Protein AF-A0A1Q2CQP7-F1 (afdb_monomer)

pLDDT: mean 89.36, std 16.56, range [32.66, 98.94]

Secondary structure (DSSP, 8-state):
-HHHHHHHHHHHHTTSS-HHHHHHHHHHHHHHHHHHHH-GGGHHHHHHHHHHHHHHH-SPPPPP--HHHHHHHHHHHHHHHHTTPPTTSSS-TTPPP---TT-GGGTTTTSTTS-HHHHHHHHHHTPPPS-STTTS-SSS-TT--HHHHTT--SEESS-EEEEE-GGG-HHHHEEEE-SPPEESPPEEEEESSEEEE-S-----S-EEE-SSEEEE-STTTT-SS-EEESSSEEEE--SS-EEESS-EEESSEEEEE---TTS-SEEESSEEEE-SEEEEE-TTTTTTTTTS-GGGS-SEEEEEE-SEEEE--SEEEEES-TTEEEEEETTEEEEEETPPP-----------PPPPPPPPPP------

Radius of gyration: 26.31 Å; Cα contacts (8 Å, |Δi|>4): 829; chains: 1; bounding box: 97×44×67 Å

Mean predicted aligned error: 7.9 Å

Structure (mmCIF, N/CA/C/O backbone):
data_AF-A0A1Q2CQP7-F1
#
_entry.id   AF-A0A1Q2CQP7-F1
#
loop_
_atom_site.group_PDB
_atom_site.id
_atom_site.type_symbol
_atom_site.label_atom_id
_atom_site.label_alt_id
_atom_site.label_comp_id
_atom_site.label_asym_id
_atom_site.label_entity_id
_atom_site.label_seq_id
_atom_site.pdbx_PDB_ins_code
_atom_site.Cartn_x
_atom_site.Cartn_y
_atom_site.Cartn_z
_atom_site.occupancy
_atom_site.B_iso_or_equiv
_atom_site.auth_seq_id
_atom_site.auth_comp_id
_atom_site.auth_asym_id
_atom_site.auth_atom_id
_atom_site.pdbx_PDB_model_num
ATOM 1 N N . MET A 1 1 ? 16.381 -0.924 -7.555 1.00 89.19 1 MET A N 1
ATOM 2 C CA . MET A 1 1 ? 16.433 0.133 -8.593 1.00 89.19 1 MET A CA 1
ATOM 3 C C . MET A 1 1 ? 17.363 1.296 -8.233 1.00 89.19 1 MET A C 1
ATOM 5 O O . MET A 1 1 ? 18.162 1.659 -9.086 1.00 89.19 1 MET A O 1
ATOM 9 N N . LEU A 1 2 ? 17.369 1.805 -6.991 1.00 93.38 2 LEU A N 1
ATOM 10 C CA . LEU A 1 2 ? 18.248 2.914 -6.565 1.00 93.38 2 LEU A CA 1
ATOM 11 C C . LEU A 1 2 ? 19.746 2.701 -6.865 1.00 93.38 2 LEU A C 1
ATOM 13 O O . LEU A 1 2 ? 20.383 3.540 -7.485 1.00 93.38 2 LEU A O 1
ATOM 17 N N . ARG A 1 3 ? 20.312 1.532 -6.537 1.00 94.12 3 ARG A N 1
ATOM 18 C CA . ARG A 1 3 ? 21.726 1.233 -6.854 1.00 94.12 3 ARG A CA 1
ATOM 19 C C . ARG A 1 3 ? 22.059 1.340 -8.346 1.00 94.12 3 ARG A C 1
ATOM 21 O O . ARG A 1 3 ? 23.166 1.721 -8.710 1.00 94.12 3 ARG A O 1
ATOM 28 N N . ALA A 1 4 ? 21.112 0.993 -9.217 1.00 93.62 4 ALA A N 1
ATOM 29 C CA . ALA A 1 4 ? 21.308 1.105 -10.658 1.00 93.62 4 ALA A CA 1
ATOM 30 C C . ALA A 1 4 ? 21.279 2.572 -11.121 1.00 93.62 4 ALA A C 1
ATOM 32 O O . ALA A 1 4 ? 22.050 2.930 -12.013 1.00 93.62 4 ALA A O 1
ATOM 33 N N . SER A 1 5 ? 20.445 3.421 -10.505 1.00 95.88 5 SER A N 1
ATOM 34 C CA . SER A 1 5 ? 20.400 4.856 -10.808 1.00 95.88 5 SER A CA 1
ATOM 35 C C . SER A 1 5 ? 21.648 5.587 -10.297 1.00 95.88 5 SER A C 1
ATOM 37 O O . SER A 1 5 ? 22.254 6.321 -11.070 1.00 95.88 5 SER A O 1
ATOM 39 N N . GLU A 1 6 ? 22.117 5.296 -9.076 1.00 96.88 6 GLU A N 1
ATOM 40 C CA . GLU A 1 6 ? 23.391 5.809 -8.522 1.00 96.88 6 GLU A CA 1
ATOM 41 C C . GLU A 1 6 ? 24.583 5.470 -9.425 1.00 96.88 6 GLU A C 1
ATOM 43 O O . GLU A 1 6 ? 25.509 6.261 -9.632 1.00 96.88 6 GLU A O 1
ATOM 48 N N . LEU A 1 7 ? 24.564 4.256 -9.981 1.00 96.00 7 LEU A N 1
ATOM 49 C CA . LEU A 1 7 ? 25.582 3.825 -10.913 1.00 96.00 7 LEU A CA 1
ATOM 50 C C . LEU A 1 7 ? 25.508 4.661 -12.198 1.00 96.00 7 LEU A C 1
ATOM 52 O O . LEU A 1 7 ? 26.556 5.045 -12.695 1.00 96.00 7 LEU A O 1
ATOM 56 N N . GLY A 1 8 ? 24.318 4.967 -12.726 1.00 95.44 8 GLY A N 1
ATOM 57 C CA . GLY A 1 8 ? 24.119 5.911 -13.835 1.00 95.44 8 GLY A CA 1
ATOM 58 C C . GLY A 1 8 ? 24.708 7.294 -13.550 1.00 95.44 8 GLY A C 1
ATOM 59 O O . GLY A 1 8 ? 25.548 7.759 -14.321 1.00 95.44 8 GLY A O 1
ATOM 60 N N . GLU A 1 9 ? 24.354 7.876 -12.406 1.00 95.88 9 GLU A N 1
ATOM 61 C CA . GLU A 1 9 ? 24.847 9.181 -11.947 1.00 95.88 9 GLU A CA 1
ATOM 62 C C . GLU A 1 9 ? 26.374 9.217 -11.843 1.00 95.88 9 GLU A C 1
ATOM 64 O O . GLU A 1 9 ? 27.039 10.105 -12.380 1.00 95.88 9 GLU A O 1
ATOM 69 N N . SER A 1 10 ? 26.973 8.158 -11.295 1.00 96.69 10 SER A N 1
ATOM 70 C CA . SER A 1 10 ? 28.431 8.032 -11.201 1.00 96.69 10 SER A CA 1
ATOM 71 C C . SER A 1 10 ? 29.139 8.140 -12.562 1.00 96.69 10 SER A C 1
ATOM 73 O O . SER A 1 10 ? 30.275 8.612 -12.624 1.00 96.69 10 SER A O 1
ATOM 75 N N . ARG A 1 11 ? 28.505 7.723 -13.674 1.00 96.31 11 ARG A N 1
ATOM 76 C CA . ARG A 1 11 ? 29.094 7.868 -15.024 1.00 96.31 11 ARG A CA 1
ATOM 77 C C . ARG A 1 11 ? 29.059 9.311 -15.511 1.00 96.31 11 ARG A C 1
ATOM 79 O O . ARG A 1 11 ? 29.980 9.704 -16.231 1.00 96.31 11 ARG A O 1
ATOM 86 N N . VAL A 1 12 ? 28.029 10.066 -15.133 1.00 96.50 12 VAL A N 1
ATOM 87 C CA . VAL A 1 12 ? 27.900 11.488 -15.463 1.00 96.50 12 VAL A CA 1
ATOM 88 C C . VAL A 1 12 ? 28.904 12.302 -14.655 1.00 96.50 12 VAL A C 1
ATOM 90 O O . VAL A 1 12 ? 29.709 13.022 -15.244 1.00 96.50 12 VAL A O 1
ATOM 93 N N . VAL A 1 13 ? 28.969 12.093 -13.336 1.00 95.25 13 VAL A N 1
ATOM 94 C CA . VAL A 1 13 ? 29.933 12.767 -12.445 1.00 95.25 13 VAL A CA 1
ATOM 95 C C . VAL A 1 13 ? 31.382 12.483 -12.848 1.00 95.25 13 VAL A C 1
ATOM 97 O O . VAL A 1 13 ? 32.225 13.379 -12.837 1.00 95.25 13 VAL A O 1
ATOM 100 N N . ALA A 1 14 ? 31.689 11.249 -13.261 1.00 96.56 14 ALA A N 1
ATOM 101 C CA . ALA A 1 14 ? 33.017 10.883 -13.754 1.00 96.56 14 ALA A CA 1
ATOM 102 C C . ALA A 1 14 ? 33.347 11.449 -15.152 1.00 96.56 14 ALA A C 1
ATOM 104 O O . ALA A 1 14 ? 34.457 11.237 -15.645 1.00 96.56 14 ALA A O 1
ATOM 105 N N . GLY A 1 15 ? 32.403 12.126 -15.816 1.00 95.81 15 GLY A N 1
ATOM 106 C CA . GLY A 1 15 ? 32.566 12.676 -17.163 1.00 95.81 15 GLY A CA 1
ATOM 107 C C . GLY A 1 15 ? 32.676 11.617 -18.266 1.00 95.81 15 GLY A C 1
ATOM 108 O O . GLY A 1 15 ? 33.172 11.922 -19.349 1.00 95.81 15 GLY A O 1
ATOM 109 N N . MET A 1 16 ? 32.255 10.373 -18.003 1.00 96.75 16 MET A N 1
ATOM 110 C CA . MET A 1 16 ? 32.307 9.275 -18.980 1.00 96.75 16 MET A CA 1
ATOM 111 C C . MET A 1 16 ? 31.129 9.303 -19.959 1.00 96.75 16 MET A C 1
ATOM 113 O O . MET A 1 16 ? 31.279 8.878 -21.102 1.00 96.75 16 MET A O 1
ATOM 117 N N . HIS A 1 17 ? 29.974 9.798 -19.516 1.00 97.06 17 HIS A N 1
ATOM 118 C CA . HIS A 1 17 ? 28.757 9.949 -20.313 1.00 97.06 17 HIS A CA 1
ATOM 119 C C . HIS A 1 17 ? 28.079 11.281 -19.986 1.00 97.06 17 HIS A C 1
ATOM 121 O O . HIS A 1 17 ? 28.247 11.804 -18.887 1.00 97.06 17 HIS A O 1
ATOM 127 N N . ASN A 1 18 ? 27.300 11.827 -20.922 1.00 95.62 18 ASN A N 1
ATOM 128 C CA . ASN A 1 18 ? 26.372 12.911 -20.593 1.00 95.62 18 ASN A CA 1
ATOM 129 C C . ASN A 1 18 ? 25.046 12.338 -20.043 1.00 95.62 18 ASN A C 1
ATOM 131 O O . ASN A 1 18 ? 24.769 11.149 -20.206 1.00 95.62 18 ASN A O 1
ATOM 135 N N . ALA A 1 19 ? 24.221 13.179 -19.413 1.00 95.19 19 ALA A N 1
ATOM 136 C CA . ALA A 1 19 ? 22.943 12.767 -18.821 1.00 95.19 19 ALA A CA 1
ATOM 137 C C . ALA A 1 19 ? 21.994 12.092 -19.830 1.00 95.19 19 ALA A C 1
ATOM 139 O O . ALA A 1 19 ? 21.450 11.024 -19.554 1.00 95.19 19 ALA A O 1
ATOM 140 N N . ILE A 1 20 ? 21.851 12.660 -21.032 1.00 94.44 20 ILE A N 1
ATOM 141 C CA . ILE A 1 20 ? 20.960 12.135 -22.079 1.00 94.44 20 ILE A CA 1
ATOM 142 C C . ILE A 1 20 ? 21.419 10.745 -22.548 1.00 94.44 20 ILE A C 1
ATOM 144 O O . ILE A 1 20 ? 20.578 9.871 -22.764 1.00 94.44 20 ILE A O 1
ATOM 148 N N . ASP A 1 21 ? 22.731 10.504 -22.648 1.00 95.44 21 ASP A N 1
ATOM 149 C CA . ASP A 1 21 ? 23.277 9.182 -22.984 1.00 95.44 21 ASP A CA 1
ATOM 150 C C . ASP A 1 21 ? 22.893 8.140 -21.925 1.00 95.44 21 ASP A C 1
ATOM 152 O O . ASP A 1 21 ? 22.500 7.021 -22.264 1.00 95.44 21 ASP A O 1
ATOM 156 N N . VAL A 1 22 ? 22.992 8.497 -20.639 1.00 97.00 22 VAL A N 1
ATOM 157 C CA . VAL A 1 22 ? 22.638 7.593 -19.535 1.00 97.00 22 VAL A CA 1
ATOM 158 C C . VAL A 1 22 ? 21.132 7.336 -19.497 1.00 97.00 22 VAL A C 1
ATOM 160 O O . VAL A 1 22 ? 20.721 6.182 -19.351 1.00 97.00 22 VAL A O 1
ATOM 163 N N . MET A 1 23 ? 20.307 8.370 -19.696 1.00 95.62 23 MET A N 1
ATOM 164 C CA . MET A 1 23 ? 18.851 8.229 -19.802 1.00 95.62 23 MET A CA 1
ATOM 165 C C . MET A 1 23 ? 18.473 7.291 -20.953 1.00 95.62 23 MET A C 1
ATOM 167 O O . MET A 1 23 ? 17.781 6.300 -20.726 1.00 95.62 23 MET A O 1
ATOM 171 N N . GLY A 1 24 ? 18.981 7.537 -22.166 1.00 95.44 24 GLY A N 1
ATOM 172 C CA . GLY A 1 24 ? 18.712 6.693 -23.334 1.00 95.44 24 GLY A CA 1
ATOM 173 C C . GLY A 1 24 ? 19.207 5.253 -23.158 1.00 95.44 24 GLY A C 1
ATOM 174 O O . GLY A 1 24 ? 18.502 4.305 -23.510 1.00 95.44 24 GLY A O 1
ATOM 175 N N . GLY A 1 25 ? 20.382 5.071 -22.547 1.00 95.69 25 GLY A N 1
ATOM 176 C CA . GLY A 1 25 ? 20.918 3.755 -22.200 1.00 95.69 25 GLY A CA 1
ATOM 177 C C . GLY A 1 25 ? 20.023 2.986 -21.225 1.00 95.69 25 GLY A C 1
ATOM 178 O O . GLY A 1 25 ? 19.809 1.789 -21.419 1.00 95.69 25 GLY A O 1
ATOM 179 N N . ARG A 1 26 ? 19.446 3.667 -20.223 1.00 95.62 26 ARG A N 1
ATOM 180 C CA . ARG A 1 26 ? 18.466 3.075 -19.298 1.00 95.62 26 ARG A CA 1
ATOM 181 C C . ARG A 1 26 ? 17.210 2.625 -20.037 1.00 95.62 26 ARG A C 1
ATOM 183 O O . ARG A 1 26 ? 16.810 1.479 -19.865 1.00 95.62 26 ARG A O 1
ATOM 190 N N . VAL A 1 27 ? 16.623 3.493 -20.866 1.00 95.81 27 VAL A N 1
ATOM 191 C CA . VAL A 1 27 ? 15.408 3.175 -21.640 1.00 95.81 27 VAL A CA 1
ATOM 192 C C . VAL A 1 27 ? 15.619 1.909 -22.476 1.00 95.81 27 VAL A C 1
ATOM 194 O O . VAL A 1 27 ? 14.835 0.963 -22.389 1.00 95.81 27 VAL A O 1
ATOM 197 N N . LEU A 1 28 ? 16.728 1.852 -23.223 1.00 95.69 28 LEU A N 1
ATOM 198 C CA . LEU A 1 28 ? 17.086 0.690 -24.035 1.00 95.69 28 LEU A CA 1
ATOM 199 C C . LEU A 1 28 ? 17.297 -0.570 -23.182 1.00 95.69 28 LEU A C 1
ATOM 201 O O . LEU A 1 28 ? 16.786 -1.637 -23.521 1.00 95.69 28 LEU A O 1
ATOM 205 N N . ALA A 1 29 ? 18.046 -0.459 -22.082 1.00 95.62 29 ALA A N 1
ATOM 206 C CA . ALA A 1 29 ? 18.354 -1.592 -21.216 1.00 95.62 29 ALA A CA 1
ATOM 207 C C . ALA A 1 29 ? 17.099 -2.192 -20.568 1.00 95.62 29 ALA A C 1
ATOM 209 O O . ALA A 1 29 ? 17.001 -3.414 -20.487 1.00 95.62 29 ALA A O 1
ATOM 210 N N . THR A 1 30 ? 16.127 -1.366 -20.166 1.00 96.06 30 THR A N 1
ATOM 211 C CA . THR A 1 30 ? 14.852 -1.842 -19.610 1.00 96.06 30 THR A CA 1
ATOM 212 C C . THR A 1 30 ? 14.074 -2.670 -20.633 1.00 96.06 30 THR A C 1
ATOM 214 O O . THR A 1 30 ? 13.632 -3.773 -20.312 1.00 96.06 30 THR A O 1
ATOM 217 N N . GLY A 1 31 ? 13.970 -2.197 -21.881 1.00 96.19 31 GLY A N 1
ATOM 218 C CA . GLY A 1 31 ? 13.317 -2.958 -22.951 1.00 96.19 31 GLY A CA 1
ATOM 219 C C . GLY A 1 31 ? 14.036 -4.276 -23.270 1.00 96.19 31 GLY A C 1
ATOM 220 O O . GLY A 1 31 ? 13.388 -5.309 -23.443 1.00 96.19 31 GLY A O 1
ATOM 221 N N . ILE A 1 32 ? 15.376 -4.275 -23.283 1.00 96.75 32 ILE A N 1
ATOM 222 C CA . ILE A 1 32 ? 16.172 -5.502 -23.465 1.00 96.75 32 ILE A CA 1
ATOM 223 C C . ILE A 1 32 ? 15.922 -6.477 -22.310 1.00 96.75 32 ILE A C 1
ATOM 225 O O . ILE A 1 32 ? 15.650 -7.649 -22.564 1.00 96.75 32 ILE A O 1
ATOM 229 N N . ALA A 1 33 ? 15.966 -6.009 -21.061 1.00 95.94 33 ALA A N 1
ATOM 230 C CA . ALA A 1 33 ? 15.721 -6.845 -19.890 1.00 95.94 33 ALA A CA 1
ATOM 231 C C . ALA A 1 33 ? 14.343 -7.516 -19.958 1.00 95.94 33 ALA A C 1
ATOM 233 O O . ALA A 1 33 ? 14.263 -8.736 -19.840 1.00 95.94 33 ALA A O 1
ATOM 234 N N . ALA A 1 34 ? 13.288 -6.748 -20.249 1.00 97.06 34 ALA A N 1
ATOM 235 C CA . ALA A 1 34 ? 11.941 -7.288 -20.413 1.00 97.06 34 ALA A CA 1
ATOM 236 C C . ALA A 1 34 ? 11.880 -8.356 -21.518 1.00 97.06 34 ALA A C 1
ATOM 238 O O . ALA A 1 34 ? 11.335 -9.435 -21.306 1.00 97.06 34 ALA A O 1
ATOM 239 N N . SER A 1 35 ? 12.505 -8.110 -22.677 1.00 95.88 35 SER A N 1
ATOM 240 C CA . SER A 1 35 ? 12.519 -9.093 -23.770 1.00 95.88 35 SER A CA 1
ATOM 241 C C . SER A 1 35 ? 13.276 -10.383 -23.435 1.00 95.88 35 SER A C 1
ATOM 243 O O . SER A 1 35 ? 12.842 -11.456 -23.841 1.00 95.88 35 SER A O 1
ATOM 245 N N . VAL A 1 36 ? 14.380 -10.297 -22.685 1.00 95.75 36 VAL A N 1
ATOM 246 C CA . VAL A 1 36 ? 15.149 -11.471 -22.242 1.00 95.75 36 VAL A CA 1
ATOM 247 C C . VAL A 1 36 ? 14.358 -12.271 -21.210 1.00 95.75 36 VAL A C 1
ATOM 249 O O . VAL A 1 36 ? 14.327 -13.497 -21.301 1.00 95.75 36 VAL A O 1
ATOM 252 N N . LEU A 1 37 ? 13.713 -11.591 -20.258 1.00 95.19 37 LEU A N 1
ATOM 253 C CA . LEU A 1 37 ? 12.900 -12.223 -19.216 1.00 95.19 37 LEU A CA 1
ATOM 254 C C . LEU A 1 37 ? 11.646 -12.896 -19.789 1.00 95.19 37 LEU A C 1
ATOM 256 O O . LEU A 1 37 ? 11.285 -13.980 -19.347 1.00 95.19 37 LEU A O 1
ATOM 260 N N . ALA A 1 38 ? 11.023 -12.290 -20.800 1.00 94.56 38 ALA A N 1
ATOM 261 C CA . ALA A 1 38 ? 9.817 -12.817 -21.432 1.00 94.56 38 ALA A CA 1
ATOM 262 C C . ALA A 1 38 ? 10.074 -13.960 -22.435 1.00 94.56 38 ALA A C 1
ATOM 264 O O . ALA A 1 38 ? 9.118 -14.593 -22.884 1.00 94.56 38 ALA A O 1
ATOM 265 N N . ASP A 1 39 ? 11.324 -14.215 -22.841 1.00 96.31 39 ASP A N 1
ATOM 266 C CA . ASP A 1 39 ? 11.644 -15.266 -23.813 1.00 96.31 39 ASP A CA 1
ATOM 267 C C . ASP A 1 39 ? 11.556 -16.661 -23.161 1.00 96.31 39 ASP A C 1
ATOM 269 O O . ASP A 1 39 ? 12.369 -16.982 -22.285 1.00 96.31 39 ASP A O 1
ATOM 273 N N . PRO A 1 40 ? 10.644 -17.549 -23.612 1.00 95.62 40 PRO A N 1
ATOM 274 C CA . PRO A 1 40 ? 10.525 -18.901 -23.069 1.00 95.62 40 PRO A CA 1
ATOM 275 C C . PRO A 1 40 ? 11.810 -19.729 -23.184 1.00 95.62 40 PRO A C 1
ATOM 277 O O . PRO A 1 40 ? 12.013 -20.654 -22.397 1.00 95.62 40 PRO A O 1
ATOM 280 N N . ALA A 1 41 ? 12.701 -19.408 -24.132 1.00 97.38 41 ALA A N 1
ATOM 281 C CA . ALA A 1 41 ? 14.001 -20.063 -24.251 1.00 97.38 41 ALA A CA 1
ATOM 282 C C . ALA A 1 41 ? 14.904 -19.829 -23.023 1.00 97.38 41 ALA A C 1
ATOM 284 O O . ALA A 1 41 ? 15.819 -20.618 -22.781 1.00 97.38 41 ALA A O 1
ATOM 285 N N . ASN A 1 42 ? 14.631 -18.784 -22.234 1.00 96.38 42 ASN A N 1
ATOM 286 C CA . ASN A 1 42 ? 15.373 -18.444 -21.023 1.00 96.38 42 ASN A CA 1
ATOM 287 C C . ASN A 1 42 ? 14.715 -18.963 -19.734 1.00 96.38 42 ASN A C 1
ATOM 289 O O . ASN A 1 42 ? 15.310 -18.799 -18.670 1.00 96.38 42 ASN A O 1
ATOM 293 N N . ALA A 1 43 ? 13.548 -19.618 -19.795 1.00 93.81 43 ALA A N 1
ATOM 294 C CA . ALA A 1 43 ? 12.788 -20.025 -18.606 1.00 93.81 43 ALA A CA 1
ATOM 295 C C . ALA A 1 43 ? 13.610 -20.897 -17.635 1.00 93.81 43 ALA A C 1
ATOM 297 O O . ALA A 1 43 ? 13.685 -20.606 -16.443 1.00 93.81 43 ALA A O 1
ATOM 298 N N . ASP A 1 44 ? 14.319 -21.906 -18.153 1.00 96.25 44 ASP A N 1
ATOM 299 C CA . ASP A 1 44 ? 15.181 -22.774 -17.338 1.00 96.25 44 ASP A CA 1
ATOM 300 C C . ASP A 1 44 ? 16.359 -22.014 -16.708 1.00 96.25 44 ASP A C 1
ATOM 302 O O . ASP A 1 44 ? 16.837 -22.367 -15.629 1.00 96.25 44 ASP A O 1
ATOM 306 N N . LEU A 1 45 ? 16.886 -21.004 -17.407 1.00 95.56 45 LEU A N 1
ATOM 307 C CA . LEU A 1 45 ? 17.971 -20.171 -16.893 1.00 95.56 45 LEU A CA 1
ATOM 308 C C . LEU A 1 45 ? 17.466 -19.247 -15.784 1.00 95.56 45 LEU A C 1
ATOM 310 O O . LEU A 1 45 ? 18.145 -19.115 -14.770 1.00 95.56 45 LEU A O 1
ATOM 314 N N . LEU A 1 46 ? 16.282 -18.660 -15.962 1.00 92.44 46 LEU A N 1
ATOM 315 C CA . LEU A 1 46 ? 15.648 -17.798 -14.972 1.00 92.44 46 LEU A CA 1
ATOM 316 C C . LEU A 1 46 ? 15.319 -18.570 -13.691 1.00 92.44 46 LEU A C 1
ATOM 318 O O . LEU A 1 46 ? 15.673 -18.113 -12.609 1.00 92.44 46 LEU A O 1
ATOM 322 N N . ALA A 1 47 ? 14.747 -19.771 -13.814 1.00 91.44 47 ALA A N 1
ATOM 323 C CA . ALA A 1 47 ? 14.442 -20.624 -12.667 1.00 91.44 47 ALA A CA 1
ATOM 324 C C . ALA A 1 47 ? 15.703 -20.984 -11.860 1.00 91.44 47 ALA A C 1
ATOM 326 O O . ALA A 1 47 ? 15.694 -20.938 -10.632 1.00 91.44 47 ALA A O 1
ATOM 327 N N . ARG A 1 48 ? 16.822 -21.288 -12.539 1.00 94.75 48 ARG A N 1
ATOM 328 C CA . ARG A 1 48 ? 18.111 -21.509 -11.861 1.00 94.75 48 ARG A CA 1
ATOM 329 C C . ARG A 1 48 ? 18.629 -20.245 -11.183 1.00 94.75 48 ARG A C 1
ATOM 331 O O . ARG A 1 48 ? 19.053 -20.319 -10.042 1.00 94.75 48 ARG A O 1
ATOM 338 N N . ALA A 1 49 ? 18.562 -19.097 -11.856 1.00 92.00 49 ALA A N 1
ATOM 339 C CA . ALA A 1 49 ? 19.010 -17.834 -11.277 1.00 92.00 49 ALA A CA 1
ATOM 340 C C . ALA A 1 49 ? 18.204 -17.456 -10.023 1.00 92.00 49 ALA A C 1
ATOM 342 O O . ALA A 1 49 ? 18.778 -16.961 -9.060 1.00 92.00 49 ALA A O 1
ATOM 343 N N . GLN A 1 50 ? 16.893 -17.713 -10.012 1.00 88.19 50 GLN A N 1
ATOM 344 C CA . GLN A 1 50 ? 16.046 -17.511 -8.834 1.00 88.19 50 GLN A CA 1
ATOM 345 C C . GLN A 1 50 ? 16.449 -18.440 -7.683 1.00 88.19 50 GLN A C 1
ATOM 347 O O . GLN A 1 50 ? 16.630 -17.960 -6.566 1.00 88.19 50 GLN A O 1
ATOM 352 N N . ALA A 1 51 ? 16.667 -19.728 -7.964 1.00 89.44 51 ALA A N 1
ATOM 353 C CA . ALA A 1 51 ? 17.130 -20.687 -6.961 1.00 89.44 51 ALA A CA 1
ATOM 354 C C . ALA A 1 51 ? 18.511 -20.312 -6.389 1.00 89.44 51 ALA A C 1
ATOM 356 O O . ALA A 1 51 ? 18.701 -20.352 -5.176 1.00 89.44 51 ALA A O 1
ATOM 357 N N . ASP A 1 52 ? 19.448 -19.886 -7.242 1.00 92.69 52 ASP A N 1
ATOM 358 C CA . ASP A 1 52 ? 20.779 -19.436 -6.819 1.00 92.69 52 ASP A CA 1
ATOM 359 C C . ASP A 1 52 ? 20.685 -18.194 -5.913 1.00 92.69 52 ASP A C 1
ATOM 361 O O . ASP A 1 52 ? 21.406 -18.086 -4.921 1.00 92.69 52 ASP A O 1
ATOM 365 N N . VAL A 1 53 ? 19.797 -17.243 -6.234 1.00 87.94 53 VAL A N 1
ATOM 366 C CA . VAL A 1 53 ? 19.554 -16.060 -5.392 1.00 87.94 53 VAL A CA 1
ATOM 367 C C . VAL A 1 53 ? 18.989 -16.486 -4.041 1.00 87.94 53 VAL A C 1
ATOM 369 O O . VAL A 1 53 ? 19.534 -16.080 -3.019 1.00 87.94 53 VAL A O 1
ATOM 372 N N . GLU A 1 54 ? 17.962 -17.331 -4.015 1.00 85.19 54 GLU A N 1
ATOM 373 C CA . GLU A 1 54 ? 17.369 -17.819 -2.766 1.00 85.19 54 GLU A CA 1
ATOM 374 C C . GLU A 1 54 ? 18.390 -18.570 -1.891 1.00 85.19 54 GLU A C 1
ATOM 376 O O . GLU A 1 54 ? 18.426 -18.372 -0.676 1.00 85.19 54 GLU A O 1
ATOM 381 N N . GLU A 1 55 ? 19.289 -19.356 -2.493 1.00 90.25 55 GLU A N 1
ATOM 382 C CA . GLU A 1 55 ? 20.388 -20.015 -1.777 1.00 90.25 55 GLU A CA 1
ATOM 383 C C . GLU A 1 55 ? 21.392 -19.006 -1.189 1.00 90.25 55 GLU A C 1
ATOM 385 O O . GLU A 1 55 ? 21.863 -19.175 -0.061 1.00 90.25 55 GLU A O 1
ATOM 390 N N . LEU A 1 56 ? 21.731 -17.951 -1.939 1.00 90.75 56 LEU A N 1
ATOM 391 C CA . LEU A 1 56 ? 22.769 -16.988 -1.560 1.00 90.75 56 LEU A CA 1
ATOM 392 C C . LEU A 1 56 ? 22.298 -15.922 -0.568 1.00 90.75 56 LEU A C 1
ATOM 394 O O . LEU A 1 56 ? 23.072 -15.532 0.310 1.00 90.75 56 LEU A O 1
ATOM 398 N N . VAL A 1 57 ? 21.080 -15.403 -0.735 1.00 85.06 57 VAL A N 1
ATOM 399 C CA . VAL A 1 57 ? 20.555 -14.283 0.068 1.00 85.06 57 VAL A CA 1
ATOM 400 C C . VAL A 1 57 ? 19.425 -14.688 1.012 1.00 85.06 57 VAL A C 1
ATOM 402 O O . VAL A 1 57 ? 19.045 -13.888 1.865 1.00 85.06 57 VAL A O 1
ATOM 405 N N . GLY A 1 58 ? 18.946 -15.929 0.922 1.00 81.69 58 GLY A N 1
ATOM 406 C CA . GLY A 1 58 ? 17.794 -16.406 1.674 1.00 81.69 58 GLY A CA 1
ATOM 407 C C . GLY A 1 58 ? 16.461 -16.032 1.015 1.00 81.69 58 GLY A C 1
ATOM 408 O O . GLY A 1 58 ? 16.436 -15.460 -0.079 1.00 81.69 58 GLY A O 1
ATOM 409 N N . PRO A 1 59 ? 15.334 -16.357 1.673 1.00 72.62 59 PRO A N 1
ATOM 410 C CA . PRO A 1 59 ? 14.015 -16.024 1.156 1.00 72.62 59 PRO A CA 1
ATOM 411 C C . PRO A 1 59 ? 13.838 -14.506 1.075 1.00 72.62 59 PRO A C 1
ATOM 413 O O . PRO A 1 59 ? 14.412 -13.758 1.870 1.00 72.62 59 PRO A O 1
ATOM 416 N N . ALA A 1 60 ? 12.989 -14.052 0.151 1.00 70.94 60 ALA A N 1
ATOM 417 C CA . ALA A 1 60 ? 12.565 -12.659 0.117 1.00 70.94 60 ALA A CA 1
ATOM 418 C C . ALA A 1 60 ? 11.974 -12.269 1.483 1.00 70.94 60 ALA A C 1
ATOM 420 O O . ALA A 1 60 ? 10.982 -12.845 1.929 1.00 70.94 60 ALA A O 1
ATOM 421 N N . THR A 1 61 ? 12.611 -11.320 2.166 1.00 65.06 61 THR A N 1
ATOM 422 C CA . THR A 1 61 ? 12.110 -10.764 3.425 1.00 65.06 61 THR A CA 1
ATOM 423 C C . THR A 1 61 ? 11.185 -9.582 3.145 1.00 65.06 61 THR A C 1
ATOM 425 O O . THR A 1 61 ? 11.444 -8.848 2.185 1.00 65.06 61 THR A O 1
ATOM 428 N N . PRO A 1 62 ? 10.166 -9.343 3.992 1.00 62.38 62 PRO A N 1
ATOM 429 C CA . PRO A 1 62 ? 9.317 -8.164 3.882 1.00 62.38 62 PRO A CA 1
ATOM 430 C C . PRO A 1 62 ? 10.163 -6.891 3.809 1.00 62.38 62 PRO A C 1
ATOM 432 O O . PRO A 1 62 ? 11.170 -6.751 4.512 1.00 62.38 62 PRO A O 1
ATOM 435 N N . THR A 1 63 ? 9.775 -5.972 2.930 1.00 68.69 63 THR A N 1
ATOM 436 C CA . THR A 1 63 ? 10.381 -4.642 2.857 1.00 68.69 63 THR A CA 1
ATOM 437 C C . THR A 1 63 ? 10.160 -3.878 4.164 1.00 68.69 63 THR A C 1
ATOM 439 O O . THR A 1 63 ? 9.192 -4.119 4.877 1.00 68.69 63 THR A O 1
ATOM 442 N N . SER A 1 64 ? 11.073 -2.961 4.489 1.00 85.69 64 SER A N 1
ATOM 443 C CA . SER A 1 64 ? 10.919 -2.054 5.634 1.00 85.69 64 SER A CA 1
ATOM 444 C C . SER A 1 64 ? 9.598 -1.278 5.554 1.00 85.69 64 SER A C 1
ATOM 446 O O . SER A 1 64 ? 9.164 -0.931 4.458 1.00 85.69 64 SER A O 1
ATOM 448 N N . THR A 1 65 ? 8.999 -0.955 6.700 1.00 90.12 65 THR A N 1
ATOM 449 C CA . THR A 1 65 ? 7.877 -0.003 6.819 1.00 90.12 65 THR A CA 1
ATOM 450 C C . THR A 1 65 ? 8.351 1.446 7.006 1.00 90.12 65 THR A C 1
ATOM 452 O O . THR A 1 65 ? 7.536 2.349 7.171 1.00 90.12 65 THR A O 1
ATOM 455 N N . ASP A 1 66 ? 9.668 1.687 6.961 1.00 94.00 66 ASP A N 1
ATOM 456 C CA . ASP A 1 66 ? 10.286 3.011 7.093 1.00 94.00 66 ASP A CA 1
ATOM 457 C C . ASP A 1 66 ? 9.968 3.907 5.883 1.00 94.00 66 ASP A C 1
ATOM 459 O O . ASP A 1 66 ? 10.654 3.891 4.853 1.00 94.00 66 ASP A O 1
ATOM 463 N N . ARG A 1 67 ? 8.886 4.681 6.017 1.00 94.25 67 ARG A N 1
ATOM 464 C CA . ARG A 1 67 ? 8.406 5.599 4.985 1.00 94.25 67 ARG A CA 1
ATOM 465 C C . ARG A 1 67 ? 9.372 6.755 4.742 1.00 94.25 67 ARG A C 1
ATOM 467 O O . ARG A 1 67 ? 9.538 7.146 3.591 1.00 94.25 67 ARG A O 1
ATOM 474 N N . ASP A 1 68 ? 10.013 7.293 5.773 1.00 95.31 68 ASP A N 1
ATOM 475 C CA . ASP A 1 68 ? 10.920 8.434 5.609 1.00 95.31 68 ASP A CA 1
ATOM 476 C C . ASP A 1 68 ? 12.140 8.027 4.777 1.00 95.31 68 ASP A C 1
ATOM 478 O O . ASP A 1 68 ? 12.462 8.679 3.780 1.00 95.31 68 ASP A O 1
ATOM 482 N N . ALA A 1 69 ? 12.737 6.870 5.089 1.00 95.69 69 ALA A N 1
ATOM 483 C CA . ALA A 1 69 ? 13.807 6.311 4.270 1.00 95.69 69 ALA A CA 1
ATOM 484 C C . ALA A 1 69 ? 13.345 6.017 2.834 1.00 95.69 69 ALA A C 1
ATOM 486 O O . ALA A 1 69 ? 14.105 6.238 1.891 1.00 95.69 69 ALA A O 1
ATOM 487 N N . TYR A 1 70 ? 12.112 5.533 2.647 1.00 96.06 70 TYR A N 1
ATOM 488 C CA . TYR A 1 70 ? 11.546 5.323 1.315 1.00 96.06 70 TYR A CA 1
ATOM 489 C C . TYR A 1 70 ? 11.435 6.630 0.515 1.00 96.06 70 TYR A C 1
ATOM 491 O O . TYR A 1 70 ? 11.854 6.667 -0.642 1.00 96.0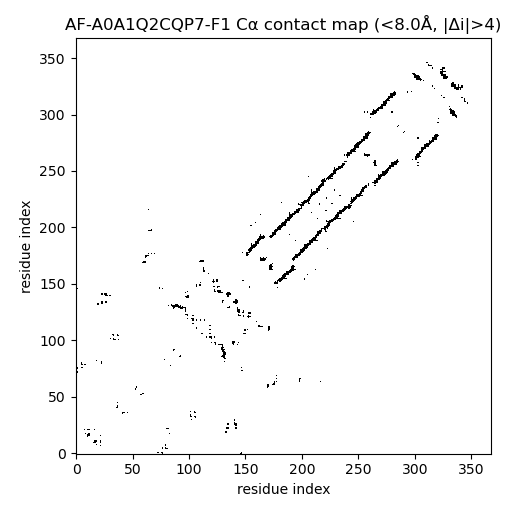6 70 TYR A O 1
ATOM 499 N N . GLN A 1 71 ? 10.919 7.704 1.118 1.00 97.50 71 GLN A N 1
ATOM 500 C CA . GLN A 1 71 ? 10.741 8.995 0.446 1.00 97.50 71 GLN A CA 1
ATOM 501 C C . GLN A 1 71 ? 12.084 9.642 0.081 1.00 97.50 71 GLN A C 1
ATOM 503 O O . GLN A 1 71 ? 12.241 10.122 -1.044 1.00 97.50 71 GLN A O 1
ATOM 508 N N . ASP A 1 72 ? 13.081 9.564 0.966 1.00 97.56 72 ASP A N 1
ATOM 509 C CA . ASP A 1 72 ? 14.446 10.021 0.674 1.00 97.56 72 ASP A CA 1
ATOM 510 C C . ASP A 1 72 ? 15.053 9.255 -0.513 1.00 97.56 72 ASP A C 1
ATOM 512 O O . ASP A 1 72 ? 15.646 9.835 -1.428 1.00 97.56 72 ASP A O 1
ATOM 516 N N . GLN A 1 73 ? 14.871 7.931 -0.539 1.00 97.31 73 GLN A N 1
ATOM 517 C CA . GLN A 1 73 ? 15.351 7.082 -1.627 1.00 97.31 73 GLN A CA 1
ATOM 518 C C . GLN A 1 73 ? 14.601 7.321 -2.940 1.00 97.31 73 GLN A C 1
ATOM 520 O O . GLN A 1 7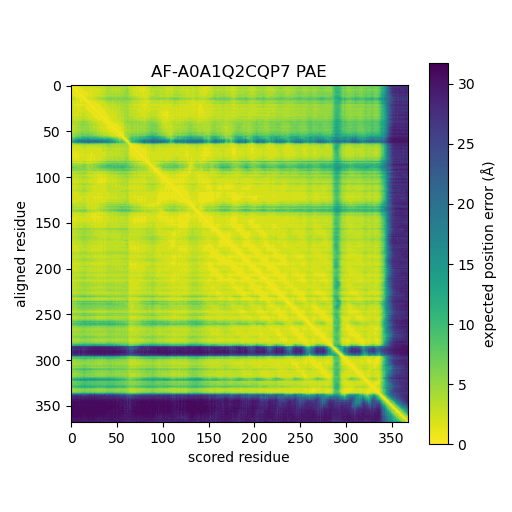3 ? 15.227 7.278 -4.001 1.00 97.31 73 GLN A O 1
ATOM 525 N N . LEU A 1 74 ? 13.291 7.576 -2.888 1.00 97.44 74 LEU A N 1
ATOM 526 C CA . LEU A 1 74 ? 12.488 7.920 -4.057 1.00 97.44 74 LEU A CA 1
ATOM 527 C C . LEU A 1 74 ? 12.953 9.252 -4.648 1.00 97.44 74 LEU A C 1
ATOM 529 O O . LEU A 1 74 ? 13.201 9.316 -5.849 1.00 97.44 74 LEU A O 1
ATOM 533 N N . ALA A 1 75 ? 13.139 10.283 -3.820 1.00 97.25 75 ALA A N 1
ATOM 534 C CA . ALA A 1 75 ? 13.646 11.581 -4.260 1.00 97.25 75 ALA A CA 1
ATOM 535 C C . ALA A 1 75 ? 15.024 11.444 -4.926 1.00 97.25 75 ALA A C 1
ATOM 537 O O . ALA A 1 75 ? 15.222 11.906 -6.051 1.00 97.25 75 ALA A O 1
ATOM 538 N N . GLN A 1 76 ? 15.942 10.709 -4.288 1.00 97.50 76 GLN A N 1
ATOM 539 C CA . GLN A 1 76 ? 17.262 10.442 -4.855 1.00 97.50 76 GLN A CA 1
ATOM 540 C C . GLN A 1 76 ? 17.187 9.626 -6.152 1.00 97.50 76 GLN A C 1
ATOM 542 O O . GLN A 1 76 ? 17.967 9.850 -7.081 1.00 97.50 76 GLN A O 1
ATOM 547 N N . PHE A 1 77 ? 16.288 8.643 -6.229 1.00 97.88 77 PHE A N 1
ATOM 548 C CA . PHE A 1 77 ? 16.073 7.873 -7.448 1.00 97.88 77 PHE A CA 1
ATOM 549 C C . PHE A 1 77 ? 15.599 8.783 -8.580 1.00 97.88 77 PHE A C 1
ATOM 551 O O . PHE A 1 77 ? 16.183 8.712 -9.659 1.00 97.88 77 PHE A O 1
ATOM 558 N N . LEU A 1 78 ? 14.598 9.635 -8.328 1.00 96.81 78 LEU A N 1
ATOM 559 C CA . LEU A 1 78 ? 14.043 10.579 -9.299 1.00 96.81 78 LEU A CA 1
ATOM 560 C C . LEU A 1 78 ? 15.127 11.514 -9.844 1.00 96.81 78 LEU A C 1
ATOM 562 O O . LEU A 1 78 ? 15.315 11.546 -11.058 1.00 96.81 78 LEU A O 1
ATOM 566 N N . GLU A 1 79 ? 15.912 12.150 -8.972 1.00 96.00 79 GLU A N 1
ATOM 567 C CA . GLU A 1 79 ? 17.061 12.986 -9.356 1.00 96.00 79 GLU A CA 1
ATOM 568 C C . GLU A 1 79 ? 18.029 12.230 -10.282 1.00 96.00 79 GLU A C 1
ATOM 570 O O . GLU A 1 79 ? 18.351 12.692 -11.373 1.00 96.00 79 GLU A O 1
ATOM 575 N N . ASN A 1 80 ? 18.412 11.002 -9.918 1.00 96.25 80 ASN A N 1
ATOM 576 C CA . ASN A 1 80 ? 19.345 10.192 -10.707 1.00 96.25 80 ASN A CA 1
ATOM 577 C C . ASN A 1 80 ? 18.785 9.733 -12.065 1.00 96.25 80 ASN A C 1
ATOM 579 O O . ASN A 1 80 ? 19.547 9.325 -12.947 1.00 96.25 80 ASN A O 1
ATOM 583 N N . VAL A 1 81 ? 17.458 9.677 -12.228 1.00 95.44 81 VAL A N 1
ATOM 584 C CA . VAL A 1 81 ? 16.828 9.206 -13.471 1.00 95.44 81 VAL A CA 1
ATOM 585 C C . VAL A 1 81 ? 16.351 10.333 -14.376 1.00 95.44 81 VAL A C 1
ATOM 587 O O . VAL A 1 81 ? 16.163 10.072 -15.574 1.00 95.44 81 VAL A O 1
ATOM 590 N N . THR A 1 82 ? 16.190 11.543 -13.839 1.00 95.12 82 THR A N 1
ATOM 591 C CA . THR A 1 82 ? 15.820 12.752 -14.582 1.00 95.12 82 THR A CA 1
ATOM 592 C C . THR A 1 82 ? 16.979 13.732 -14.751 1.00 95.12 82 THR A C 1
ATOM 594 O O . THR A 1 82 ? 16.897 14.554 -15.655 1.00 95.12 82 THR A O 1
ATOM 597 N N . PHE A 1 83 ? 18.061 13.632 -13.970 1.00 94.19 83 PHE A N 1
ATOM 598 C CA . PHE A 1 83 ? 19.228 14.527 -14.003 1.00 94.19 83 PHE A CA 1
ATOM 599 C C . PHE A 1 83 ? 18.848 16.015 -13.925 1.00 94.19 83 PHE A C 1
ATOM 601 O O . PHE A 1 83 ? 19.262 16.808 -14.773 1.00 94.19 83 PHE A O 1
ATOM 608 N N . ASP A 1 84 ? 18.002 16.371 -12.954 1.00 89.94 84 ASP A N 1
ATOM 609 C CA . ASP A 1 84 ? 17.458 17.724 -12.736 1.00 89.94 84 ASP A CA 1
ATOM 610 C C . ASP A 1 84 ? 16.680 18.326 -13.919 1.00 89.94 84 ASP A C 1
ATOM 612 O O . ASP A 1 84 ? 16.301 19.500 -13.895 1.00 89.94 84 ASP A O 1
ATOM 616 N N . TYR A 1 85 ? 16.416 17.557 -14.981 1.00 93.94 85 TYR A N 1
ATOM 617 C CA . TYR A 1 85 ? 15.448 17.994 -15.974 1.00 93.94 85 TYR A CA 1
ATOM 618 C C . TYR A 1 85 ? 14.075 18.053 -15.322 1.00 93.94 85 TYR A C 1
ATOM 620 O O . TYR A 1 85 ? 13.688 17.144 -14.599 1.00 93.94 85 TYR A O 1
ATOM 628 N N . GLU A 1 86 ? 13.336 19.113 -15.624 1.00 92.19 86 GLU A N 1
ATOM 629 C CA . GLU A 1 86 ? 11.972 19.294 -15.145 1.00 92.19 86 GLU A CA 1
ATOM 630 C C . GLU A 1 86 ? 10.969 18.643 -16.108 1.00 92.19 86 GLU A C 1
ATOM 632 O O . GLU A 1 86 ? 11.186 18.646 -17.333 1.00 92.19 86 GLU A O 1
ATOM 637 N N . PRO A 1 87 ? 9.843 18.120 -15.596 1.00 90.56 87 PRO A N 1
ATOM 638 C CA . PRO A 1 87 ? 8.751 17.686 -16.446 1.00 90.56 87 PRO A CA 1
ATOM 639 C C . PRO A 1 87 ? 8.237 18.869 -17.271 1.00 90.56 87 PRO A C 1
ATOM 641 O O . PRO A 1 87 ? 8.261 20.035 -16.872 1.00 90.56 87 PRO A O 1
ATOM 644 N N . GLY A 1 88 ? 7.788 18.572 -18.483 1.00 89.50 88 GLY A N 1
ATOM 645 C CA . GLY A 1 88 ? 7.330 19.585 -19.427 1.00 89.50 88 GLY A CA 1
ATOM 646 C C . GLY A 1 88 ? 8.422 20.401 -20.144 1.00 89.50 88 GLY A C 1
ATOM 647 O O . GLY A 1 88 ? 8.101 21.293 -20.934 1.00 89.50 88 GLY A O 1
ATOM 648 N N . ALA A 1 89 ? 9.707 20.098 -19.938 1.00 87.88 89 ALA A N 1
ATOM 649 C CA . ALA A 1 89 ? 10.815 20.776 -20.618 1.00 87.88 89 ALA A CA 1
ATOM 650 C C . ALA A 1 89 ? 10.758 20.676 -22.157 1.00 87.88 89 ALA A C 1
ATOM 652 O O . ALA A 1 89 ? 11.198 21.595 -22.853 1.00 87.88 89 ALA A O 1
ATOM 653 N N . VAL A 1 90 ? 10.222 19.577 -22.704 1.00 90.62 90 VAL A N 1
ATOM 654 C CA . VAL A 1 90 ? 10.132 19.333 -24.160 1.00 90.62 90 VAL A CA 1
ATOM 655 C C . VAL A 1 90 ? 8.717 18.996 -24.657 1.00 90.62 90 VAL A C 1
ATOM 657 O O . VAL A 1 90 ? 8.544 18.617 -25.815 1.00 90.62 90 VAL A O 1
ATOM 660 N N . GLY A 1 91 ? 7.690 19.163 -23.819 1.00 90.81 91 GLY A N 1
ATOM 661 C CA . GLY A 1 91 ? 6.298 18.832 -24.144 1.00 90.81 91 GLY A CA 1
ATOM 662 C C . GLY A 1 91 ? 5.342 19.112 -22.980 1.00 90.81 91 GLY A C 1
ATOM 663 O O . GLY A 1 91 ? 5.740 19.736 -22.009 1.00 90.81 91 GLY A O 1
ATOM 664 N N . PRO A 1 92 ? 4.066 18.705 -23.040 1.00 92.81 92 PRO A N 1
ATOM 665 C CA . PRO A 1 92 ? 3.175 18.767 -21.880 1.00 92.81 92 PRO A CA 1
ATOM 666 C C . PRO A 1 92 ? 3.603 17.770 -20.791 1.00 92.81 92 PRO A C 1
ATOM 668 O O . PRO A 1 92 ? 4.000 16.656 -21.120 1.00 92.81 92 PRO A O 1
ATOM 671 N N . ALA A 1 93 ? 3.433 18.121 -19.513 1.00 92.81 93 ALA A N 1
ATOM 672 C CA . ALA A 1 93 ? 3.669 17.220 -18.370 1.00 92.81 93 ALA A CA 1
ATOM 673 C C . ALA A 1 93 ? 2.486 16.277 -18.050 1.00 92.81 93 ALA A C 1
ATOM 675 O O . ALA A 1 93 ? 2.540 15.472 -17.130 1.00 92.81 93 ALA A O 1
ATOM 676 N N . THR A 1 94 ? 1.398 16.367 -18.821 1.00 92.50 94 THR A N 1
ATOM 677 C CA . THR A 1 94 ? 0.103 15.736 -18.515 1.00 92.50 94 THR A CA 1
ATOM 678 C C . THR A 1 94 ? -0.282 14.599 -19.463 1.00 92.50 94 THR A C 1
ATOM 680 O O . THR A 1 94 ? -1.439 14.175 -19.498 1.00 92.50 94 THR A O 1
ATOM 683 N N . VAL A 1 95 ? 0.648 14.108 -20.285 1.00 94.88 95 VAL A N 1
ATOM 684 C CA . VAL A 1 95 ? 0.364 13.006 -21.207 1.00 94.88 95 VAL A CA 1
ATOM 685 C C . VAL A 1 95 ? 0.290 11.708 -20.409 1.00 94.88 95 VAL A C 1
ATOM 687 O O . VAL A 1 95 ? 1.246 11.326 -19.732 1.00 94.88 95 VAL A O 1
ATOM 690 N N . ALA A 1 96 ? -0.837 11.005 -20.521 1.00 94.31 96 ALA A N 1
ATOM 691 C CA . ALA A 1 96 ? -1.031 9.716 -19.866 1.00 94.31 96 ALA A CA 1
ATOM 692 C C . ALA A 1 96 ? 0.102 8.729 -20.224 1.00 94.31 96 ALA A C 1
ATOM 694 O O . ALA A 1 96 ? 0.525 8.684 -21.388 1.00 94.31 96 ALA A O 1
ATOM 695 N N . PRO A 1 97 ? 0.617 7.959 -19.252 1.00 94.69 97 PRO A N 1
ATOM 696 C CA . PRO A 1 97 ? 1.674 6.994 -19.507 1.00 94.69 97 PRO A CA 1
ATOM 697 C C . PRO A 1 97 ? 1.202 5.861 -20.423 1.00 94.69 97 PRO A C 1
ATOM 699 O O . PRO A 1 97 ? 0.017 5.541 -20.534 1.00 94.69 97 PRO A O 1
ATOM 702 N N . ARG A 1 98 ? 2.161 5.233 -21.102 1.00 95.75 98 ARG A N 1
ATOM 703 C CA . ARG A 1 98 ? 1.953 4.012 -21.880 1.00 95.75 98 ARG A CA 1
ATOM 704 C C . ARG A 1 98 ? 2.788 2.918 -21.243 1.00 95.75 98 ARG A C 1
ATOM 706 O O . ARG A 1 98 ? 3.990 3.086 -21.113 1.00 95.75 98 ARG A O 1
ATOM 713 N N . VAL A 1 99 ? 2.162 1.798 -20.898 1.00 97.88 99 VAL A N 1
ATOM 714 C CA . VAL A 1 99 ? 2.889 0.618 -20.416 1.00 97.88 99 VAL A CA 1
ATOM 715 C C . VAL A 1 99 ? 3.196 -0.290 -21.608 1.00 97.88 99 VAL A C 1
ATOM 717 O O . VAL A 1 99 ? 2.248 -0.807 -22.223 1.00 97.88 99 VAL A O 1
ATOM 720 N N . PRO A 1 100 ? 4.479 -0.503 -21.957 1.00 97.50 100 PRO A N 1
ATOM 721 C CA . PRO A 1 100 ? 4.868 -1.406 -23.033 1.00 97.50 100 PRO A CA 1
ATOM 722 C C . PRO A 1 100 ? 4.309 -2.818 -22.816 1.00 97.50 100 PRO A C 1
ATOM 724 O O . PRO A 1 100 ? 4.088 -3.254 -21.685 1.00 97.50 100 PRO A O 1
ATOM 727 N N . LYS A 1 101 ? 4.048 -3.556 -23.896 1.00 94.88 101 LYS A N 1
ATOM 728 C CA . LYS A 1 101 ? 3.654 -4.971 -23.796 1.00 94.88 101 LYS A CA 1
ATOM 729 C C . LYS A 1 101 ? 4.835 -5.797 -23.274 1.00 94.88 101 LYS A C 1
ATOM 731 O O . LYS A 1 101 ? 5.943 -5.607 -23.771 1.00 94.88 101 LYS A O 1
ATOM 736 N N . GLY A 1 102 ? 4.596 -6.729 -22.350 1.00 95.62 102 GLY A N 1
ATOM 737 C CA . GLY A 1 102 ? 5.657 -7.549 -21.768 1.00 95.62 102 GLY A CA 1
ATOM 738 C C . GLY A 1 102 ? 6.459 -6.825 -20.691 1.00 95.62 102 GLY A C 1
ATOM 739 O O . GLY A 1 102 ? 7.492 -7.335 -20.290 1.00 95.62 102 GLY A O 1
ATOM 740 N N . ALA A 1 103 ? 6.040 -5.635 -20.249 1.00 98.06 103 ALA A N 1
ATOM 741 C CA . ALA A 1 103 ? 6.709 -4.929 -19.156 1.00 98.06 103 ALA A CA 1
ATOM 742 C C . ALA A 1 103 ? 6.370 -5.539 -17.786 1.00 98.06 103 ALA A C 1
ATOM 744 O O . ALA A 1 103 ? 7.148 -5.376 -16.851 1.00 98.06 103 ALA A O 1
ATOM 745 N N . GLU A 1 104 ? 5.248 -6.258 -17.686 1.00 97.56 104 GLU A N 1
ATOM 746 C CA . GLU A 1 104 ? 4.810 -6.992 -16.496 1.00 97.56 104 GLU A CA 1
ATOM 747 C C . GLU A 1 104 ? 5.912 -7.895 -15.910 1.00 97.56 104 GLU A C 1
ATOM 749 O O . GLU A 1 104 ? 6.195 -7.800 -14.717 1.00 97.56 104 GLU A O 1
ATOM 754 N N . VAL A 1 105 ? 6.676 -8.588 -16.768 1.00 96.75 105 VAL A N 1
ATOM 755 C CA . VAL A 1 105 ? 7.768 -9.500 -16.363 1.00 96.75 105 VAL A CA 1
ATOM 756 C C . VAL A 1 105 ? 8.878 -8.844 -15.535 1.00 96.75 105 VAL A C 1
ATOM 758 O O . VAL A 1 105 ? 9.678 -9.526 -14.898 1.00 96.75 105 VAL A O 1
ATOM 761 N N . LEU A 1 106 ? 8.972 -7.508 -15.553 1.00 97.38 106 LEU A N 1
ATOM 762 C CA . LEU A 1 106 ? 9.939 -6.758 -14.750 1.00 97.38 106 LEU A CA 1
ATOM 763 C C . LEU A 1 106 ? 9.595 -6.762 -13.254 1.00 97.38 106 LEU A C 1
ATOM 765 O O . LEU A 1 106 ? 10.456 -6.418 -12.443 1.00 97.38 106 LEU A O 1
ATOM 769 N N . LEU A 1 107 ? 8.357 -7.114 -12.895 1.00 96.94 107 LEU A N 1
ATOM 770 C CA . LEU A 1 107 ? 7.858 -7.119 -11.523 1.00 96.94 107 LEU A CA 1
ATOM 771 C C . LEU A 1 107 ? 7.379 -8.498 -11.050 1.00 96.94 107 LEU A C 1
ATOM 773 O O . LEU A 1 107 ? 7.102 -8.615 -9.860 1.00 96.94 107 LEU A O 1
ATOM 777 N N . ASP A 1 108 ? 7.356 -9.533 -11.897 1.00 92.62 108 ASP A N 1
ATOM 778 C CA . ASP A 1 108 ? 6.859 -10.880 -11.548 1.00 92.62 108 ASP A CA 1
ATOM 779 C C . ASP A 1 108 ? 7.456 -11.428 -10.245 1.00 92.62 108 ASP A C 1
ATOM 781 O O . ASP A 1 108 ? 6.742 -11.906 -9.370 1.00 92.62 108 ASP A O 1
ATOM 785 N N . SER A 1 109 ? 8.776 -11.320 -10.064 1.00 90.12 109 SER A N 1
ATOM 786 C CA . SER A 1 109 ? 9.430 -11.820 -8.846 1.00 90.12 109 SER A CA 1
ATOM 787 C C . SER A 1 109 ? 9.238 -10.915 -7.627 1.00 90.12 109 SER A C 1
ATOM 789 O O . SER A 1 109 ? 9.590 -11.304 -6.516 1.00 90.12 109 SER A O 1
ATOM 791 N N . ARG A 1 110 ? 8.769 -9.678 -7.827 1.00 93.69 110 ARG A N 1
ATOM 792 C CA . ARG A 1 110 ? 8.558 -8.691 -6.763 1.00 93.69 110 ARG A CA 1
ATOM 793 C C . ARG A 1 110 ? 7.106 -8.668 -6.301 1.00 93.69 110 ARG A C 1
ATOM 795 O O . ARG A 1 110 ? 6.889 -8.530 -5.105 1.00 93.69 110 ARG A O 1
ATOM 802 N N . LEU A 1 111 ? 6.149 -8.800 -7.214 1.00 96.56 111 LEU A N 1
ATOM 803 C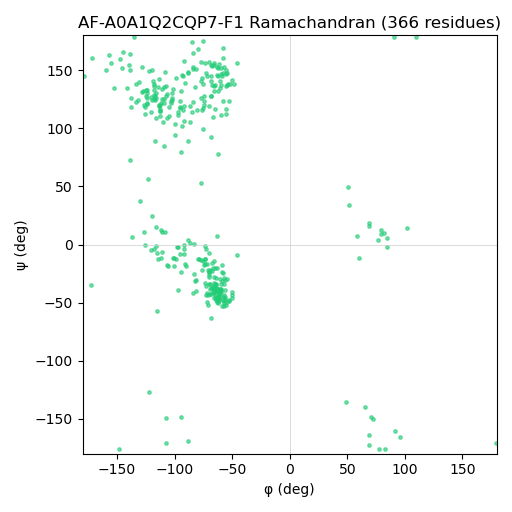 CA . LEU A 1 111 ? 4.710 -8.764 -6.948 1.00 96.56 111 LEU A CA 1
ATOM 804 C C . LEU A 1 111 ? 4.036 -10.060 -7.449 1.00 96.56 111 LEU A C 1
ATOM 806 O O . LEU A 1 111 ? 3.109 -9.989 -8.253 1.00 96.56 111 LEU A O 1
ATOM 810 N N . PRO A 1 112 ? 4.488 -11.247 -6.995 1.00 95.81 112 PRO A N 1
ATOM 811 C CA . PRO A 1 112 ? 4.073 -12.541 -7.557 1.00 95.81 112 PRO A CA 1
ATOM 812 C C . PRO A 1 112 ? 2.589 -12.878 -7.349 1.00 95.81 112 PRO A C 1
ATOM 814 O O . PRO A 1 112 ? 2.070 -13.799 -7.970 1.00 95.81 112 PRO A O 1
ATOM 817 N N . TYR A 1 113 ? 1.911 -12.152 -6.461 1.00 97.31 113 TYR A N 1
ATOM 818 C CA . TYR A 1 113 ? 0.498 -12.323 -6.124 1.00 97.31 113 TYR A CA 1
ATOM 819 C C . TYR A 1 113 ? -0.444 -11.438 -6.963 1.00 97.31 113 TYR A C 1
ATOM 821 O O . TYR A 1 113 ? -1.655 -11.459 -6.742 1.00 97.31 113 TYR A O 1
ATOM 829 N N . LEU A 1 114 ? 0.091 -10.619 -7.876 1.00 98.31 114 LEU A N 1
ATOM 830 C CA . LEU A 1 114 ? -0.696 -9.777 -8.778 1.00 98.31 114 LEU A CA 1
ATOM 831 C C . LEU A 1 114 ? -0.834 -10.426 -10.157 1.00 98.31 114 LEU A C 1
ATOM 833 O O . LEU A 1 114 ? 0.105 -11.022 -10.676 1.00 98.31 114 LEU A O 1
ATOM 837 N N . GLU A 1 115 ? -1.998 -10.253 -10.777 1.00 97.31 115 GLU A N 1
ATOM 838 C CA . GLU A 1 115 ? -2.220 -10.629 -12.177 1.00 97.31 115 GLU A CA 1
ATOM 839 C C . GLU A 1 115 ? -1.526 -9.642 -13.134 1.00 97.31 115 GLU A C 1
ATOM 841 O O . GLU A 1 115 ? -1.350 -8.468 -12.801 1.00 97.31 115 GLU A O 1
ATOM 846 N N . ASP A 1 116 ? -1.208 -10.064 -14.363 1.00 97.25 116 ASP A N 1
ATOM 847 C CA . ASP A 1 116 ? -0.536 -9.218 -15.366 1.00 97.25 116 ASP A CA 1
ATOM 848 C C . ASP A 1 116 ? -1.220 -7.853 -15.551 1.00 97.25 116 ASP A C 1
ATOM 850 O O . ASP A 1 116 ? -0.555 -6.819 -15.593 1.00 97.25 116 ASP A O 1
ATOM 854 N N . ASP A 1 117 ? -2.554 -7.811 -15.617 1.00 97.19 117 ASP A N 1
ATOM 855 C CA . ASP A 1 117 ? -3.305 -6.557 -15.763 1.00 97.19 117 ASP A CA 1
ATOM 856 C C . ASP A 1 117 ? -3.118 -5.625 -14.554 1.00 97.19 117 ASP A C 1
ATOM 858 O O . ASP A 1 117 ? -3.041 -4.402 -14.708 1.00 97.19 117 ASP A O 1
ATOM 862 N N . GLN A 1 118 ? -2.980 -6.194 -13.356 1.00 98.19 118 GLN A N 1
ATOM 863 C CA . GLN A 1 118 ? -2.704 -5.455 -12.128 1.00 98.19 118 GLN A CA 1
ATOM 864 C C . GLN A 1 118 ? -1.260 -4.955 -12.093 1.00 98.19 118 GLN A C 1
ATOM 866 O O . GLN A 1 118 ? -1.033 -3.787 -11.789 1.00 98.19 118 GLN A O 1
ATOM 871 N N . VAL A 1 119 ? -0.287 -5.783 -12.482 1.00 98.50 119 VAL A N 1
ATOM 872 C CA . VAL A 1 119 ? 1.121 -5.371 -12.606 1.00 98.50 119 VAL A CA 1
ATOM 873 C C . VAL A 1 119 ? 1.264 -4.241 -13.628 1.00 98.50 119 VAL A C 1
ATOM 875 O O . VAL A 1 119 ? 1.969 -3.255 -13.404 1.00 98.50 119 VAL A O 1
ATOM 878 N N . ARG A 1 120 ? 0.539 -4.323 -14.746 1.00 98.19 120 ARG A N 1
ATOM 879 C CA . ARG A 1 120 ? 0.481 -3.245 -15.738 1.00 98.19 120 ARG A CA 1
ATOM 880 C C . ARG A 1 120 ? -0.145 -1.980 -15.161 1.00 98.19 120 ARG A C 1
ATOM 882 O O . ARG A 1 120 ? 0.299 -0.888 -15.509 1.00 98.19 120 ARG A O 1
ATOM 889 N N . TRP A 1 121 ? -1.130 -2.101 -14.275 1.00 98.31 121 TRP A N 1
ATOM 890 C CA . TRP A 1 121 ? -1.691 -0.954 -13.565 1.00 98.31 121 TRP A CA 1
ATOM 891 C C . TRP A 1 121 ? -0.710 -0.345 -12.551 1.00 98.31 121 TRP A C 1
ATOM 893 O O . TRP A 1 121 ? -0.593 0.878 -12.483 1.00 98.31 121 TRP A O 1
ATOM 903 N N . VAL A 1 122 ? 0.079 -1.159 -11.845 1.00 98.75 122 VAL A N 1
ATOM 904 C CA . VAL A 1 122 ? 1.193 -0.678 -11.010 1.00 98.75 122 VAL A CA 1
ATOM 905 C C . VAL A 1 122 ? 2.174 0.143 -11.853 1.00 98.75 122 VAL A C 1
ATOM 907 O O . VAL A 1 122 ? 2.425 1.303 -11.546 1.00 98.75 122 VAL A O 1
ATOM 910 N N . LEU A 1 123 ? 2.655 -0.409 -12.974 1.00 98.69 123 LEU A N 1
ATOM 911 C CA . LEU A 1 123 ? 3.581 0.280 -13.884 1.00 98.69 123 LEU A CA 1
ATOM 912 C C . LEU A 1 123 ? 3.007 1.580 -14.466 1.00 98.69 123 LEU A C 1
ATOM 914 O O . LEU A 1 123 ? 3.757 2.520 -14.723 1.00 98.69 123 LEU A O 1
ATOM 918 N N . TYR A 1 124 ? 1.696 1.618 -14.716 1.00 98.31 124 TYR A N 1
ATOM 919 C CA . TYR A 1 124 ? 1.010 2.810 -15.207 1.00 98.31 124 TYR A CA 1
ATOM 920 C C . TYR A 1 124 ? 0.912 3.883 -14.119 1.00 98.31 124 TYR A C 1
ATOM 922 O O . TYR A 1 124 ? 1.292 5.027 -14.355 1.00 98.31 124 TYR A O 1
ATOM 930 N N . SER A 1 125 ? 0.397 3.514 -12.944 1.00 98.31 125 SER A N 1
ATOM 931 C CA . SER A 1 125 ? 0.062 4.448 -11.863 1.00 98.31 125 SER A CA 1
ATOM 932 C C . SER A 1 125 ? 1.287 5.049 -11.178 1.00 98.31 125 SER A C 1
ATOM 934 O O . SER A 1 125 ? 1.192 6.128 -10.608 1.00 98.31 125 SER A O 1
ATOM 936 N N . THR A 1 126 ? 2.452 4.404 -11.271 1.00 98.56 126 THR A N 1
ATOM 937 C CA . THR A 1 126 ? 3.706 4.938 -10.719 1.00 98.56 126 THR A CA 1
ATOM 938 C C . THR A 1 126 ? 4.590 5.640 -11.751 1.00 98.56 126 THR A C 1
ATOM 940 O O . THR A 1 126 ? 5.672 6.116 -11.400 1.00 98.56 126 THR A O 1
ATOM 943 N N . ALA A 1 127 ? 4.187 5.678 -13.025 1.00 97.94 127 ALA A N 1
ATOM 944 C CA . ALA A 1 127 ? 5.019 6.190 -14.107 1.00 97.94 127 ALA A CA 1
ATOM 945 C C . ALA A 1 127 ? 5.456 7.646 -13.874 1.00 97.94 127 ALA A C 1
ATOM 947 O O . ALA A 1 127 ? 4.717 8.464 -13.331 1.00 97.94 127 ALA A O 1
ATOM 948 N N . LEU A 1 128 ? 6.652 7.985 -14.358 1.00 97.06 128 LEU A N 1
ATOM 949 C CA . LEU A 1 128 ? 7.144 9.362 -14.355 1.00 97.06 128 LEU A CA 1
ATOM 950 C C . LEU A 1 128 ? 6.201 10.269 -15.160 1.00 97.06 128 LEU A C 1
ATOM 952 O O . LEU A 1 128 ? 5.566 9.825 -16.127 1.00 97.06 128 LEU A O 1
ATOM 956 N N . GLU A 1 129 ? 6.144 11.554 -14.812 1.00 96.06 129 GLU A N 1
ATOM 957 C CA . GLU A 1 129 ? 5.442 12.562 -15.615 1.00 96.06 129 GLU A CA 1
ATOM 958 C C . GLU A 1 129 ? 5.993 12.621 -17.053 1.00 96.06 129 GLU A C 1
ATOM 960 O O . GLU A 1 129 ? 7.080 12.121 -17.352 1.00 96.06 129 GLU A O 1
ATOM 965 N N . SER A 1 130 ? 5.220 13.186 -17.981 1.00 96.44 130 SER A N 1
ATOM 966 C CA . SER A 1 130 ? 5.687 13.377 -19.358 1.00 96.44 130 SER A CA 1
ATOM 967 C C . SER A 1 130 ? 6.494 14.668 -19.523 1.00 96.44 130 SER A C 1
ATOM 969 O O . SER A 1 130 ? 6.601 15.506 -18.628 1.00 96.44 130 SER A O 1
ATOM 971 N N . GLY A 1 131 ? 7.054 14.870 -20.709 1.00 94.38 131 GLY A N 1
ATOM 972 C CA . GLY A 1 131 ? 7.713 16.110 -21.100 1.00 94.38 131 GLY A CA 1
ATOM 973 C C . GLY A 1 131 ? 9.172 16.222 -20.663 1.00 94.38 131 GLY A C 1
ATOM 974 O O . GLY A 1 131 ? 9.777 17.267 -20.905 1.00 94.38 131 GLY A O 1
ATOM 975 N N . TYR A 1 132 ? 9.754 15.172 -20.076 1.00 94.38 132 TYR A N 1
ATOM 976 C CA . TYR A 1 132 ? 11.204 15.069 -19.906 1.00 94.38 132 TYR A CA 1
ATOM 977 C C . TYR A 1 132 ? 11.889 14.784 -21.253 1.00 94.38 132 TYR A C 1
ATOM 979 O O . TYR A 1 132 ? 11.338 14.057 -22.089 1.00 94.38 132 TYR A O 1
ATOM 987 N N . PRO A 1 133 ? 13.121 15.278 -21.475 1.00 91.75 133 PRO A N 1
ATOM 988 C CA . PRO A 1 133 ? 13.917 14.878 -22.630 1.00 91.75 133 PRO A CA 1
ATOM 989 C C . PRO A 1 133 ? 14.055 13.354 -22.696 1.00 91.75 133 PRO A C 1
ATOM 991 O O . PRO A 1 133 ? 14.291 12.718 -21.676 1.00 91.75 133 PRO A O 1
ATOM 994 N N . ILE A 1 134 ? 13.915 12.778 -23.894 1.00 90.75 134 ILE A N 1
ATOM 995 C CA . ILE A 1 134 ? 14.103 11.350 -24.231 1.00 90.75 134 ILE A CA 1
ATOM 996 C C . ILE A 1 134 ? 13.209 10.320 -23.502 1.00 90.75 134 ILE A C 1
ATOM 998 O O . ILE A 1 134 ? 13.171 9.174 -23.941 1.00 90.75 134 ILE A O 1
ATOM 1002 N N . LEU A 1 135 ? 12.472 10.686 -22.444 1.00 92.38 135 LEU A N 1
ATOM 1003 C CA . LEU A 1 135 ? 11.637 9.734 -21.693 1.00 92.38 135 LEU A CA 1
ATOM 1004 C C . LEU A 1 135 ? 10.261 9.492 -22.325 1.00 92.38 135 LEU A C 1
ATOM 1006 O O . LEU A 1 135 ? 9.702 8.418 -22.133 1.00 92.38 135 LEU A O 1
ATOM 1010 N N . ASP A 1 136 ? 9.734 10.445 -23.099 1.00 90.44 136 ASP A N 1
ATOM 1011 C CA . ASP A 1 136 ? 8.489 10.284 -23.869 1.00 90.44 136 ASP A CA 1
ATOM 1012 C C . ASP A 1 136 ? 8.709 9.439 -25.145 1.00 90.44 136 ASP A C 1
ATOM 1014 O O . ASP A 1 136 ? 8.406 9.872 -26.262 1.00 90.44 136 ASP A O 1
ATOM 1018 N N . ASP A 1 137 ? 9.285 8.241 -25.014 1.00 88.44 137 ASP A N 1
ATOM 1019 C CA . ASP A 1 137 ? 9.442 7.322 -26.143 1.00 88.44 137 ASP A CA 1
ATOM 1020 C C . ASP A 1 137 ? 8.095 6.732 -26.595 1.00 88.44 137 ASP A C 1
ATOM 1022 O O . ASP A 1 137 ? 7.107 6.702 -25.856 1.00 88.44 137 ASP A O 1
ATOM 1026 N N . ALA A 1 138 ? 8.038 6.279 -27.849 1.00 88.19 138 ALA A N 1
ATOM 1027 C CA . ALA A 1 138 ? 6.787 5.843 -28.466 1.00 88.19 138 ALA A CA 1
ATOM 1028 C C . ALA A 1 138 ? 6.207 4.582 -27.800 1.00 88.19 138 ALA A C 1
ATOM 1030 O O . ALA A 1 138 ? 4.982 4.419 -27.730 1.00 88.19 138 ALA A O 1
ATOM 1031 N N . GLU A 1 139 ? 7.081 3.700 -27.319 1.00 91.50 139 GLU A N 1
ATOM 1032 C CA . GLU A 1 139 ? 6.746 2.432 -26.689 1.00 91.50 139 GLU A CA 1
ATOM 1033 C C . GLU A 1 139 ? 6.370 2.591 -25.205 1.00 91.50 139 GLU A C 1
ATOM 1035 O O . GLU A 1 139 ? 5.490 1.863 -24.737 1.00 91.50 139 GLU A O 1
ATOM 1040 N N . GLY A 1 140 ? 6.951 3.570 -24.504 1.00 95.44 140 GLY A N 1
ATOM 1041 C CA . GLY A 1 140 ? 6.669 3.947 -23.114 1.00 95.44 140 GLY A CA 1
ATOM 1042 C C . GLY A 1 140 ? 7.691 3.459 -22.076 1.00 95.44 140 GLY A C 1
ATOM 1043 O O . GLY A 1 140 ? 7.406 3.482 -20.880 1.00 95.44 140 GLY A O 1
ATOM 1044 N N . TRP A 1 141 ? 8.872 2.995 -22.495 1.00 97.31 141 TRP A N 1
ATOM 1045 C CA . TRP A 1 141 ? 9.886 2.424 -21.593 1.00 97.31 141 TRP A CA 1
ATOM 1046 C C . TRP A 1 141 ? 10.554 3.458 -20.680 1.00 97.31 141 TRP A C 1
ATOM 1048 O O . TRP A 1 141 ? 10.920 3.147 -19.545 1.00 97.31 141 TRP A O 1
ATOM 1058 N N . GLY A 1 142 ? 10.737 4.682 -21.163 1.00 95.81 142 GLY A N 1
ATOM 1059 C CA . GLY A 1 142 ? 11.493 5.741 -20.506 1.00 95.81 142 GLY A CA 1
ATOM 1060 C C . GLY A 1 142 ? 10.808 6.299 -19.269 1.00 95.81 142 GLY A C 1
ATOM 1061 O O . GLY A 1 142 ? 11.492 6.740 -18.342 1.00 95.81 142 GLY A O 1
ATOM 1062 N N . ARG A 1 143 ? 9.476 6.206 -19.226 1.00 97.31 143 ARG A N 1
ATOM 1063 C CA . ARG A 1 143 ? 8.644 6.670 -18.110 1.00 97.31 143 ARG A CA 1
ATOM 1064 C C . ARG A 1 143 ? 8.353 5.606 -17.058 1.00 97.31 143 ARG A C 1
ATOM 1066 O O . ARG A 1 143 ? 7.750 5.937 -16.041 1.00 97.31 143 ARG A O 1
ATOM 1073 N N . LEU A 1 144 ? 8.783 4.357 -17.247 1.00 98.12 144 LEU A N 1
ATOM 1074 C CA . LEU A 1 144 ? 8.608 3.333 -16.218 1.00 98.12 144 LEU A CA 1
ATOM 1075 C C . LEU A 1 144 ? 9.424 3.688 -14.966 1.00 98.12 144 LEU A C 1
ATOM 1077 O O . LEU A 1 144 ? 10.657 3.698 -14.988 1.00 98.12 144 LEU A O 1
ATOM 1081 N N . ASN A 1 145 ? 8.732 3.924 -13.853 1.00 98.19 145 ASN A N 1
ATOM 1082 C CA . ASN A 1 145 ? 9.345 4.129 -12.546 1.00 98.19 145 ASN A CA 1
ATOM 1083 C C . ASN A 1 145 ? 9.386 2.803 -11.780 1.00 98.19 145 ASN A C 1
ATOM 1085 O O . ASN A 1 145 ? 8.557 2.529 -10.915 1.00 98.19 145 ASN A O 1
ATOM 1089 N N . LEU A 1 146 ? 10.364 1.957 -12.108 1.00 98.06 146 LEU A N 1
ATOM 1090 C CA . LEU A 1 146 ? 10.486 0.637 -11.482 1.00 98.06 146 LEU A CA 1
ATOM 1091 C C . LEU A 1 146 ? 10.864 0.698 -9.994 1.00 98.06 146 LEU A C 1
ATOM 1093 O O . LEU A 1 146 ? 10.738 -0.308 -9.302 1.00 98.06 146 LEU A O 1
ATOM 1097 N N . PHE A 1 147 ? 11.357 1.842 -9.500 1.00 97.81 147 PHE A N 1
ATOM 1098 C CA . PHE A 1 147 ? 11.573 2.032 -8.068 1.00 97.81 147 PHE A CA 1
ATOM 1099 C C . PHE A 1 147 ? 10.220 2.090 -7.361 1.00 97.81 147 PHE A C 1
ATOM 1101 O O . PHE A 1 147 ? 9.899 1.156 -6.634 1.00 97.81 147 PHE A O 1
ATOM 1108 N N . ALA A 1 148 ? 9.384 3.084 -7.671 1.00 98.31 148 ALA A N 1
ATOM 1109 C CA . ALA A 1 148 ? 8.055 3.202 -7.070 1.00 98.31 148 ALA A CA 1
ATOM 1110 C C . ALA A 1 148 ? 7.163 1.986 -7.380 1.00 98.31 148 ALA A C 1
ATOM 1112 O O . ALA A 1 148 ? 6.486 1.477 -6.494 1.00 98.31 148 ALA A O 1
ATOM 1113 N N . ALA A 1 149 ? 7.221 1.442 -8.602 1.00 98.50 149 ALA A N 1
ATOM 1114 C CA . ALA A 1 149 ? 6.444 0.258 -8.985 1.00 98.50 149 ALA A CA 1
ATOM 1115 C C . ALA A 1 149 ? 6.772 -0.983 -8.135 1.00 98.50 149 ALA A C 1
ATOM 1117 O O . ALA A 1 149 ? 5.915 -1.829 -7.905 1.00 98.50 149 ALA A O 1
ATOM 1118 N N . SER A 1 150 ? 8.004 -1.096 -7.624 1.00 96.69 150 SER A N 1
ATOM 1119 C CA . SER A 1 150 ? 8.380 -2.189 -6.720 1.00 96.69 150 SER A CA 1
ATOM 1120 C C . SER A 1 150 ? 7.804 -2.050 -5.304 1.00 96.69 150 SER A C 1
ATOM 1122 O O . SER A 1 150 ? 8.030 -2.927 -4.479 1.00 96.69 150 SER A O 1
ATOM 1124 N N . HIS A 1 151 ? 7.063 -0.978 -5.018 1.00 97.00 151 HIS A N 1
ATOM 1125 C CA . HIS A 1 151 ? 6.445 -0.685 -3.722 1.00 97.00 151 HIS A CA 1
ATOM 1126 C C . HIS A 1 151 ? 4.911 -0.588 -3.801 1.00 97.00 151 HIS A C 1
ATOM 1128 O O . HIS A 1 151 ? 4.289 0.052 -2.952 1.00 97.00 151 HIS A O 1
ATOM 1134 N N . GLY A 1 152 ? 4.307 -1.246 -4.797 1.00 97.75 152 GLY A N 1
ATOM 1135 C CA . GLY A 1 152 ? 2.858 -1.328 -4.981 1.00 97.75 152 GLY A CA 1
ATOM 1136 C C . GLY A 1 152 ? 2.310 -0.291 -5.959 1.00 97.75 152 GLY A C 1
ATOM 1137 O O . GLY A 1 152 ? 3.050 0.323 -6.724 1.00 97.75 152 GLY A O 1
ATOM 1138 N N . PHE A 1 153 ? 0.993 -0.106 -5.946 1.00 98.69 153 PHE A N 1
ATOM 1139 C CA . PHE A 1 153 ? 0.287 0.840 -6.818 1.00 98.69 153 PHE A CA 1
ATOM 1140 C C . PHE A 1 153 ? 0.631 2.297 -6.483 1.00 98.69 153 PHE A C 1
ATOM 1142 O O . PHE A 1 153 ? 0.976 2.589 -5.346 1.00 98.69 153 PHE A O 1
ATOM 1149 N N . GLY A 1 154 ? 0.527 3.202 -7.460 1.00 98.44 154 GLY A N 1
ATOM 1150 C CA . GLY A 1 154 ? 0.532 4.655 -7.222 1.00 98.44 154 GLY A CA 1
ATOM 1151 C C . GLY A 1 154 ? -0.876 5.247 -7.099 1.00 98.44 154 GLY A C 1
ATOM 1152 O O . GLY A 1 154 ? -1.063 6.274 -6.464 1.00 98.44 154 GLY A O 1
ATOM 1153 N N . SER A 1 155 ? -1.878 4.575 -7.672 1.00 98.62 155 SER A N 1
ATOM 1154 C CA . SER A 1 155 ? -3.282 4.982 -7.617 1.00 98.62 155 SER A CA 1
ATOM 1155 C C . SER A 1 155 ? -4.224 3.791 -7.807 1.00 98.62 155 SER A C 1
ATOM 1157 O O . SER A 1 155 ? -3.878 2.785 -8.436 1.00 98.62 155 SER A O 1
ATOM 1159 N N . PHE A 1 156 ? -5.448 3.916 -7.304 1.00 98.62 156 PHE A N 1
ATOM 1160 C CA . PHE A 1 156 ? -6.587 3.055 -7.597 1.00 98.62 156 PHE A CA 1
ATOM 1161 C C . PHE A 1 156 ? -7.603 3.828 -8.447 1.00 98.62 156 PHE A C 1
ATOM 1163 O O . PHE A 1 156 ? -8.576 4.381 -7.943 1.00 98.62 156 PHE A O 1
ATOM 1170 N N . ASP A 1 157 ? -7.426 3.866 -9.768 1.00 96.19 157 ASP A N 1
ATOM 1171 C CA . ASP A 1 157 ? -8.438 4.460 -10.665 1.00 96.19 157 ASP A CA 1
ATOM 1172 C C . ASP A 1 157 ? -9.682 3.563 -10.807 1.00 96.19 157 ASP A C 1
ATOM 1174 O O . ASP A 1 157 ? -10.732 3.987 -11.298 1.00 96.19 157 ASP A O 1
ATOM 1178 N N . ARG A 1 158 ? -9.545 2.293 -10.415 1.00 96.25 158 ARG A N 1
ATOM 1179 C CA . ARG A 1 158 ? -10.572 1.252 -10.391 1.00 96.25 158 ARG A CA 1
ATOM 1180 C C . ARG A 1 158 ? -10.339 0.356 -9.187 1.00 96.25 158 ARG A C 1
ATOM 1182 O O . ARG A 1 158 ? -9.254 0.374 -8.612 1.00 96.25 158 ARG A O 1
ATOM 1189 N N . ASP A 1 159 ? -11.341 -0.446 -8.861 1.00 98.50 159 ASP A N 1
ATOM 1190 C CA . ASP A 1 159 ? -11.248 -1.405 -7.768 1.00 98.50 159 ASP A CA 1
ATOM 1191 C C . ASP A 1 159 ? -10.127 -2.423 -8.015 1.00 98.50 159 ASP A C 1
ATOM 1193 O O . ASP A 1 159 ? -9.984 -2.971 -9.113 1.00 98.50 159 ASP A O 1
ATOM 1197 N N . VAL A 1 160 ? -9.341 -2.676 -6.972 1.00 98.50 160 VAL A N 1
ATOM 1198 C CA . VAL A 1 160 ? -8.213 -3.604 -6.955 1.00 98.50 160 VAL A CA 1
ATOM 1199 C C . VAL A 1 160 ? -8.501 -4.705 -5.944 1.00 98.50 160 VAL A C 1
ATOM 1201 O O . VAL A 1 160 ? -8.751 -4.435 -4.773 1.00 98.50 160 VAL A O 1
ATOM 1204 N N . ALA A 1 161 ? -8.429 -5.960 -6.381 1.00 98.38 161 ALA A N 1
ATOM 1205 C CA . ALA A 1 161 ? -8.518 -7.122 -5.503 1.00 98.38 161 ALA A CA 1
ATOM 1206 C C . ALA A 1 161 ? -7.170 -7.847 -5.446 1.00 98.38 161 ALA A C 1
ATOM 1208 O O . ALA A 1 161 ? -6.660 -8.284 -6.471 1.00 98.38 161 ALA A O 1
ATOM 1209 N N . VAL A 1 162 ? -6.601 -7.994 -4.254 1.00 98.38 162 VAL A N 1
ATOM 1210 C CA . VAL A 1 162 ? -5.310 -8.651 -4.030 1.00 98.38 162 VAL A CA 1
ATOM 1211 C C . VAL A 1 162 ? -5.537 -9.942 -3.262 1.00 98.38 162 VAL A C 1
ATOM 1213 O O . VAL A 1 162 ? -6.037 -9.910 -2.136 1.00 98.38 162 VAL A O 1
ATOM 1216 N N . THR A 1 163 ? -5.142 -11.073 -3.844 1.00 98.50 163 THR A N 1
ATOM 1217 C CA . THR A 1 163 ? -5.217 -12.385 -3.189 1.00 98.50 163 THR A CA 1
ATOM 1218 C C . THR A 1 163 ? -3.809 -12.899 -2.929 1.00 98.50 163 THR A C 1
ATOM 1220 O O . THR A 1 163 ? -3.094 -13.235 -3.862 1.00 98.50 163 THR A O 1
ATOM 1223 N N . MET A 1 164 ? -3.415 -12.955 -1.657 1.00 98.12 164 MET A N 1
ATOM 1224 C CA . MET A 1 164 ? -2.078 -13.390 -1.229 1.00 98.12 164 MET A CA 1
ATOM 1225 C C . MET A 1 164 ? -2.151 -14.768 -0.574 1.00 98.12 164 MET A C 1
ATOM 1227 O O . MET A 1 164 ? -3.035 -14.980 0.257 1.00 98.12 164 MET A O 1
ATOM 1231 N N . ASP A 1 165 ? -1.235 -15.685 -0.885 1.00 97.88 165 ASP A N 1
ATOM 1232 C CA . ASP A 1 165 ? -1.166 -17.001 -0.238 1.00 97.88 165 ASP A CA 1
ATOM 1233 C C . ASP A 1 165 ? 0.099 -17.145 0.619 1.00 97.88 165 ASP A C 1
ATOM 1235 O O . ASP A 1 165 ? 1.224 -17.199 0.124 1.00 97.88 165 ASP A O 1
ATOM 1239 N N . ALA A 1 166 ? -0.101 -17.265 1.931 1.00 96.56 166 ALA A N 1
ATOM 1240 C CA . ALA A 1 166 ? 0.947 -17.549 2.902 1.00 96.56 166 ALA A CA 1
ATOM 1241 C C . ALA A 1 166 ? 1.719 -18.845 2.606 1.00 96.56 166 ALA A C 1
ATOM 1243 O O . ALA A 1 166 ? 2.895 -18.939 2.958 1.00 96.56 166 ALA A O 1
ATOM 1244 N N . ALA A 1 167 ? 1.089 -19.836 1.967 1.00 96.75 167 ALA A N 1
ATOM 1245 C CA . ALA A 1 167 ? 1.734 -21.102 1.631 1.00 96.75 167 ALA A CA 1
ATOM 1246 C C . ALA A 1 167 ? 2.797 -20.967 0.526 1.00 96.75 167 ALA A C 1
ATOM 1248 O O . ALA A 1 167 ? 3.720 -21.782 0.488 1.00 96.75 167 ALA A O 1
ATOM 1249 N N . ASP A 1 168 ? 2.702 -19.933 -0.316 1.00 93.44 168 ASP A N 1
ATOM 1250 C CA . ASP A 1 168 ? 3.647 -19.679 -1.411 1.00 93.44 168 ASP A CA 1
ATOM 1251 C C . ASP A 1 168 ? 4.950 -19.012 -0.929 1.00 93.44 168 ASP A C 1
ATOM 1253 O O . ASP A 1 168 ? 5.944 -18.986 -1.654 1.00 93.44 168 ASP A O 1
ATOM 1257 N N . GLY A 1 169 ? 4.985 -18.511 0.311 1.00 91.06 169 GLY A N 1
ATOM 1258 C CA . GLY A 1 169 ? 6.172 -17.880 0.891 1.00 91.06 169 GLY A CA 1
ATOM 1259 C C . GLY A 1 169 ? 6.536 -16.533 0.252 1.00 91.06 169 GLY A C 1
ATOM 1260 O O . GLY A 1 169 ? 5.784 -15.958 -0.535 1.00 91.06 169 GLY A O 1
ATOM 1261 N N . GLY A 1 170 ? 7.700 -15.994 0.636 1.00 90.88 170 GLY A N 1
ATOM 1262 C CA . GLY A 1 170 ? 8.229 -14.729 0.111 1.00 90.88 170 GLY A CA 1
ATOM 1263 C C . GLY A 1 170 ? 7.204 -13.587 0.114 1.00 90.88 170 GLY A C 1
ATOM 1264 O O . GLY A 1 170 ? 6.451 -13.418 1.075 1.00 90.88 170 GLY A O 1
ATOM 1265 N N . PHE A 1 171 ? 7.146 -12.837 -0.991 1.00 93.56 171 PHE A N 1
ATOM 1266 C CA . PHE A 1 171 ? 6.196 -11.732 -1.157 1.00 93.56 171 PHE A CA 1
ATOM 1267 C C . PHE A 1 171 ? 4.734 -12.179 -1.289 1.00 93.56 171 PHE A C 1
ATOM 1269 O O . PHE A 1 171 ? 3.847 -11.387 -1.000 1.00 93.5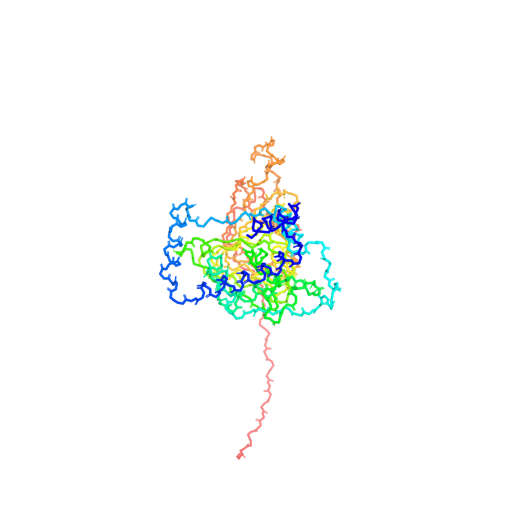6 171 PHE A O 1
ATOM 1276 N N . SER A 1 172 ? 4.451 -13.427 -1.683 1.00 95.19 172 SER A N 1
ATOM 1277 C CA . SER A 1 172 ? 3.077 -13.957 -1.665 1.00 95.19 172 SER A CA 1
ATOM 1278 C C . SER A 1 172 ? 2.571 -14.176 -0.242 1.00 95.19 172 SER A C 1
ATOM 1280 O O . SER A 1 172 ? 1.371 -14.075 0.003 1.00 95.19 172 SER A O 1
ATOM 1282 N N . ALA A 1 173 ? 3.476 -14.431 0.707 1.00 95.62 173 ALA A N 1
ATOM 1283 C CA . ALA A 1 173 ? 3.118 -14.590 2.106 1.00 95.62 173 ALA A CA 1
ATOM 1284 C C . ALA A 1 173 ? 3.014 -13.266 2.860 1.00 95.62 173 ALA A C 1
ATOM 1286 O O . ALA A 1 173 ? 2.085 -13.104 3.653 1.00 95.62 173 ALA A O 1
ATOM 1287 N N . ALA A 1 174 ? 3.939 -12.334 2.628 1.00 95.88 174 ALA A N 1
ATOM 1288 C CA . ALA A 1 174 ? 3.919 -11.021 3.258 1.00 95.88 174 ALA A CA 1
ATOM 1289 C C . ALA A 1 174 ? 4.604 -9.961 2.387 1.00 95.88 174 ALA A C 1
ATOM 1291 O O . ALA A 1 174 ? 5.714 -10.180 1.900 1.00 95.88 174 ALA A O 1
ATOM 1292 N N . ASP A 1 175 ? 3.978 -8.793 2.243 1.00 96.75 175 ASP A N 1
ATOM 1293 C CA . ASP A 1 175 ? 4.539 -7.672 1.484 1.00 96.75 175 ASP A CA 1
ATOM 1294 C C . ASP A 1 175 ? 4.129 -6.308 2.061 1.00 96.75 175 ASP A C 1
ATOM 1296 O O . ASP A 1 175 ? 3.136 -6.200 2.780 1.00 96.75 175 ASP A O 1
ATOM 1300 N N . VAL A 1 176 ? 4.889 -5.262 1.725 1.00 97.12 176 VAL A N 1
ATOM 1301 C CA . VAL A 1 176 ? 4.633 -3.876 2.137 1.00 97.12 176 VAL A CA 1
ATOM 1302 C C . VAL A 1 176 ? 4.521 -2.972 0.914 1.00 97.12 176 VAL A C 1
ATOM 1304 O O . VAL A 1 176 ? 5.408 -2.944 0.054 1.00 97.12 176 VAL A O 1
ATOM 1307 N N . TRP A 1 177 ? 3.457 -2.174 0.874 1.00 98.00 177 TRP A N 1
ATOM 1308 C CA . TRP A 1 177 ? 3.291 -1.078 -0.075 1.00 98.00 177 TRP A CA 1
ATOM 1309 C C . TRP A 1 177 ? 3.579 0.262 0.598 1.00 98.00 177 TRP A C 1
ATOM 1311 O O . TRP A 1 177 ? 2.976 0.603 1.616 1.00 98.00 177 TRP A O 1
ATOM 1321 N N . LEU A 1 178 ? 4.517 1.011 0.018 1.00 97.38 178 LEU A N 1
ATOM 1322 C CA . LEU A 1 178 ? 5.046 2.267 0.569 1.00 97.38 178 LEU A CA 1
ATOM 1323 C C . LEU A 1 178 ? 4.651 3.502 -0.247 1.00 97.38 178 LEU A C 1
ATOM 1325 O O . LEU A 1 178 ? 4.857 4.625 0.211 1.00 97.38 178 LEU A O 1
ATOM 1329 N N . ASN A 1 179 ? 4.107 3.309 -1.450 1.00 98.31 179 ASN A N 1
ATOM 1330 C CA . ASN A 1 179 ? 3.568 4.414 -2.230 1.00 98.31 179 ASN A CA 1
ATOM 1331 C C . ASN A 1 179 ? 2.396 5.067 -1.504 1.00 98.31 179 ASN A C 1
ATOM 1333 O O . ASN A 1 179 ? 1.596 4.386 -0.867 1.00 98.31 179 ASN A O 1
ATOM 1337 N N . ASP A 1 180 ? 2.280 6.379 -1.668 1.00 98.50 180 ASP A N 1
ATOM 1338 C CA . ASP A 1 180 ? 1.060 7.101 -1.340 1.00 98.50 180 ASP A CA 1
ATOM 1339 C C . ASP A 1 180 ? 0.048 6.817 -2.463 1.00 98.50 180 ASP A C 1
ATOM 1341 O O . ASP A 1 180 ? 0.310 7.141 -3.621 1.00 98.50 180 ASP A O 1
ATOM 1345 N N . ILE A 1 181 ? -1.067 6.158 -2.136 1.00 98.81 181 ILE A N 1
ATOM 1346 C CA . ILE A 1 181 ? -2.053 5.683 -3.116 1.00 98.81 181 ILE A CA 1
ATOM 1347 C C . ILE A 1 181 ? -3.276 6.599 -3.117 1.00 98.81 181 ILE A C 1
ATOM 1349 O O . ILE A 1 181 ? -3.959 6.736 -2.096 1.00 98.81 181 ILE A O 1
ATOM 1353 N N . ASP A 1 182 ? -3.597 7.187 -4.267 1.00 98.69 182 ASP A N 1
ATOM 1354 C CA . ASP A 1 182 ? -4.805 7.991 -4.478 1.00 98.69 182 ASP A CA 1
ATOM 1355 C C . ASP A 1 182 ? -5.852 7.270 -5.356 1.00 98.69 182 ASP A C 1
ATOM 1357 O O . ASP A 1 182 ? -5.753 6.069 -5.608 1.00 98.69 182 ASP A O 1
ATOM 1361 N N . GLY A 1 183 ? -6.906 7.976 -5.777 1.00 98.50 183 GLY A N 1
ATOM 1362 C CA . GLY A 1 183 ? -7.898 7.466 -6.732 1.00 98.50 183 GLY A CA 1
ATOM 1363 C C . GLY A 1 183 ? -9.288 7.165 -6.154 1.00 98.50 183 GLY A C 1
ATOM 1364 O O . GLY A 1 183 ? -9.586 7.373 -4.977 1.00 98.50 183 GLY A O 1
ATOM 1365 N N . ALA A 1 184 ? -10.198 6.732 -7.025 1.00 98.44 184 ALA A N 1
ATOM 1366 C CA . ALA A 1 184 ? -11.609 6.498 -6.689 1.00 98.44 184 ALA A CA 1
ATOM 1367 C C . ALA A 1 184 ? -11.959 5.021 -6.447 1.00 98.44 184 ALA A C 1
ATOM 1369 O O . ALA A 1 184 ? -13.060 4.720 -5.995 1.00 98.44 184 ALA A O 1
ATOM 1370 N N . GLY A 1 185 ? -11.051 4.109 -6.781 1.00 98.56 185 GLY A N 1
ATOM 1371 C CA . GLY A 1 185 ? -11.216 2.671 -6.640 1.00 98.56 185 GLY A CA 1
ATOM 1372 C C . GLY A 1 185 ? -11.049 2.187 -5.204 1.00 98.56 185 GLY A C 1
ATOM 1373 O O . GLY A 1 185 ? -10.416 2.845 -4.373 1.00 98.56 185 GLY A O 1
ATOM 1374 N N . ALA A 1 186 ? -11.643 1.030 -4.930 1.00 98.69 186 ALA A N 1
ATOM 1375 C CA . ALA A 1 186 ? -11.549 0.334 -3.654 1.00 98.69 186 ALA A CA 1
ATOM 1376 C C . ALA A 1 186 ? -10.395 -0.680 -3.623 1.00 98.69 186 ALA A C 1
ATOM 1378 O O . ALA A 1 186 ? -9.993 -1.212 -4.660 1.00 98.69 186 ALA A O 1
ATOM 1379 N N . LEU A 1 187 ? -9.929 -1.026 -2.422 1.00 98.88 187 LEU A N 1
ATOM 1380 C CA . LEU A 1 187 ? -9.048 -2.171 -2.187 1.00 98.88 187 LEU A CA 1
ATOM 1381 C C . LEU A 1 187 ? -9.843 -3.340 -1.596 1.00 98.88 187 LEU A C 1
ATOM 1383 O O . LEU A 1 187 ? -10.523 -3.189 -0.587 1.00 98.88 187 LEU A O 1
ATOM 1387 N N . THR A 1 188 ? -9.704 -4.535 -2.166 1.00 98.88 188 THR A N 1
ATOM 1388 C CA . THR A 1 188 ? -10.111 -5.795 -1.533 1.00 98.88 188 THR A CA 1
ATOM 1389 C C . THR A 1 188 ? -8.882 -6.638 -1.220 1.00 98.88 188 THR A C 1
ATOM 1391 O O . THR A 1 188 ? -8.196 -7.093 -2.133 1.00 98.88 188 THR A O 1
ATOM 1394 N N . LYS A 1 189 ? -8.619 -6.895 0.062 1.00 98.81 189 LYS A N 1
ATOM 1395 C CA . LYS A 1 189 ? -7.580 -7.823 0.520 1.00 98.81 189 LYS A CA 1
ATOM 1396 C C . LYS A 1 189 ? -8.190 -9.201 0.790 1.00 98.81 189 LYS A C 1
ATOM 1398 O O . LYS A 1 189 ? -9.124 -9.339 1.581 1.00 98.81 189 LYS A O 1
ATOM 1403 N N . ALA A 1 190 ? -7.654 -10.221 0.133 1.00 98.75 190 ALA A N 1
ATOM 1404 C CA . ALA A 1 190 ? -8.091 -11.610 0.216 1.00 98.75 190 ALA A CA 1
ATOM 1405 C C . ALA A 1 190 ? -6.896 -12.572 0.357 1.00 98.75 190 ALA A C 1
ATOM 1407 O O . ALA A 1 190 ? -5.726 -12.166 0.346 1.00 98.75 190 ALA A O 1
ATOM 1408 N N . GLY A 1 191 ? -7.201 -13.864 0.479 1.00 98.62 191 GLY A N 1
ATOM 1409 C CA . GLY A 1 191 ? -6.207 -14.924 0.657 1.00 98.62 191 GLY A CA 1
ATOM 1410 C C . GLY A 1 191 ? -5.668 -15.007 2.088 1.00 98.62 191 GLY A C 1
ATOM 1411 O O . GLY A 1 191 ? -6.166 -14.330 2.977 1.00 98.62 191 GLY A O 1
ATOM 1412 N N . SER A 1 192 ? -4.694 -15.877 2.332 1.00 98.56 192 SER A N 1
ATOM 1413 C CA . SER A 1 192 ? -4.129 -16.160 3.660 1.00 98.56 192 SER A CA 1
ATOM 1414 C C . SER A 1 192 ? -2.928 -15.275 4.032 1.00 98.56 192 SER A C 1
ATOM 1416 O O . SER A 1 192 ? -2.604 -15.185 5.213 1.00 98.56 192 SER A O 1
ATOM 1418 N N . GLY A 1 193 ? -2.276 -14.630 3.056 1.00 98.19 193 GLY A N 1
ATOM 1419 C CA . GLY A 1 193 ? -1.084 -13.798 3.267 1.00 98.19 193 GLY A CA 1
ATOM 1420 C C . GLY A 1 193 ? -1.367 -12.429 3.897 1.00 98.19 193 GLY A C 1
ATOM 1421 O O . GLY A 1 193 ? -2.526 -12.036 4.083 1.00 98.19 193 GLY A O 1
ATOM 1422 N N . ALA A 1 194 ? -0.304 -11.684 4.192 1.00 97.94 194 ALA A N 1
ATOM 1423 C CA . ALA A 1 194 ? -0.341 -10.371 4.829 1.00 97.94 194 ALA A CA 1
ATOM 1424 C C . ALA A 1 194 ? 0.075 -9.246 3.867 1.00 97.94 194 ALA A C 1
ATOM 1426 O O . ALA A 1 194 ? 1.096 -9.344 3.193 1.00 97.94 194 ALA A O 1
ATOM 1427 N N . LEU A 1 195 ? -0.694 -8.159 3.836 1.00 98.44 195 LEU A N 1
ATOM 1428 C CA . LEU A 1 195 ? -0.325 -6.926 3.137 1.00 98.44 195 LEU A CA 1
ATOM 1429 C C . LEU A 1 195 ? -0.207 -5.796 4.154 1.00 98.44 195 LEU A C 1
ATOM 1431 O O . LEU A 1 195 ? -1.158 -5.561 4.894 1.00 98.44 195 LEU A O 1
ATOM 1435 N N . THR A 1 196 ? 0.905 -5.069 4.151 1.00 98.31 196 THR A N 1
ATOM 1436 C CA . THR A 1 196 ? 1.063 -3.843 4.939 1.00 98.31 196 THR A CA 1
ATOM 1437 C C . THR A 1 196 ? 0.916 -2.613 4.047 1.00 98.31 196 THR A C 1
ATOM 1439 O O . THR A 1 196 ? 1.643 -2.471 3.062 1.00 98.31 196 THR A O 1
ATOM 1442 N N . LEU A 1 197 ? 0.016 -1.696 4.407 1.00 98.44 197 LEU A N 1
ATOM 1443 C CA . LEU A 1 197 ? -0.075 -0.365 3.804 1.00 98.44 197 LEU A CA 1
ATOM 1444 C C . LEU A 1 197 ? 0.665 0.648 4.685 1.00 98.44 197 LEU A C 1
ATOM 1446 O O . LEU A 1 197 ? 0.222 0.967 5.789 1.00 98.44 197 LEU A O 1
ATOM 1450 N N . ALA A 1 198 ? 1.787 1.155 4.176 1.00 97.19 198 ALA A N 1
ATOM 1451 C CA . ALA A 1 198 ? 2.677 2.072 4.888 1.00 97.19 198 ALA A CA 1
ATOM 1452 C C . ALA A 1 198 ? 2.774 3.470 4.241 1.00 97.19 198 ALA A C 1
ATOM 1454 O O . ALA A 1 198 ? 3.479 4.338 4.751 1.00 97.19 198 ALA A O 1
ATOM 1455 N N . GLY A 1 199 ? 2.084 3.701 3.121 1.00 97.19 199 GLY A N 1
ATOM 1456 C CA . GLY A 1 199 ? 1.966 5.017 2.484 1.00 97.19 199 GLY A CA 1
ATOM 1457 C C . GLY A 1 199 ? 0.928 5.928 3.146 1.00 97.19 199 GLY A C 1
ATOM 1458 O O . GLY A 1 199 ? 0.120 5.490 3.966 1.00 97.19 199 GLY A O 1
ATOM 1459 N N . LEU A 1 200 ? 0.928 7.210 2.776 1.00 97.56 200 LEU A N 1
ATOM 1460 C CA . LEU A 1 200 ? -0.129 8.166 3.116 1.00 97.56 200 LEU A CA 1
ATOM 1461 C C . LEU A 1 200 ? -1.211 8.117 2.039 1.00 97.56 200 LEU A C 1
ATOM 1463 O O . LEU A 1 200 ? -1.168 8.843 1.047 1.00 97.56 200 LEU A O 1
ATOM 1467 N N . ASN A 1 201 ? -2.181 7.232 2.230 1.00 98.56 201 ASN A N 1
ATOM 1468 C CA . ASN A 1 201 ? -3.181 6.969 1.207 1.00 98.56 201 ASN A CA 1
ATOM 1469 C C . ASN A 1 201 ? -4.331 7.982 1.249 1.00 98.56 201 ASN A C 1
ATOM 1471 O O . ASN A 1 201 ? -4.673 8.538 2.294 1.00 98.56 201 ASN A O 1
ATOM 1475 N N . SER A 1 202 ? -4.932 8.216 0.084 1.00 98.44 202 SER A N 1
ATOM 1476 C CA . SER A 1 202 ? -6.075 9.114 -0.107 1.00 98.44 202 SER A CA 1
ATOM 1477 C C . SER A 1 202 ? -7.151 8.542 -1.034 1.00 98.44 202 SER A C 1
ATOM 1479 O O . SER A 1 202 ? -8.126 9.235 -1.335 1.00 98.44 202 SER A O 1
ATOM 1481 N N . TYR A 1 203 ? -7.018 7.279 -1.463 1.00 98.81 203 TYR A N 1
ATOM 1482 C CA . TYR A 1 203 ? -8.056 6.615 -2.245 1.00 98.81 203 TYR A CA 1
ATOM 1483 C C . TYR A 1 203 ? -9.406 6.636 -1.511 1.00 98.81 203 TYR A C 1
ATOM 1485 O O . TYR A 1 203 ? -9.482 6.611 -0.279 1.00 98.81 203 TYR A O 1
ATOM 1493 N N . SER A 1 204 ? -10.486 6.723 -2.282 1.00 98.50 204 SER A N 1
ATOM 1494 C CA . SER A 1 204 ? -11.830 7.012 -1.758 1.00 98.50 204 SER A CA 1
ATOM 1495 C C . SER A 1 204 ? -12.839 5.880 -1.942 1.00 98.50 204 SER A C 1
ATOM 1497 O O . SER A 1 204 ? -13.930 5.956 -1.386 1.00 98.50 204 SER A O 1
ATOM 1499 N N . GLY A 1 205 ? -12.489 4.811 -2.668 1.00 98.50 205 GLY A N 1
ATOM 1500 C CA . GLY A 1 205 ? -13.400 3.683 -2.895 1.00 98.50 205 GLY A CA 1
ATOM 1501 C C . GLY A 1 205 ? -13.613 2.781 -1.673 1.00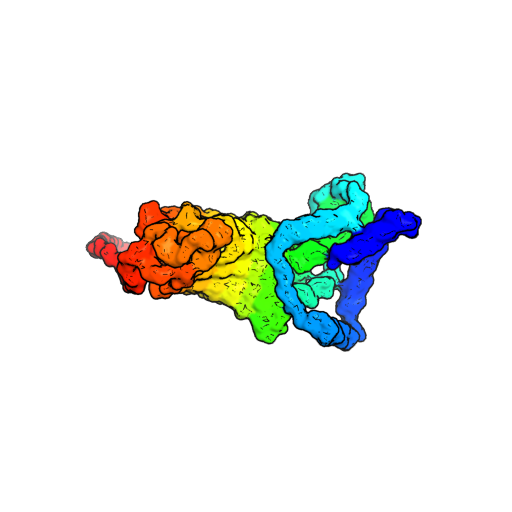 98.50 205 GLY A C 1
ATOM 1502 O O . GLY A 1 205 ? -14.540 1.978 -1.671 1.00 98.50 205 GLY A O 1
ATOM 1503 N N . GLY A 1 206 ? -12.790 2.930 -0.631 1.00 98.62 206 GLY A N 1
ATOM 1504 C CA . GLY A 1 206 ? -12.857 2.144 0.601 1.00 98.62 206 GLY A CA 1
ATOM 1505 C C . GLY A 1 206 ? -12.000 0.877 0.578 1.00 98.62 206 GLY A C 1
ATOM 1506 O O . GLY A 1 206 ? -11.327 0.565 -0.407 1.00 98.62 206 GLY A O 1
ATOM 1507 N N . THR A 1 207 ? -12.023 0.152 1.693 1.00 98.88 207 THR A N 1
ATOM 1508 C CA . THR A 1 207 ? -11.179 -1.019 1.944 1.00 98.88 207 THR A CA 1
ATOM 1509 C C . THR A 1 207 ? -12.011 -2.178 2.470 1.00 98.88 207 THR A C 1
ATOM 1511 O O . THR A 1 207 ? -12.684 -2.068 3.488 1.00 98.88 207 THR A O 1
ATOM 1514 N N . THR A 1 208 ? -11.939 -3.326 1.802 1.00 98.94 208 THR A N 1
ATOM 1515 C CA . THR A 1 208 ? -12.583 -4.567 2.239 1.00 98.94 208 THR A CA 1
ATOM 1516 C C . THR A 1 208 ? -11.533 -5.632 2.531 1.00 98.94 208 THR A C 1
ATOM 1518 O O . THR A 1 208 ? -10.744 -5.993 1.661 1.00 98.94 208 THR A O 1
ATOM 1521 N N . VAL A 1 209 ? -11.543 -6.193 3.737 1.00 98.88 209 VAL A N 1
ATOM 1522 C CA . VAL A 1 209 ? -10.713 -7.341 4.118 1.00 98.88 209 VAL A CA 1
ATOM 1523 C C . VAL A 1 209 ? -11.611 -8.572 4.178 1.00 98.88 209 VAL A C 1
ATOM 1525 O O . VAL A 1 209 ? -12.586 -8.611 4.924 1.00 98.88 209 VAL A O 1
ATOM 1528 N N . THR A 1 210 ? -11.314 -9.561 3.337 1.00 98.75 210 THR A N 1
ATOM 1529 C CA . THR A 1 210 ? -12.056 -10.834 3.243 1.00 98.75 210 THR A CA 1
ATOM 1530 C C . THR A 1 210 ? -11.219 -12.043 3.667 1.00 98.75 210 THR A C 1
ATOM 1532 O O . THR A 1 210 ? -11.767 -13.124 3.885 1.00 98.75 210 THR A O 1
ATOM 1535 N N . GLY A 1 211 ? -9.901 -11.875 3.818 1.00 98.62 211 GLY A N 1
ATOM 1536 C CA . GLY A 1 211 ? -9.004 -12.897 4.342 1.00 98.62 211 GLY A CA 1
ATOM 1537 C C . GLY A 1 211 ? -7.586 -12.388 4.609 1.00 98.62 211 GLY A C 1
ATOM 1538 O O . GLY A 1 211 ? -7.145 -11.377 4.050 1.00 98.62 211 GLY A O 1
ATOM 1539 N N . GLY A 1 212 ? -6.865 -13.142 5.443 1.00 98.62 212 GLY A N 1
ATOM 1540 C CA . GLY A 1 212 ? -5.471 -12.870 5.792 1.00 98.62 212 GLY A CA 1
ATOM 1541 C C . GLY A 1 212 ? -5.357 -11.657 6.705 1.00 98.62 212 GLY A C 1
ATOM 1542 O O . GLY A 1 212 ? -6.291 -11.367 7.453 1.00 98.62 212 GLY A O 1
ATOM 1543 N N . THR A 1 213 ? -4.234 -10.949 6.614 1.00 98.69 213 THR A N 1
ATOM 1544 C CA . THR A 1 213 ? -3.985 -9.733 7.399 1.00 98.69 213 THR A CA 1
ATO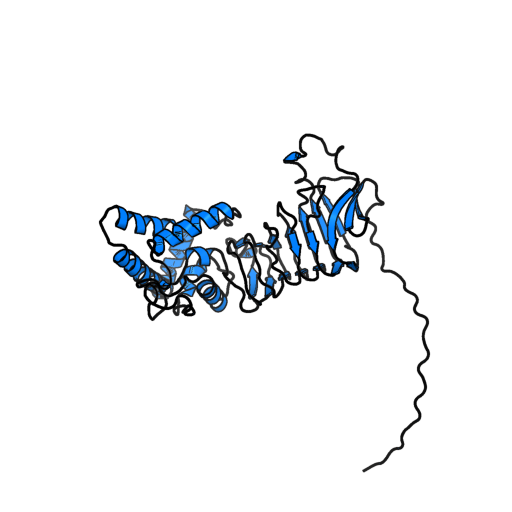M 1545 C C . THR A 1 213 ? -3.811 -8.533 6.475 1.00 98.69 213 THR A C 1
ATOM 1547 O O . THR A 1 213 ? -3.077 -8.599 5.485 1.00 98.69 213 THR A O 1
ATOM 1550 N N . LEU A 1 214 ? -4.492 -7.437 6.796 1.00 98.81 214 LEU A N 1
ATOM 1551 C CA . LEU A 1 214 ? -4.164 -6.101 6.322 1.00 98.81 214 LEU A CA 1
ATOM 1552 C C . LEU A 1 214 ? -3.553 -5.345 7.501 1.00 98.81 214 LEU A C 1
ATOM 1554 O O . LEU A 1 214 ? -4.269 -5.022 8.442 1.00 98.81 214 LEU A O 1
ATOM 1558 N N . ALA A 1 215 ? -2.250 -5.096 7.457 1.00 98.19 215 ALA A N 1
ATOM 1559 C CA . ALA A 1 215 ? -1.564 -4.285 8.451 1.00 98.19 215 ALA A CA 1
ATOM 1560 C C . ALA A 1 215 ? -1.483 -2.827 7.984 1.00 98.19 215 ALA A C 1
ATOM 1562 O O . ALA A 1 215 ? -1.332 -2.561 6.785 1.00 98.19 215 ALA A O 1
ATOM 1563 N N . ILE A 1 216 ? -1.554 -1.879 8.911 1.00 97.88 216 ILE A N 1
ATOM 1564 C CA . ILE A 1 216 ? -1.441 -0.448 8.622 1.00 97.88 216 ILE A CA 1
ATOM 1565 C C . ILE A 1 216 ? -0.486 0.233 9.595 1.00 97.88 216 ILE A C 1
ATOM 1567 O O . ILE A 1 216 ? -0.515 -0.043 10.787 1.00 97.88 216 ILE A O 1
ATOM 1571 N N . THR A 1 217 ? 0.352 1.135 9.082 1.00 95.81 217 THR A N 1
ATOM 1572 C CA . THR A 1 217 ? 1.390 1.799 9.897 1.00 95.81 217 THR A CA 1
ATOM 1573 C C . THR A 1 217 ? 1.331 3.326 9.842 1.00 95.81 217 THR A C 1
ATOM 1575 O O . THR A 1 217 ? 2.129 4.004 10.488 1.00 95.81 217 THR A O 1
ATOM 1578 N N . THR A 1 218 ? 0.388 3.907 9.095 1.00 96.06 218 THR A N 1
ATOM 1579 C CA . THR A 1 218 ? 0.194 5.364 8.999 1.00 96.06 218 THR A CA 1
ATOM 1580 C C . THR A 1 218 ? -1.258 5.754 9.264 1.00 96.06 218 THR A C 1
ATOM 1582 O O . THR A 1 218 ? -2.188 5.008 8.953 1.00 96.06 218 THR A O 1
ATOM 1585 N N . ALA A 1 219 ? -1.456 6.978 9.761 1.00 96.25 219 ALA A N 1
ATOM 1586 C CA . ALA A 1 219 ? -2.769 7.509 10.126 1.00 96.25 219 ALA A CA 1
ATOM 1587 C C . ALA A 1 219 ? -3.802 7.520 8.977 1.00 96.25 219 ALA A C 1
ATOM 1589 O O . ALA A 1 219 ? -5.006 7.511 9.231 1.00 96.25 219 ALA A O 1
ATOM 1590 N N . THR A 1 220 ? -3.353 7.551 7.716 1.00 97.31 220 THR A N 1
ATOM 1591 C CA . THR A 1 220 ? -4.227 7.589 6.527 1.00 97.31 220 THR A CA 1
ATOM 1592 C C . THR A 1 220 ? -4.086 6.355 5.634 1.00 97.31 220 THR A C 1
ATOM 1594 O O . THR A 1 220 ? -4.549 6.367 4.495 1.00 97.31 220 THR A O 1
ATOM 1597 N N . ALA A 1 221 ? -3.470 5.270 6.117 1.00 97.81 221 ALA A N 1
ATOM 1598 C CA . ALA A 1 221 ? -3.231 4.053 5.334 1.00 97.81 221 ALA A CA 1
ATOM 1599 C C . ALA A 1 221 ? -4.508 3.460 4.697 1.00 97.81 221 ALA A C 1
ATOM 1601 O O . ALA A 1 221 ? -4.448 2.855 3.624 1.00 97.81 221 ALA A O 1
ATOM 1602 N N . LEU A 1 222 ? -5.669 3.654 5.328 1.00 98.38 222 LEU A N 1
ATOM 1603 C CA . LEU A 1 222 ? -6.965 3.138 4.870 1.00 98.38 222 LEU A CA 1
ATOM 1604 C C . LEU A 1 222 ? -7.689 4.051 3.861 1.00 98.38 222 LEU A C 1
ATOM 1606 O O . LEU A 1 222 ? -8.786 3.713 3.414 1.00 98.38 222 LEU A O 1
ATOM 1610 N N . GLY A 1 223 ? -7.089 5.184 3.483 1.00 98.19 223 GLY A N 1
ATOM 1611 C CA . GLY A 1 223 ? -7.716 6.163 2.600 1.00 98.19 223 GLY A CA 1
ATOM 1612 C C . GLY A 1 223 ? -8.862 6.913 3.285 1.00 98.19 223 GLY A C 1
ATOM 1613 O O . GLY A 1 223 ? -8.825 7.178 4.483 1.00 98.19 223 GLY A O 1
ATOM 1614 N N . THR A 1 224 ? -9.873 7.301 2.507 1.00 97.75 224 THR A N 1
ATOM 1615 C CA . THR A 1 224 ? -10.984 8.159 2.974 1.00 97.75 224 THR A CA 1
ATOM 1616 C C . THR A 1 224 ? -12.362 7.497 2.908 1.00 97.75 224 THR A C 1
ATOM 1618 O O . THR A 1 224 ? -13.343 8.105 3.330 1.00 97.75 224 THR A O 1
ATOM 1621 N N . GLY A 1 225 ? -12.451 6.275 2.376 1.00 98.19 225 GLY A N 1
ATOM 1622 C CA . GLY A 1 225 ? -13.713 5.551 2.210 1.00 98.19 225 GLY A CA 1
ATOM 1623 C C . GLY A 1 225 ? -14.115 4.698 3.417 1.00 98.19 225 GLY A C 1
ATOM 1624 O O . GLY A 1 225 ? -13.516 4.777 4.491 1.00 98.19 225 GLY A O 1
ATOM 1625 N N . ASP A 1 226 ? -15.131 3.860 3.205 1.00 98.75 226 ASP A N 1
ATOM 1626 C CA . ASP A 1 226 ? -15.599 2.871 4.182 1.00 98.75 226 ASP A CA 1
ATOM 1627 C C . ASP A 1 226 ? -14.571 1.750 4.387 1.00 98.75 226 ASP A C 1
ATOM 1629 O O . ASP A 1 226 ? -13.799 1.416 3.481 1.00 98.75 226 ASP A O 1
ATOM 1633 N N . VAL A 1 227 ? -14.607 1.111 5.556 1.00 98.88 227 VAL A N 1
ATOM 1634 C CA . VAL A 1 227 ? -13.789 -0.067 5.869 1.00 98.88 227 VAL A CA 1
ATOM 1635 C C . VAL A 1 227 ? -14.682 -1.224 6.296 1.00 98.88 227 VAL A C 1
ATOM 1637 O O . VAL A 1 227 ? -15.468 -1.103 7.232 1.00 98.88 227 VAL A O 1
ATOM 1640 N N . ALA A 1 228 ? -14.540 -2.371 5.634 1.00 98.88 228 ALA A N 1
ATOM 1641 C CA . ALA A 1 228 ? -15.308 -3.577 5.918 1.00 98.88 228 ALA A CA 1
ATOM 1642 C C . ALA A 1 228 ? -14.394 -4.781 6.176 1.00 98.88 228 ALA A C 1
ATOM 1644 O O . ALA A 1 228 ? -13.670 -5.231 5.291 1.00 98.88 228 ALA A O 1
ATOM 1645 N N . LEU A 1 229 ? -14.465 -5.347 7.377 1.00 98.69 229 LEU A N 1
ATOM 1646 C CA . LEU A 1 229 ? -13.785 -6.582 7.759 1.00 98.69 229 LEU A CA 1
ATOM 1647 C C . LEU A 1 229 ? -14.797 -7.724 7.685 1.00 98.69 229 LEU A C 1
ATOM 1649 O O . LEU A 1 229 ? -15.553 -7.952 8.622 1.00 98.69 229 LEU A O 1
ATOM 1653 N N . LEU A 1 230 ? -14.836 -8.411 6.546 1.00 98.50 230 LEU A N 1
ATOM 1654 C CA . LEU A 1 230 ? -15.771 -9.507 6.250 1.00 98.50 230 LEU A CA 1
ATOM 1655 C C . LEU A 1 230 ? -15.144 -10.894 6.470 1.00 98.50 230 LEU A C 1
ATOM 1657 O O . LEU A 1 230 ? -15.831 -11.913 6.469 1.00 98.50 230 LEU A O 1
ATOM 1661 N N . GLY A 1 231 ? -13.824 -10.929 6.627 1.00 92.44 231 GLY A N 1
ATOM 1662 C CA . GLY A 1 231 ? -13.017 -12.098 6.946 1.00 92.44 231 GLY A CA 1
ATOM 1663 C C . GLY A 1 231 ? -11.554 -11.671 7.052 1.00 92.44 231 GLY A C 1
ATOM 1664 O O . GLY A 1 231 ? -11.124 -10.776 6.337 1.00 92.44 231 GLY A O 1
ATOM 1665 N N . GLY A 1 232 ? -10.776 -12.271 7.949 1.00 97.50 232 GLY A N 1
ATOM 1666 C CA . GLY A 1 232 ? -9.386 -11.858 8.188 1.00 97.50 232 GLY A CA 1
ATOM 1667 C C . GLY A 1 232 ? -9.227 -10.815 9.296 1.00 97.50 232 GLY A C 1
ATOM 1668 O O . GLY A 1 232 ? -10.085 -10.698 10.175 1.00 97.50 232 GLY A O 1
ATOM 1669 N N . VAL A 1 233 ? -8.087 -10.125 9.271 1.00 98.75 233 VAL A N 1
ATOM 1670 C CA . VAL A 1 233 ? -7.597 -9.248 10.340 1.00 98.75 233 VAL A CA 1
ATOM 1671 C C . VAL A 1 233 ? -7.230 -7.879 9.771 1.00 98.75 233 VAL A C 1
ATOM 1673 O O . VAL A 1 233 ? -6.499 -7.808 8.781 1.00 98.75 233 VAL A O 1
ATOM 1676 N N . LEU A 1 234 ? -7.713 -6.811 10.403 1.00 98.69 234 LEU A N 1
ATOM 1677 C CA . LEU A 1 234 ? -7.089 -5.490 10.315 1.00 98.69 234 LEU A CA 1
ATOM 1678 C C . LEU A 1 234 ? -6.172 -5.325 11.525 1.00 98.69 234 LEU A C 1
ATOM 1680 O O . LEU A 1 234 ? -6.660 -5.390 12.651 1.00 98.69 234 LEU A O 1
ATOM 1684 N N . ASP A 1 235 ? -4.881 -5.154 11.266 1.00 98.19 235 ASP A N 1
ATOM 1685 C CA . ASP A 1 235 ? -3.823 -5.001 12.266 1.00 98.19 235 ASP A CA 1
ATOM 1686 C C . ASP A 1 235 ? -3.302 -3.559 12.229 1.00 98.19 235 ASP A C 1
ATOM 1688 O O . ASP A 1 235 ? -2.667 -3.131 11.262 1.00 98.19 235 ASP A O 1
ATOM 1692 N N . GLU A 1 236 ? -3.684 -2.770 13.226 1.00 96.00 236 GLU A N 1
ATOM 1693 C CA . GLU A 1 236 ? -3.339 -1.358 13.328 1.00 96.00 236 GLU A CA 1
ATOM 1694 C C . GLU A 1 236 ? -2.117 -1.163 14.234 1.00 96.00 236 GLU A C 1
ATOM 1696 O O . GLU A 1 236 ? -2.181 -1.419 15.434 1.00 96.00 236 GLU A O 1
ATOM 1701 N N . ASP A 1 237 ? -1.017 -0.697 13.633 1.00 89.12 237 ASP A N 1
ATOM 1702 C CA . ASP A 1 237 ? 0.295 -0.480 14.263 1.00 89.12 237 ASP A CA 1
ATOM 1703 C C . ASP A 1 237 ? 0.824 0.934 13.937 1.00 89.12 237 ASP A C 1
ATOM 1705 O O . ASP A 1 237 ? 2.001 1.147 13.626 1.00 89.12 237 ASP A O 1
ATOM 1709 N N . SER A 1 238 ? -0.064 1.934 13.899 1.00 91.25 238 SER A N 1
ATOM 1710 C CA . SER A 1 238 ? 0.319 3.326 13.683 1.00 91.25 238 SER A CA 1
ATOM 1711 C C . SER A 1 238 ? 0.588 4.041 15.006 1.00 91.25 238 SER A C 1
ATOM 1713 O O . SER A 1 238 ? -0.147 3.938 15.982 1.00 91.25 238 SER A O 1
ATOM 1715 N N . ALA A 1 239 ? 1.644 4.856 15.026 1.00 86.50 239 ALA A N 1
ATOM 1716 C CA . ALA A 1 239 ? 1.940 5.707 16.178 1.00 86.50 239 ALA A CA 1
ATOM 1717 C C . ALA A 1 239 ? 0.937 6.867 16.346 1.00 86.50 239 ALA A C 1
ATOM 1719 O O . ALA A 1 239 ? 0.790 7.407 17.447 1.00 86.50 239 ALA A O 1
ATOM 1720 N N . ASP A 1 240 ? 0.275 7.264 15.257 1.00 90.38 240 ASP A N 1
ATOM 1721 C CA . ASP A 1 240 ? -0.711 8.339 15.220 1.00 90.38 240 ASP A CA 1
ATOM 1722 C C . ASP A 1 240 ? -2.125 7.760 15.043 1.00 90.38 240 ASP A C 1
ATOM 1724 O O . ASP A 1 240 ? -2.280 6.762 14.343 1.00 90.38 240 ASP A O 1
ATOM 1728 N N . PRO A 1 241 ? -3.178 8.399 15.595 1.00 91.69 241 PRO A N 1
ATOM 1729 C CA . PRO A 1 241 ? -4.552 7.934 15.423 1.00 91.69 241 PRO A CA 1
ATOM 1730 C C . PRO A 1 241 ? -4.933 7.733 13.954 1.00 91.69 241 PRO A C 1
ATOM 1732 O O . PRO A 1 241 ? -4.895 8.678 13.159 1.00 91.69 241 PRO A O 1
ATOM 1735 N N . VAL A 1 242 ? -5.375 6.525 13.616 1.00 97.12 242 VAL A N 1
ATOM 1736 C CA . VAL A 1 242 ? -5.866 6.189 12.279 1.00 97.12 242 VAL A CA 1
ATOM 1737 C C . VAL A 1 242 ? -7.264 6.762 12.072 1.00 97.12 242 VAL A C 1
ATOM 1739 O O . VAL A 1 242 ? -8.122 6.699 12.959 1.00 97.12 242 VAL A O 1
ATOM 1742 N N . ALA A 1 243 ? -7.509 7.314 10.884 1.00 95.38 243 ALA A N 1
ATOM 1743 C CA . ALA A 1 243 ? -8.807 7.840 10.485 1.00 95.38 243 ALA A CA 1
ATOM 1744 C C . ALA A 1 243 ? -9.477 6.960 9.418 1.00 95.38 243 ALA A C 1
ATOM 1746 O O . ALA A 1 243 ? -8.859 6.575 8.428 1.00 95.38 243 ALA A O 1
ATOM 1747 N N . ILE A 1 244 ? -10.770 6.705 9.603 1.00 98.00 244 ILE A N 1
ATOM 1748 C CA . ILE A 1 244 ? -11.682 6.161 8.597 1.00 98.00 244 ILE A CA 1
ATOM 1749 C C . ILE A 1 244 ? -12.677 7.271 8.264 1.00 98.00 244 ILE A C 1
ATOM 1751 O O . ILE A 1 244 ? -13.443 7.695 9.132 1.00 98.00 244 ILE A O 1
ATOM 1755 N N . GLY A 1 245 ? -12.648 7.751 7.019 1.00 96.44 245 GLY A N 1
ATOM 1756 C CA . GLY A 1 245 ? -13.541 8.821 6.554 1.00 96.44 245 GLY A CA 1
ATOM 1757 C C . GLY A 1 245 ? -14.989 8.369 6.328 1.00 96.44 245 GLY A C 1
ATOM 1758 O O . GLY A 1 245 ? -15.894 9.199 6.279 1.00 96.44 245 GLY A O 1
ATOM 1759 N N . GLY A 1 246 ? -15.218 7.061 6.210 1.00 97.81 246 GLY A N 1
ATOM 1760 C CA . GLY A 1 246 ? -16.539 6.460 6.054 1.00 97.81 246 GLY A CA 1
ATOM 1761 C C . GLY A 1 246 ? -17.050 5.728 7.297 1.00 97.81 246 GLY A C 1
ATOM 1762 O O . GLY A 1 246 ? -16.730 6.071 8.441 1.00 97.81 246 GLY A O 1
ATOM 1763 N N . ASP A 1 247 ? -17.853 4.699 7.046 1.00 98.69 247 ASP A N 1
ATOM 1764 C CA . ASP A 1 247 ? -18.327 3.746 8.046 1.00 98.69 247 ASP A CA 1
ATOM 1765 C C . ASP A 1 247 ? -17.290 2.628 8.279 1.00 98.69 247 ASP A C 1
ATOM 1767 O O . ASP A 1 247 ? -16.514 2.259 7.393 1.00 98.69 247 ASP A O 1
ATOM 1771 N N . LEU A 1 248 ? -17.303 2.047 9.481 1.00 98.81 248 LEU A N 1
ATOM 1772 C CA . LEU A 1 248 ? -16.577 0.823 9.816 1.00 98.81 248 LEU A CA 1
ATOM 1773 C C . LEU A 1 248 ? -17.578 -0.318 10.002 1.00 98.81 248 LEU A C 1
ATOM 1775 O O . LEU A 1 248 ? -18.451 -0.232 10.860 1.00 98.81 248 LEU A O 1
ATOM 1779 N N . ARG A 1 249 ? -17.398 -1.421 9.276 1.00 98.69 249 ARG A N 1
ATOM 1780 C CA . ARG A 1 249 ? -18.066 -2.704 9.529 1.00 98.69 249 ARG A CA 1
ATOM 1781 C C . ARG A 1 249 ? -17.033 -3.736 9.961 1.00 98.69 249 ARG A C 1
ATOM 1783 O O . ARG A 1 249 ? -16.140 -4.062 9.185 1.00 98.69 249 ARG A O 1
ATOM 1790 N N . SER A 1 250 ? -17.162 -4.277 11.166 1.00 98.06 250 SER A N 1
ATOM 1791 C CA . SER A 1 250 ? -16.253 -5.292 11.701 1.00 98.06 250 SER A CA 1
ATOM 1792 C C . SER A 1 250 ? -16.996 -6.598 11.966 1.00 98.06 250 SER A C 1
ATOM 1794 O O . SER A 1 250 ? -17.448 -6.804 13.079 1.00 98.06 250 SER A O 1
ATOM 1796 N N . ASP A 1 251 ? -17.078 -7.493 10.978 1.00 98.25 251 ASP A N 1
ATOM 1797 C CA . ASP A 1 251 ? -17.643 -8.848 11.143 1.00 98.25 251 ASP A CA 1
ATOM 1798 C C . ASP A 1 251 ? -16.565 -9.892 11.516 1.00 98.25 251 ASP A C 1
ATOM 1800 O O . ASP A 1 251 ? -16.868 -11.056 11.782 1.00 98.25 251 ASP A O 1
ATOM 1804 N N . ALA A 1 252 ? -15.288 -9.495 11.478 1.00 98.00 252 ALA A N 1
ATOM 1805 C CA . ALA A 1 252 ? -14.128 -10.368 11.641 1.00 98.00 252 ALA A CA 1
ATOM 1806 C C . ALA A 1 252 ? -13.243 -9.920 12.817 1.00 98.00 252 ALA A C 1
ATOM 1808 O O . ALA A 1 252 ? -13.741 -9.813 13.934 1.00 98.00 252 ALA A O 1
ATOM 1809 N N . ARG A 1 253 ? -11.933 -9.722 12.618 1.00 98.50 253 ARG A N 1
ATOM 1810 C CA . ARG A 1 253 ? -10.999 -9.374 13.696 1.00 98.50 253 ARG A CA 1
ATOM 1811 C C . ARG A 1 253 ? -10.363 -8.004 13.478 1.00 98.50 253 ARG A C 1
ATOM 1813 O O . ARG A 1 253 ? -9.781 -7.752 12.426 1.00 98.50 253 ARG A O 1
ATOM 1820 N N . LEU A 1 254 ? -10.449 -7.160 14.500 1.00 98.56 254 LEU A N 1
ATOM 1821 C CA . LEU A 1 254 ? -9.807 -5.853 14.580 1.00 98.56 254 LEU A CA 1
ATOM 1822 C C . LEU A 1 254 ? -8.745 -5.877 15.685 1.00 98.56 254 LEU A C 1
ATOM 1824 O O . LEU A 1 254 ? -9.075 -6.121 16.844 1.00 98.56 254 LEU A O 1
ATOM 1828 N N . GLU A 1 255 ? -7.487 -5.629 15.348 1.00 98.44 255 GLU A N 1
ATOM 1829 C CA . GLU A 1 255 ? -6.385 -5.491 16.304 1.00 98.44 255 GLU A CA 1
ATOM 1830 C C . GLU A 1 255 ? -5.938 -4.026 16.317 1.00 98.44 255 GLU A C 1
ATOM 1832 O O . GLU A 1 255 ? -5.694 -3.452 15.259 1.00 98.44 255 GLU A O 1
ATOM 1837 N N . LEU A 1 256 ? -5.917 -3.405 17.500 1.00 97.19 256 LEU A N 1
ATOM 1838 C CA . LEU A 1 256 ? -5.588 -1.990 17.684 1.00 97.19 256 LEU A CA 1
ATOM 1839 C C . LEU A 1 256 ? -4.424 -1.823 18.659 1.00 97.19 256 LEU A C 1
ATOM 1841 O O . LEU A 1 256 ? -4.543 -2.211 19.831 1.00 97.19 256 LEU A O 1
ATOM 1845 N N . GLY A 1 257 ? -3.351 -1.189 18.191 1.00 93.88 257 GLY A N 1
ATOM 1846 C CA . GLY A 1 257 ? -2.235 -0.722 19.002 1.00 93.88 257 GLY A CA 1
ATOM 1847 C C . GLY A 1 257 ? -2.530 0.651 19.605 1.00 93.88 257 GLY A C 1
ATOM 1848 O O . GLY A 1 257 ? -2.653 1.659 18.919 1.00 93.88 257 GLY A O 1
ATOM 1849 N N . VAL A 1 258 ? -2.644 0.737 20.930 1.00 90.56 258 VAL A N 1
ATOM 1850 C CA . VAL A 1 258 ? -2.839 2.023 21.609 1.00 90.56 258 VAL A CA 1
ATOM 1851 C C . VAL A 1 258 ? -1.487 2.583 22.037 1.00 90.56 258 VAL A C 1
ATOM 1853 O O . VAL A 1 258 ? -0.940 2.212 23.076 1.00 90.56 258 VAL A O 1
ATOM 1856 N N . GLU A 1 259 ? -0.985 3.551 21.275 1.00 86.62 259 GLU A N 1
ATOM 1857 C CA . GLU A 1 259 ? 0.306 4.208 21.535 1.00 86.62 259 GLU A CA 1
ATOM 1858 C C . GLU A 1 259 ? 0.186 5.469 22.414 1.00 86.62 259 GLU A C 1
ATOM 1860 O O . GLU A 1 259 ? 1.152 5.919 23.041 1.00 86.62 259 GLU A O 1
ATOM 1865 N N . ASN A 1 260 ? -1.025 6.026 22.550 1.00 85.88 260 ASN A N 1
ATOM 1866 C CA . ASN A 1 260 ? -1.284 7.222 23.351 1.00 85.88 260 ASN A CA 1
ATOM 1867 C C . ASN A 1 260 ? -2.569 7.108 24.183 1.00 85.88 260 ASN A C 1
ATOM 1869 O O . ASN A 1 260 ? -3.675 7.059 23.662 1.00 85.88 260 ASN A O 1
ATOM 1873 N N . ALA A 1 261 ? -2.437 7.168 25.511 1.00 87.06 261 ALA A N 1
ATOM 1874 C CA . ALA A 1 261 ? -3.560 6.976 26.431 1.00 87.06 261 ALA A CA 1
ATOM 1875 C C . ALA A 1 261 ? -4.594 8.124 26.438 1.00 87.06 261 ALA A C 1
ATOM 1877 O O . ALA A 1 261 ? -5.606 8.033 27.132 1.00 87.06 261 ALA A O 1
ATOM 1878 N N . GLY A 1 262 ? -4.325 9.233 25.741 1.00 87.75 262 GLY A N 1
ATOM 1879 C CA . GLY A 1 262 ? -5.215 10.391 25.639 1.00 87.75 262 GLY A CA 1
ATOM 1880 C C . GLY A 1 262 ? -6.005 10.472 24.331 1.00 87.75 262 GLY A C 1
ATOM 1881 O O . GLY A 1 262 ? -6.926 11.286 24.237 1.00 87.75 262 GLY A O 1
ATOM 1882 N N . THR A 1 263 ? -5.670 9.656 23.332 1.00 90.25 263 THR A N 1
ATOM 1883 C CA . THR A 1 263 ? -6.284 9.687 21.999 1.00 90.25 263 THR A CA 1
ATOM 1884 C C . THR A 1 263 ? -6.699 8.283 21.576 1.00 90.25 263 THR A C 1
ATOM 1886 O O . THR A 1 263 ? -5.964 7.344 21.852 1.00 90.25 263 THR A O 1
ATOM 1889 N N . PRO A 1 264 ? -7.864 8.113 20.929 1.00 94.38 264 PRO A N 1
ATOM 1890 C CA . PRO A 1 264 ? -8.242 6.810 20.392 1.00 94.38 264 PRO A CA 1
ATOM 1891 C C . PRO A 1 264 ? -7.232 6.365 19.328 1.00 94.38 264 PRO A C 1
ATOM 1893 O O . PRO A 1 264 ? -6.740 7.210 18.582 1.00 94.38 264 PRO A O 1
ATOM 1896 N N . ALA A 1 265 ? -6.972 5.062 19.251 1.00 94.75 265 ALA A N 1
ATOM 1897 C CA . ALA A 1 265 ? -6.176 4.457 18.184 1.00 94.75 265 ALA A CA 1
ATOM 1898 C C . ALA A 1 265 ? -6.886 4.593 16.826 1.00 94.75 265 ALA A C 1
ATOM 1900 O O . ALA A 1 265 ? -6.270 4.937 15.825 1.00 94.75 265 ALA A O 1
ATOM 1901 N N . LEU A 1 266 ? -8.217 4.444 16.819 1.00 97.69 266 LEU A N 1
ATOM 1902 C CA . LEU A 1 266 ? -9.035 4.540 15.612 1.00 97.69 266 LEU A CA 1
ATOM 1903 C C . LEU A 1 266 ? -10.139 5.597 15.747 1.00 97.69 266 LEU A C 1
ATOM 1905 O O . LEU A 1 266 ? -10.884 5.633 16.731 1.00 97.69 266 LEU A O 1
ATOM 1909 N N . THR A 1 267 ? -10.284 6.446 14.734 1.00 97.88 267 THR A N 1
ATOM 1910 C CA . THR A 1 267 ? -11.396 7.394 14.601 1.00 97.88 267 THR A CA 1
ATOM 1911 C C . THR A 1 267 ? -12.172 7.116 13.321 1.00 97.88 267 THR A C 1
ATOM 1913 O O . THR A 1 267 ? -11.612 7.142 12.235 1.00 97.88 267 THR A O 1
ATOM 1916 N N . VAL A 1 268 ? -13.472 6.889 13.455 1.00 98.50 268 VAL A N 1
ATOM 1917 C CA . VAL A 1 268 ? -14.425 6.645 12.371 1.00 98.50 268 VAL A CA 1
ATOM 1918 C C . VAL A 1 268 ? -15.335 7.867 12.262 1.00 98.50 268 VAL A C 1
ATOM 1920 O O . VAL A 1 268 ? -15.976 8.253 13.243 1.00 98.50 268 VAL A O 1
ATOM 1923 N N . GLU A 1 269 ? -15.381 8.512 11.098 1.00 98.19 269 GLU A N 1
ATOM 1924 C CA . GLU A 1 269 ? -16.276 9.655 10.881 1.00 98.19 269 GLU A CA 1
ATOM 1925 C C . GLU A 1 269 ? -17.750 9.228 10.856 1.00 98.19 269 GLU A C 1
ATOM 1927 O O . GLU A 1 269 ? -18.615 9.972 11.325 1.00 98.19 269 GLU A O 1
ATOM 1932 N N . GLY A 1 270 ? -18.031 8.026 10.348 1.00 98.19 270 GLY A N 1
ATOM 1933 C CA . GLY A 1 270 ? -19.361 7.438 10.247 1.00 98.19 270 GLY A CA 1
ATOM 1934 C C . GLY A 1 270 ? -19.765 6.521 11.410 1.00 98.19 270 GLY A C 1
ATOM 1935 O O . GLY A 1 270 ? -19.418 6.722 12.582 1.00 98.19 270 GLY A O 1
ATOM 1936 N N . VAL A 1 271 ? -20.580 5.521 11.079 1.00 98.50 271 VAL A N 1
ATOM 1937 C CA . VAL A 1 271 ? -21.074 4.479 11.986 1.00 98.50 271 VAL A CA 1
ATOM 1938 C C . VAL A 1 271 ? -20.028 3.376 12.127 1.00 98.50 271 VAL A C 1
ATOM 1940 O O . VAL A 1 271 ? -19.474 2.909 11.138 1.00 98.50 271 VAL A O 1
ATOM 1943 N N . ALA A 1 272 ? -19.794 2.922 13.357 1.00 98.56 272 ALA A N 1
ATOM 1944 C CA . ALA A 1 272 ? -19.054 1.695 13.629 1.00 98.56 272 ALA A CA 1
ATOM 1945 C C . ALA A 1 272 ? -20.035 0.549 13.932 1.00 98.56 272 ALA A C 1
ATOM 1947 O O . ALA A 1 272 ? -20.612 0.497 15.020 1.00 98.56 272 ALA A O 1
ATOM 1948 N N . ASP A 1 273 ? -20.230 -0.346 12.963 1.00 98.50 273 ASP A N 1
ATOM 1949 C CA . ASP A 1 273 ? -20.974 -1.601 13.092 1.00 98.50 273 ASP A CA 1
ATOM 1950 C C . ASP A 1 273 ? -20.038 -2.696 13.611 1.00 98.50 273 ASP A C 1
ATOM 1952 O O . ASP A 1 273 ? -19.136 -3.155 12.906 1.00 98.50 273 ASP A O 1
ATOM 1956 N N . LEU A 1 274 ? -20.204 -3.038 14.887 1.00 98.38 274 LEU A N 1
ATOM 1957 C CA . LEU A 1 274 ? -19.302 -3.886 15.654 1.00 98.38 274 LEU A CA 1
ATOM 1958 C C . LEU A 1 274 ? -19.879 -5.294 15.809 1.00 98.38 274 LEU A C 1
ATOM 1960 O O . LEU A 1 274 ? -20.958 -5.476 16.375 1.00 98.38 274 LEU A O 1
ATOM 1964 N N . ASP A 1 275 ? -19.107 -6.277 15.379 1.00 97.88 275 ASP A N 1
ATOM 1965 C CA . ASP A 1 275 ? -19.320 -7.709 15.557 1.00 97.88 275 ASP A CA 1
ATOM 1966 C C . ASP A 1 275 ? -17.923 -8.377 15.654 1.00 97.88 275 ASP A C 1
ATOM 1968 O O . ASP A 1 275 ? -16.891 -7.696 15.707 1.00 97.88 275 ASP A O 1
ATOM 1972 N N . GLY A 1 276 ? -17.847 -9.702 15.731 1.00 97.62 276 GLY A N 1
ATOM 1973 C CA . GLY A 1 276 ? -16.585 -10.433 15.684 1.00 97.62 276 GLY A CA 1
ATOM 1974 C C . GLY A 1 276 ? -15.672 -10.162 16.888 1.00 97.62 276 GLY A C 1
ATOM 1975 O O . GLY A 1 276 ? -16.112 -10.122 18.037 1.00 97.62 276 GLY A O 1
ATOM 1976 N N . ALA A 1 277 ? -14.367 -10.040 16.657 1.00 98.31 277 ALA A N 1
ATOM 1977 C CA . ALA A 1 277 ? -13.361 -9.941 17.709 1.00 98.31 277 ALA A CA 1
ATOM 1978 C C . ALA A 1 277 ? -12.591 -8.618 17.661 1.00 98.31 277 ALA A C 1
ATOM 1980 O O . ALA A 1 277 ? -12.172 -8.173 16.596 1.00 98.31 277 ALA A O 1
ATOM 1981 N N . ILE A 1 278 ? -12.312 -8.060 18.837 1.00 98.38 278 ILE A N 1
ATOM 1982 C CA . ILE A 1 278 ? -11.354 -6.970 19.016 1.00 98.38 278 ILE A CA 1
ATOM 1983 C C . ILE A 1 278 ? -10.205 -7.406 19.919 1.00 98.38 278 ILE A C 1
ATOM 1985 O O . ILE A 1 278 ? -10.419 -8.042 20.956 1.00 98.38 278 ILE A O 1
ATOM 1989 N N . VAL A 1 279 ? -8.993 -7.015 19.540 1.00 98.12 279 VAL A N 1
ATOM 1990 C CA . VAL A 1 279 ? -7.817 -7.016 20.409 1.00 98.12 279 VAL A CA 1
ATOM 1991 C C . VAL A 1 279 ? -7.352 -5.591 20.596 1.00 98.12 279 VAL A C 1
ATOM 1993 O O . VAL A 1 279 ? -7.197 -4.852 19.629 1.00 98.12 279 VAL A O 1
ATOM 1996 N N . VAL A 1 280 ? -7.140 -5.210 21.848 1.00 96.69 280 VAL A N 1
ATOM 1997 C CA . VAL A 1 280 ? -6.567 -3.914 22.197 1.00 96.69 280 VAL A CA 1
ATOM 1998 C C . VAL A 1 280 ? -5.236 -4.162 22.884 1.00 96.69 280 VAL A C 1
ATOM 2000 O O . VAL A 1 280 ? -5.202 -4.652 24.018 1.00 96.69 280 VAL A O 1
ATOM 2003 N N . ASP A 1 281 ? -4.146 -3.838 22.197 1.00 93.44 281 ASP A N 1
ATOM 2004 C CA . ASP A 1 281 ? -2.801 -3.902 22.750 1.00 93.44 281 ASP A CA 1
ATOM 2005 C C . ASP A 1 281 ? -2.395 -2.523 23.267 1.00 93.44 281 ASP A C 1
ATOM 2007 O O . ASP A 1 281 ? -2.328 -1.550 22.524 1.00 93.44 281 ASP A O 1
ATOM 2011 N N . VAL A 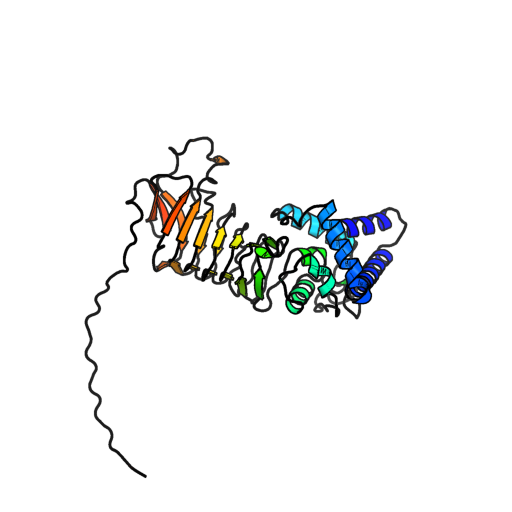1 282 ? -2.146 -2.422 24.572 1.00 90.75 282 VAL A N 1
ATOM 2012 C CA . VAL A 1 282 ? -1.675 -1.183 25.203 1.00 90.75 282 VAL A CA 1
ATOM 2013 C C . VAL A 1 282 ? -0.212 -1.258 25.639 1.00 90.75 282 VAL A C 1
ATOM 2015 O O . VAL A 1 282 ? 0.260 -0.403 26.388 1.00 90.75 282 VAL A O 1
ATOM 2018 N N . THR A 1 283 ? 0.528 -2.288 25.229 1.00 86.44 283 THR A N 1
ATOM 2019 C CA . THR A 1 283 ? 1.951 -2.440 25.572 1.00 86.44 283 THR A CA 1
ATOM 2020 C C . THR A 1 283 ? 2.829 -1.356 24.934 1.00 86.44 283 THR A C 1
ATOM 2022 O O . THR A 1 283 ? 3.909 -1.056 25.465 1.00 86.44 283 THR A O 1
ATOM 2025 N N . GLY A 1 284 ? 2.322 -0.717 23.874 1.00 79.94 284 GLY A N 1
ATOM 2026 C CA . GLY A 1 284 ? 2.842 0.496 23.243 1.00 79.94 284 GLY A CA 1
ATOM 2027 C C . GLY A 1 284 ? 2.815 1.747 24.126 1.00 79.94 284 GLY A C 1
ATOM 2028 O O . GLY A 1 284 ? 3.736 2.568 24.061 1.00 79.94 284 GLY A O 1
ATOM 2029 N N . LEU A 1 285 ? 1.859 1.840 25.073 1.00 78.56 285 LEU A N 1
ATOM 2030 C CA . LEU A 1 285 ? 1.779 2.890 26.103 1.00 78.56 285 LEU A CA 1
ATOM 2031 C C . LEU A 1 285 ? 3.010 2.835 27.020 1.00 78.56 285 LEU A C 1
ATOM 2033 O O . LEU A 1 285 ? 2.981 2.317 28.137 1.00 78.56 285 LEU A O 1
ATOM 2037 N N . GLY A 1 286 ? 4.147 3.344 26.554 1.00 55.66 286 GLY A N 1
ATOM 2038 C CA . GLY A 1 286 ? 5.405 2.946 27.163 1.00 55.66 286 GLY A CA 1
ATOM 2039 C C . GLY A 1 286 ? 6.647 3.691 26.709 1.00 55.66 286 GLY A C 1
ATOM 2040 O O . GLY A 1 286 ? 7.495 3.942 27.550 1.00 55.66 286 GLY A O 1
ATOM 2041 N N . SER A 1 287 ? 6.823 4.132 25.470 1.00 53.16 287 SER A N 1
ATOM 2042 C CA . SER A 1 287 ? 8.079 4.837 25.122 1.00 53.16 287 SER A CA 1
ATOM 2043 C C . SER A 1 287 ? 8.232 6.192 25.853 1.00 53.16 287 SER A C 1
ATOM 2045 O O . SER A 1 287 ? 9.345 6.554 26.239 1.00 53.16 287 SER A O 1
ATOM 2047 N N . ALA A 1 288 ? 7.121 6.856 26.208 1.00 47.09 288 ALA A N 1
ATOM 2048 C CA . ALA A 1 288 ? 7.070 7.969 27.173 1.00 47.09 288 ALA A CA 1
ATOM 2049 C C . ALA A 1 288 ? 6.459 7.590 28.548 1.00 47.09 288 ALA A C 1
ATOM 2051 O O . ALA A 1 288 ? 6.692 8.284 29.540 1.00 47.09 288 ALA A O 1
ATOM 2052 N N . ALA A 1 289 ? 5.714 6.480 28.637 1.00 42.19 289 ALA A N 1
ATOM 2053 C CA . ALA A 1 289 ? 5.036 6.028 29.861 1.00 42.19 289 ALA A CA 1
ATOM 2054 C C . ALA A 1 289 ? 5.822 4.983 30.696 1.00 42.19 289 ALA A C 1
ATOM 2056 O O . ALA A 1 289 ? 5.470 4.736 31.850 1.00 42.19 289 ALA A O 1
ATOM 2057 N N . ARG A 1 290 ? 6.953 4.444 30.195 1.00 46.12 290 ARG A N 1
ATOM 2058 C CA . ARG A 1 290 ? 7.840 3.445 30.857 1.00 46.12 290 ARG A CA 1
ATOM 2059 C C . ARG A 1 290 ? 8.513 3.923 32.144 1.00 46.12 290 ARG A C 1
ATOM 2061 O O . ARG A 1 290 ? 9.320 3.200 32.722 1.00 46.12 290 ARG A O 1
ATOM 2068 N N . ALA A 1 291 ? 8.165 5.100 32.650 1.00 42.31 291 ALA A N 1
ATOM 2069 C CA . ALA A 1 291 ? 8.508 5.456 34.016 1.00 42.31 291 ALA A CA 1
ATOM 2070 C C . ALA A 1 291 ? 7.660 4.713 35.064 1.00 42.31 291 ALA A C 1
ATOM 2072 O O . ALA A 1 291 ? 8.017 4.778 36.241 1.00 42.31 291 ALA A O 1
ATOM 2073 N N . ARG A 1 292 ? 6.555 4.032 34.711 1.00 43.94 292 ARG A N 1
ATOM 2074 C CA . ARG A 1 292 ? 5.661 3.443 35.720 1.00 43.94 292 ARG A CA 1
ATOM 2075 C C . ARG A 1 292 ? 5.114 2.075 35.299 1.00 43.94 292 ARG A C 1
ATOM 2077 O O . ARG A 1 292 ? 4.726 1.874 34.159 1.00 43.94 292 ARG A O 1
ATOM 2084 N N . ALA A 1 293 ? 5.142 1.117 36.224 1.00 46.06 293 ALA A N 1
ATOM 2085 C CA . ALA A 1 293 ? 4.577 -0.223 36.057 1.00 46.06 293 ALA A CA 1
ATOM 2086 C C . ALA A 1 293 ? 3.069 -0.169 35.720 1.00 46.06 293 ALA A C 1
ATOM 2088 O O . ALA A 1 293 ? 2.445 0.875 35.903 1.00 46.06 293 ALA A O 1
ATOM 2089 N N . ALA A 1 294 ? 2.473 -1.304 35.325 1.00 50.03 294 ALA A N 1
ATOM 2090 C CA . ALA A 1 294 ? 1.042 -1.506 35.014 1.00 50.03 294 ALA A CA 1
ATOM 2091 C C . ALA A 1 294 ? 0.023 -0.909 36.026 1.00 50.03 294 ALA A C 1
ATOM 2093 O O . ALA A 1 294 ? -1.177 -0.861 35.773 1.00 50.03 294 ALA A O 1
ATOM 2094 N N . THR A 1 295 ? 0.485 -0.428 37.179 1.00 53.25 295 THR A N 1
ATOM 2095 C CA . THR A 1 295 ? -0.276 0.273 38.213 1.00 53.25 295 THR A CA 1
ATOM 2096 C C . THR A 1 295 ? -0.642 1.736 37.903 1.00 53.25 295 THR A C 1
ATOM 2098 O O . THR A 1 295 ? -1.502 2.262 38.609 1.00 53.25 295 THR A O 1
ATOM 2101 N N . ASP A 1 296 ? -0.049 2.390 36.894 1.00 69.75 296 ASP A N 1
ATOM 2102 C CA . ASP A 1 296 ? -0.262 3.825 36.574 1.00 69.75 296 ASP A CA 1
ATOM 2103 C C . ASP A 1 296 ? -1.024 4.096 35.262 1.00 69.75 296 ASP A C 1
ATOM 2105 O O . ASP A 1 296 ? -1.101 5.243 34.819 1.00 69.75 296 ASP A O 1
ATOM 2109 N N . LEU A 1 297 ? -1.608 3.070 34.636 1.00 79.12 297 LEU A N 1
ATOM 2110 C CA . LEU A 1 297 ? -2.508 3.300 33.506 1.00 79.12 297 LEU A CA 1
ATOM 2111 C C . LEU A 1 297 ? -3.720 4.152 33.948 1.00 79.12 297 LEU A C 1
ATOM 2113 O O . LEU A 1 297 ? -4.239 3.938 35.053 1.00 79.12 297 LEU A O 1
ATOM 2117 N N . PRO A 1 298 ? -4.188 5.104 33.114 1.00 87.56 298 PRO A N 1
ATOM 2118 C CA . PRO A 1 298 ? -5.396 5.876 33.395 1.00 87.56 298 PRO A CA 1
ATOM 2119 C C . PRO A 1 298 ? -6.613 4.977 33.609 1.00 87.56 298 PRO A C 1
ATOM 2121 O O . PRO A 1 298 ? -6.702 3.896 33.031 1.00 87.56 298 PRO A O 1
ATOM 2124 N N . ASP A 1 299 ? -7.593 5.437 34.387 1.00 89.94 299 ASP A N 1
ATOM 2125 C CA . ASP A 1 299 ? -8.830 4.674 34.615 1.00 89.94 299 ASP A CA 1
ATOM 2126 C C . ASP A 1 299 ? -9.668 4.493 33.337 1.00 89.94 299 ASP A C 1
ATOM 2128 O O . ASP A 1 299 ? -10.529 3.615 33.288 1.00 89.94 299 ASP A O 1
ATOM 2132 N N . VAL A 1 300 ? -9.438 5.334 32.325 1.00 92.50 300 VAL A N 1
ATOM 2133 C CA . VAL A 1 300 ? -10.109 5.308 31.023 1.00 92.50 300 VAL A CA 1
ATOM 2134 C C . VAL A 1 300 ? -9.072 5.550 29.935 1.00 92.50 300 VAL A C 1
ATOM 2136 O O . VAL A 1 300 ? -8.375 6.562 29.980 1.00 92.50 300 VAL A O 1
ATOM 2139 N N . ILE A 1 301 ? -9.001 4.646 28.963 1.00 93.44 301 ILE A N 1
ATOM 2140 C CA . ILE A 1 301 ? -8.142 4.755 27.782 1.00 93.44 301 ILE A CA 1
ATOM 2141 C C . ILE A 1 301 ? -9.058 4.718 26.550 1.00 93.44 301 ILE A C 1
ATOM 2143 O O . ILE A 1 301 ? -9.717 3.698 26.339 1.00 93.44 301 ILE A O 1
ATOM 2147 N N . PRO A 1 302 ? -9.167 5.803 25.764 1.00 95.31 302 PRO A N 1
ATOM 2148 C CA . PRO A 1 302 ? -9.965 5.800 24.543 1.00 95.31 302 PRO A CA 1
ATOM 2149 C C . PRO A 1 302 ? -9.346 4.842 23.518 1.00 95.31 302 PRO A C 1
ATOM 2151 O O . PRO A 1 302 ? -8.136 4.844 23.329 1.00 95.31 302 PRO A O 1
ATOM 2154 N N . VAL A 1 303 ? -10.177 4.041 22.852 1.00 96.88 303 VAL A N 1
ATOM 2155 C CA . VAL A 1 303 ? -9.731 3.036 21.871 1.00 96.88 303 VAL A CA 1
ATOM 2156 C C . VAL A 1 303 ? -10.249 3.382 20.484 1.00 96.88 303 VAL A C 1
ATOM 2158 O O . VAL A 1 303 ? -9.466 3.587 19.565 1.00 96.88 303 VAL A O 1
ATOM 2161 N N . LEU A 1 304 ? -11.571 3.502 20.348 1.00 98.19 304 LEU A N 1
ATOM 2162 C CA . LEU A 1 304 ? -12.234 3.745 19.072 1.00 98.19 304 LEU A CA 1
ATOM 2163 C C . LEU A 1 304 ? -13.260 4.854 19.250 1.00 98.19 304 LEU A C 1
ATOM 2165 O O . LEU A 1 304 ? -14.175 4.725 20.065 1.00 98.19 304 LEU A O 1
ATOM 2169 N N . ARG A 1 305 ? -13.149 5.930 18.475 1.00 98.19 305 ARG A N 1
ATOM 2170 C CA . ARG A 1 305 ? -14.164 6.988 18.375 1.00 98.19 305 ARG A CA 1
ATOM 2171 C C . ARG A 1 305 ? -14.973 6.789 17.097 1.00 98.19 305 ARG A C 1
ATOM 2173 O O . ARG A 1 305 ? -14.378 6.602 16.050 1.00 98.19 305 ARG A O 1
ATOM 2180 N N . ALA A 1 306 ? -16.295 6.883 17.177 1.00 98.31 306 ALA A N 1
ATOM 2181 C CA . ALA A 1 306 ? -17.189 6.869 16.017 1.00 98.31 306 ALA A CA 1
ATOM 2182 C C . ALA A 1 306 ? -18.311 7.905 16.183 1.00 98.31 306 ALA A C 1
ATOM 2184 O O . ALA A 1 306 ? -18.560 8.361 17.305 1.00 98.31 306 ALA A O 1
ATOM 2185 N N . ALA A 1 307 ? -19.023 8.261 15.107 1.00 97.56 307 ALA A N 1
ATOM 2186 C CA . ALA A 1 307 ? -20.226 9.092 15.231 1.00 97.56 307 ALA A CA 1
ATOM 2187 C C . ALA A 1 307 ? -21.354 8.352 15.966 1.00 97.56 307 ALA A C 1
ATOM 2189 O O . ALA A 1 307 ? -22.109 8.953 16.734 1.00 97.56 307 ALA A O 1
ATOM 2190 N N . SER A 1 308 ? -21.461 7.039 15.750 1.00 97.62 308 SER A N 1
ATOM 2191 C CA . SER A 1 308 ? -22.320 6.145 16.525 1.00 97.62 308 SER A CA 1
ATOM 2192 C C . SER A 1 308 ? -21.830 4.702 16.433 1.00 97.62 308 SER A C 1
ATOM 2194 O O . SER A 1 308 ? -21.050 4.371 15.543 1.00 97.62 308 SER A O 1
ATOM 2196 N N . TYR A 1 309 ? -22.303 3.856 17.346 1.00 97.56 309 TYR A N 1
ATOM 2197 C CA . TYR A 1 309 ? -21.976 2.433 17.383 1.00 97.56 309 TYR A CA 1
ATOM 2198 C C . TYR A 1 309 ? -23.247 1.608 17.199 1.00 97.56 309 TYR A C 1
ATOM 2200 O O . TYR A 1 309 ? -24.268 1.891 17.840 1.00 97.56 309 TYR A O 1
ATOM 2208 N N . THR A 1 310 ? -23.174 0.573 16.372 1.00 97.50 310 THR A N 1
ATOM 2209 C CA . THR A 1 310 ? -24.167 -0.501 16.293 1.00 97.50 310 THR A CA 1
ATOM 2210 C C . THR A 1 310 ? -23.497 -1.828 16.626 1.00 97.50 310 THR A C 1
ATOM 2212 O O . THR A 1 310 ? -22.299 -1.983 16.429 1.00 97.50 310 THR A O 1
ATOM 2215 N N . GLY A 1 311 ? -24.251 -2.767 17.199 1.00 95.88 311 GLY A N 1
ATOM 2216 C CA . GLY A 1 311 ? -23.689 -4.052 17.622 1.00 95.88 311 GLY A CA 1
ATOM 2217 C C . GLY A 1 311 ? -22.719 -3.957 18.811 1.00 95.88 311 GLY A C 1
ATOM 2218 O O . GLY A 1 311 ? -22.728 -2.986 19.573 1.00 95.88 311 GLY A O 1
ATOM 2219 N N . ALA A 1 312 ? -21.949 -5.024 19.007 1.00 95.38 312 ALA A N 1
ATOM 2220 C CA . ALA A 1 312 ? -20.877 -5.157 19.986 1.00 95.38 312 ALA A CA 1
ATOM 2221 C C . ALA A 1 312 ? -19.945 -6.297 19.550 1.00 95.38 312 ALA A C 1
ATOM 2223 O O . ALA A 1 312 ? -20.409 -7.271 18.968 1.00 95.38 312 ALA A O 1
ATOM 2224 N N . PHE A 1 313 ? -18.660 -6.210 19.894 1.00 97.31 313 PHE A N 1
ATOM 2225 C CA . PHE A 1 313 ? -17.732 -7.320 19.678 1.00 97.31 313 PHE A CA 1
ATOM 2226 C C . PHE A 1 313 ? -18.157 -8.561 20.480 1.00 97.31 313 PHE A C 1
ATOM 2228 O O . PHE A 1 313 ? -18.401 -8.474 21.688 1.00 97.31 313 PHE A O 1
ATOM 2235 N N . ASP A 1 314 ? -18.176 -9.719 19.823 1.00 96.56 314 ASP A N 1
ATOM 2236 C CA . ASP A 1 314 ? -18.392 -11.029 20.442 1.00 96.56 314 ASP A CA 1
ATOM 2237 C C . ASP A 1 314 ? -17.241 -11.408 21.379 1.00 96.56 314 ASP A C 1
ATOM 2239 O O . ASP A 1 314 ? -17.448 -12.015 22.433 1.00 96.56 314 ASP A O 1
ATOM 2243 N N . THR A 1 315 ? -16.009 -11.072 20.982 1.00 96.88 315 THR A N 1
ATOM 2244 C CA . THR A 1 315 ? -14.789 -11.379 21.737 1.00 96.88 315 THR A CA 1
ATOM 2245 C C . THR A 1 315 ? -13.954 -10.125 21.942 1.00 96.88 315 THR A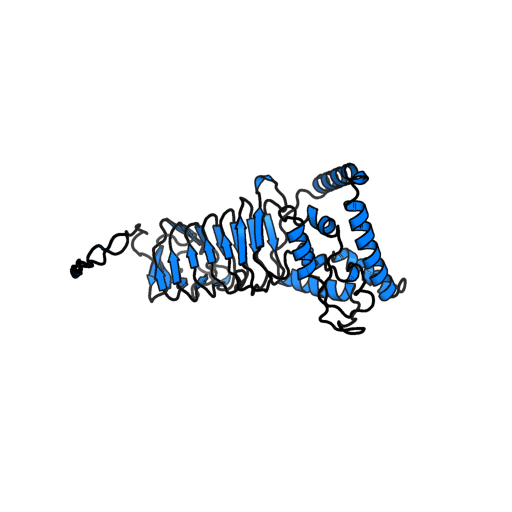 C 1
ATOM 2247 O O . THR A 1 315 ? -13.674 -9.395 20.997 1.00 96.88 315 THR A O 1
ATOM 2250 N N . VAL A 1 316 ? -13.518 -9.903 23.182 1.00 96.75 316 VAL A N 1
ATOM 2251 C CA . VAL A 1 316 ? -12.643 -8.790 23.561 1.00 96.75 316 VAL A CA 1
ATOM 2252 C C . VAL A 1 316 ? -11.399 -9.356 24.233 1.00 96.75 316 VAL A C 1
ATOM 2254 O O . VAL A 1 316 ? -11.498 -10.019 25.268 1.00 96.75 316 VAL A O 1
ATOM 2257 N N . GLU A 1 317 ? -10.236 -9.072 23.661 1.00 96.19 317 GLU A N 1
ATOM 2258 C CA . GLU A 1 317 ? -8.924 -9.369 24.229 1.00 96.19 317 GLU A CA 1
ATOM 2259 C C . GLU A 1 317 ? -8.196 -8.058 24.550 1.00 96.19 317 GLU A C 1
ATOM 2261 O O . GLU A 1 317 ? -8.214 -7.114 23.763 1.00 96.19 317 GLU A O 1
ATOM 2266 N N . VAL A 1 318 ? -7.570 -7.988 25.725 1.00 94.19 318 VAL A N 1
ATOM 2267 C CA . VAL A 1 318 ? -6.814 -6.811 26.168 1.00 94.19 318 VAL A CA 1
ATOM 2268 C C . VAL A 1 318 ? -5.415 -7.256 26.564 1.00 94.19 318 VAL A C 1
ATOM 2270 O O . VAL A 1 318 ? -5.256 -8.065 27.481 1.00 94.19 318 VAL A O 1
ATOM 2273 N N . ILE A 1 319 ? -4.404 -6.707 25.897 1.00 91.81 319 ILE A N 1
ATOM 2274 C CA . ILE A 1 319 ? -2.993 -7.024 26.120 1.00 91.81 319 ILE A CA 1
ATOM 2275 C C . ILE A 1 319 ? -2.342 -5.843 26.848 1.00 91.81 319 ILE A C 1
ATOM 2277 O O . ILE A 1 319 ? -2.496 -4.691 26.459 1.00 91.81 319 ILE A O 1
ATOM 2281 N N . GLY A 1 320 ? -1.637 -6.111 27.951 1.00 87.75 320 GLY A N 1
ATOM 2282 C CA . GLY A 1 320 ? -0.915 -5.083 28.718 1.00 87.75 320 GLY A CA 1
ATOM 2283 C C . GLY A 1 320 ? -1.737 -4.303 29.759 1.00 87.75 320 GLY A C 1
ATOM 2284 O O . GLY A 1 320 ? -1.159 -3.504 30.495 1.00 87.75 320 GLY A O 1
ATOM 2285 N N . ALA A 1 321 ? -3.044 -4.563 29.889 1.00 85.19 321 ALA A N 1
ATOM 2286 C CA . ALA A 1 321 ? -3.935 -3.902 30.854 1.00 85.19 321 ALA A CA 1
ATOM 2287 C C . ALA A 1 321 ? -4.923 -4.874 31.528 1.00 85.19 321 ALA A C 1
ATOM 2289 O O . ALA A 1 321 ? -6.128 -4.861 31.272 1.00 85.19 321 ALA A O 1
ATOM 2290 N N . GLU A 1 322 ? -4.428 -5.721 32.435 1.00 83.69 322 GLU A N 1
ATOM 2291 C CA . GLU A 1 322 ? -5.289 -6.625 33.210 1.00 83.69 322 GLU A CA 1
ATOM 2292 C C . GLU A 1 322 ? -6.332 -5.855 34.046 1.00 83.69 322 GLU A C 1
ATOM 2294 O O . GLU A 1 322 ? -6.027 -4.855 34.700 1.00 83.69 322 GLU A O 1
ATOM 2299 N N . GLY A 1 323 ? -7.577 -6.344 34.063 1.00 84.75 323 GLY A N 1
ATOM 2300 C CA . GLY A 1 323 ? -8.672 -5.738 34.833 1.00 84.75 323 GLY A CA 1
ATOM 2301 C C . GLY A 1 323 ? -9.350 -4.538 34.163 1.00 84.75 323 GLY A C 1
ATOM 2302 O O . GLY A 1 323 ? -10.156 -3.863 34.810 1.00 84.75 323 GLY A O 1
ATOM 2303 N N . TYR A 1 324 ? -9.042 -4.276 32.892 1.00 90.69 324 TYR A N 1
ATOM 2304 C CA . TYR A 1 324 ? -9.788 -3.348 32.050 1.00 90.69 324 TYR A CA 1
ATOM 2305 C C . TYR A 1 324 ? -10.878 -4.084 31.268 1.00 90.69 324 TYR A C 1
ATOM 2307 O O . TYR A 1 324 ? -10.694 -5.225 30.844 1.00 90.69 324 TYR A O 1
ATOM 2315 N N . ALA A 1 325 ? -12.011 -3.415 31.074 1.00 92.00 325 ALA A N 1
ATOM 2316 C CA . ALA A 1 325 ? -13.106 -3.871 30.228 1.00 92.00 325 ALA A CA 1
ATOM 2317 C C . ALA A 1 325 ? -13.390 -2.832 29.139 1.00 92.00 325 ALA A C 1
ATOM 2319 O O . ALA A 1 325 ? -13.179 -1.639 29.353 1.00 92.00 325 ALA A O 1
ATOM 2320 N N . LEU A 1 326 ? -13.853 -3.281 27.975 1.00 94.75 326 LEU A N 1
ATOM 2321 C CA . LEU A 1 326 ? -14.192 -2.402 26.860 1.00 94.75 326 LEU A CA 1
ATOM 2322 C C . LEU A 1 326 ? -15.635 -1.903 27.004 1.00 94.75 326 LEU A C 1
ATOM 2324 O O . LEU A 1 326 ? -16.571 -2.701 27.019 1.00 94.75 326 LEU A O 1
ATOM 2328 N N . GLU A 1 327 ? -15.816 -0.589 27.106 1.00 93.81 327 GLU A N 1
ATOM 2329 C CA . GLU A 1 327 ? -17.114 0.048 27.342 1.00 93.81 327 GLU A CA 1
ATOM 2330 C C . GLU A 1 327 ? -17.215 1.398 26.625 1.00 93.81 327 GLU A C 1
ATOM 2332 O O . GLU A 1 327 ? -16.222 2.101 26.435 1.00 93.81 327 GLU A O 1
ATOM 2337 N N . VAL A 1 328 ? -18.431 1.810 26.258 1.00 93.00 328 VAL A N 1
ATOM 2338 C CA . VAL A 1 328 ? -18.661 3.163 25.733 1.00 93.00 328 VAL A CA 1
ATOM 2339 C C . VAL A 1 328 ? -18.757 4.147 26.897 1.00 93.00 328 VAL A C 1
ATOM 2341 O O . VAL A 1 328 ? -19.698 4.099 27.691 1.00 93.00 328 VAL A O 1
ATOM 2344 N N . ARG A 1 329 ? -17.809 5.083 26.972 1.00 92.56 329 ARG A N 1
ATOM 2345 C CA . ARG A 1 329 ? -17.760 6.149 27.976 1.00 92.56 329 ARG A CA 1
ATOM 2346 C C . ARG A 1 329 ? -17.675 7.506 27.295 1.00 92.56 329 ARG A C 1
ATOM 2348 O O . ARG A 1 329 ? -16.860 7.706 26.405 1.00 92.56 329 ARG A O 1
ATOM 2355 N N . ASP A 1 330 ? -18.568 8.418 27.678 1.00 90.44 330 ASP A N 1
ATOM 2356 C CA . ASP A 1 330 ? -18.675 9.761 27.085 1.00 90.44 330 ASP A CA 1
ATOM 2357 C C . ASP A 1 330 ? -18.775 9.748 25.541 1.00 90.44 330 ASP A C 1
ATOM 2359 O O . ASP A 1 330 ? -18.283 10.642 24.855 1.00 90.44 330 ASP A O 1
ATOM 2363 N N . GLY A 1 331 ? -19.425 8.713 24.993 1.00 91.25 331 GLY A N 1
ATOM 2364 C CA . GLY A 1 331 ? -19.599 8.525 23.550 1.00 91.25 331 GLY A CA 1
ATOM 2365 C C . GLY A 1 331 ? -18.381 7.955 22.816 1.00 91.25 331 GLY A C 1
ATOM 2366 O O . GLY A 1 331 ? -18.369 7.988 21.592 1.00 91.25 331 GLY A O 1
ATOM 2367 N N . VAL A 1 332 ? -17.372 7.442 23.528 1.00 96.69 332 VAL A N 1
ATOM 2368 C CA . VAL A 1 332 ? -16.169 6.818 22.951 1.00 96.69 332 VAL A CA 1
ATOM 2369 C C . VAL A 1 332 ? -15.995 5.405 23.504 1.00 96.69 332 VAL A C 1
ATOM 2371 O O . VAL A 1 332 ? -16.060 5.198 24.718 1.00 96.69 332 VAL A O 1
ATOM 2374 N N . LEU A 1 333 ? -15.736 4.429 22.635 1.00 97.62 333 LEU A N 1
ATOM 2375 C CA . LEU A 1 333 ? -15.387 3.071 23.045 1.00 97.62 333 LEU A CA 1
ATOM 2376 C C . LEU A 1 333 ? -13.990 3.081 23.674 1.00 97.62 333 LEU A C 1
ATOM 2378 O O . LEU A 1 333 ? -13.014 3.488 23.043 1.00 97.62 333 LEU A O 1
ATOM 2382 N N . SER A 1 334 ? -13.914 2.692 24.942 1.00 96.81 334 SER A N 1
ATOM 2383 C CA . SER A 1 334 ? -12.746 2.891 25.797 1.00 96.81 334 SER A CA 1
ATOM 2384 C C . SER A 1 334 ? -12.478 1.658 26.654 1.00 96.81 334 SER A C 1
ATOM 2386 O O . SER A 1 334 ? -13.410 0.971 27.069 1.00 96.81 334 SER A O 1
ATOM 2388 N N . LEU A 1 335 ? -11.215 1.412 26.991 1.00 95.25 335 LEU A N 1
ATOM 2389 C CA . LEU A 1 335 ? -10.865 0.512 28.085 1.00 95.25 335 LEU A CA 1
ATOM 2390 C C . LEU A 1 335 ? -11.093 1.235 29.415 1.00 95.25 335 LEU A C 1
ATOM 2392 O O . LEU A 1 335 ? -10.549 2.317 29.638 1.00 95.25 335 LEU A O 1
ATOM 2396 N N . VAL A 1 336 ? -11.869 0.631 30.313 1.00 93.81 336 VAL A N 1
ATOM 2397 C CA . VAL A 1 336 ? -12.214 1.178 31.630 1.00 93.81 336 VAL A CA 1
ATOM 2398 C C . VAL A 1 336 ? -11.746 0.237 32.736 1.00 93.81 336 VAL A C 1
ATOM 2400 O O . VAL A 1 336 ? -12.080 -0.950 32.758 1.00 93.81 336 VAL A O 1
ATOM 2403 N N . LYS A 1 337 ? -10.985 0.776 33.689 1.00 90.00 337 LYS A N 1
ATOM 2404 C CA . LYS A 1 337 ? -10.451 0.026 34.829 1.00 90.00 337 LYS A CA 1
ATOM 2405 C C . LYS A 1 337 ? -11.563 -0.392 35.788 1.00 90.00 337 LYS A C 1
ATOM 2407 O O . LYS A 1 337 ? -12.324 0.448 36.269 1.00 90.00 337 LYS A O 1
ATOM 2412 N N . GLY A 1 338 ? -11.614 -1.680 36.126 1.00 80.62 338 GLY A N 1
ATOM 2413 C CA . GLY A 1 338 ? -12.590 -2.212 37.080 1.00 80.62 338 GLY A CA 1
ATOM 2414 C C . GLY A 1 338 ? -14.036 -2.203 36.573 1.00 80.62 338 GLY A C 1
ATOM 2415 O O . GLY A 1 338 ? -14.952 -2.332 37.388 1.00 80.62 338 GLY A O 1
ATOM 2416 N N . GLY A 1 339 ? -14.243 -2.048 35.260 1.00 62.94 339 GLY A N 1
ATOM 2417 C CA . GLY A 1 339 ? -15.537 -2.311 34.634 1.00 62.94 339 GLY A CA 1
ATOM 2418 C C . GLY A 1 339 ? -15.946 -3.783 34.807 1.00 62.94 339 GLY A C 1
ATOM 2419 O O . GLY A 1 339 ? -15.084 -4.640 35.047 1.00 62.94 339 GLY A O 1
ATOM 2420 N N . PRO A 1 340 ? -17.250 -4.117 34.760 1.00 56.72 340 PRO A N 1
ATOM 2421 C CA . PRO A 1 340 ? -17.693 -5.505 34.660 1.00 56.72 340 PRO A CA 1
ATOM 2422 C C . PRO A 1 340 ? -16.934 -6.243 33.546 1.00 56.72 340 PRO A C 1
ATOM 2424 O O . PRO A 1 340 ? -16.724 -5.702 32.467 1.00 56.72 340 PRO A O 1
ATOM 2427 N N . ALA A 1 341 ? -16.525 -7.490 33.806 1.00 53.19 341 ALA A N 1
ATOM 2428 C CA . ALA A 1 341 ? -15.884 -8.330 32.793 1.00 53.19 341 ALA A CA 1
ATOM 2429 C C . ALA A 1 341 ? -16.727 -8.349 31.499 1.00 53.19 341 ALA A C 1
ATOM 2431 O O . ALA A 1 341 ? -17.963 -8.388 31.607 1.00 53.19 341 ALA A O 1
ATOM 2432 N N . PRO A 1 342 ? -16.101 -8.337 30.303 1.00 47.84 342 PRO A N 1
ATOM 2433 C CA . PRO A 1 342 ? -16.826 -8.286 29.039 1.00 47.84 342 PRO A CA 1
ATOM 2434 C C . PRO A 1 342 ? -17.823 -9.444 28.999 1.00 47.84 342 PRO A C 1
ATOM 2436 O O . PRO A 1 342 ? -17.455 -10.617 29.027 1.00 47.84 342 PRO A O 1
ATOM 2439 N N . THR A 1 343 ? -19.108 -9.103 29.039 1.00 42.97 343 THR A N 1
ATOM 2440 C CA . THR A 1 343 ? -20.202 -10.067 28.945 1.00 42.97 343 THR A CA 1
ATOM 2441 C C . THR A 1 343 ? -20.817 -9.882 27.562 1.00 42.97 343 THR A C 1
ATOM 2443 O O . THR A 1 343 ? -21.171 -8.744 27.240 1.00 42.97 343 THR A O 1
ATOM 2446 N N . PRO A 1 344 ? -20.979 -10.941 26.744 1.00 39.41 344 PRO A N 1
ATOM 2447 C CA . PRO A 1 344 ? -21.676 -10.821 25.469 1.00 39.41 344 PRO A CA 1
ATOM 2448 C C . PRO A 1 344 ? -23.101 -10.347 25.763 1.00 39.41 344 PRO A C 1
ATOM 2450 O O . PRO A 1 344 ? -23.882 -11.039 26.422 1.00 39.41 344 PRO A O 1
ATOM 2453 N N . THR A 1 345 ? -23.418 -9.115 25.371 1.00 38.88 345 THR A N 1
ATOM 2454 C CA . THR A 1 345 ? -24.728 -8.522 25.643 1.00 38.88 345 THR A CA 1
ATOM 2455 C C . THR A 1 345 ? -25.639 -8.809 24.452 1.00 38.88 345 THR A C 1
ATOM 2457 O O . THR A 1 345 ? -25.333 -8.357 23.352 1.00 38.88 345 THR A O 1
ATOM 2460 N N . PRO A 1 346 ? -26.766 -9.526 24.616 1.00 38.84 346 PRO A N 1
ATOM 2461 C CA . PRO A 1 346 ? -27.739 -9.662 23.541 1.00 38.84 346 PRO A CA 1
ATOM 2462 C C . PRO A 1 346 ? -28.428 -8.314 23.265 1.00 38.84 346 PRO A C 1
ATOM 2464 O O . PRO A 1 346 ? -28.743 -7.560 24.187 1.00 38.84 346 PRO A O 1
ATOM 2467 N N . SER A 1 347 ? -28.660 -8.042 21.978 1.00 33.03 347 SER A N 1
ATOM 2468 C CA . SER A 1 347 ? -29.219 -6.818 21.387 1.00 33.03 347 SER A CA 1
ATOM 2469 C C . SER A 1 347 ? -30.466 -6.240 22.091 1.00 33.03 347 SER A C 1
ATOM 2471 O O . SER A 1 347 ? -31.244 -6.968 22.718 1.00 33.03 347 SER A O 1
ATOM 2473 N N . PRO A 1 348 ? -30.732 -4.925 21.943 1.00 40.12 348 PRO A N 1
ATOM 2474 C CA . PRO A 1 348 ? -31.820 -4.246 22.638 1.00 40.12 348 PRO A CA 1
ATOM 2475 C C . PRO A 1 348 ? -33.191 -4.706 22.132 1.00 40.12 348 PRO A C 1
ATOM 2477 O O . PRO A 1 348 ? -33.509 -4.628 20.947 1.00 40.12 348 PRO A O 1
ATOM 2480 N N . THR A 1 349 ? -34.063 -5.122 23.051 1.00 32.66 349 THR A N 1
ATOM 2481 C CA . THR A 1 349 ? -35.487 -5.289 22.746 1.00 32.66 349 THR A CA 1
ATOM 2482 C C . THR A 1 349 ? -36.143 -3.909 22.686 1.00 32.66 349 THR A C 1
ATOM 2484 O O . THR A 1 349 ? -36.493 -3.340 23.720 1.00 32.66 349 THR A O 1
ATOM 2487 N N . VAL A 1 350 ? -36.352 -3.366 21.485 1.00 38.84 350 VAL A N 1
ATOM 2488 C CA . VAL A 1 350 ? -37.334 -2.292 21.277 1.00 38.84 350 VAL A CA 1
ATOM 2489 C C . VAL A 1 350 ? -38.660 -2.943 20.901 1.00 38.84 350 VAL A C 1
ATOM 2491 O O . VAL A 1 350 ? -38.843 -3.475 19.810 1.00 38.84 350 VAL A O 1
ATOM 2494 N N . SER A 1 351 ? -39.588 -2.924 21.854 1.00 35.34 351 SER A N 1
ATOM 2495 C CA . SER A 1 351 ? -40.970 -3.357 21.676 1.00 35.34 351 SER A CA 1
ATOM 2496 C C . SER A 1 351 ? -41.694 -2.405 20.717 1.00 35.34 351 SER A C 1
ATOM 2498 O O . SER A 1 351 ? -41.969 -1.258 21.067 1.00 35.34 351 SER A O 1
ATOM 2500 N N . ALA A 1 352 ? -42.012 -2.875 19.510 1.00 36.12 352 ALA A N 1
ATOM 2501 C CA . ALA A 1 352 ? -42.974 -2.235 18.622 1.00 36.12 352 ALA A CA 1
ATOM 2502 C C . ALA A 1 352 ? -44.275 -3.052 18.634 1.00 36.12 352 ALA A C 1
ATOM 2504 O O . ALA A 1 352 ? -44.330 -4.179 18.142 1.00 36.12 352 ALA A O 1
ATOM 2505 N N . SER A 1 353 ? -45.329 -2.484 19.223 1.00 37.16 353 SER A N 1
ATOM 2506 C CA . SER A 1 353 ? -46.693 -3.015 19.137 1.00 37.16 353 SER A CA 1
ATOM 2507 C C . SER A 1 353 ? -47.161 -3.110 17.675 1.00 37.16 353 SER A C 1
ATOM 2509 O O . SER A 1 353 ? -46.851 -2.218 16.883 1.00 37.16 353 SER A O 1
ATOM 2511 N N . PRO A 1 354 ? -47.960 -4.126 17.302 1.00 40.72 354 PRO A N 1
ATOM 2512 C CA . PRO A 1 354 ? -48.423 -4.295 15.930 1.00 40.72 354 PRO A CA 1
ATOM 2513 C C . PRO A 1 354 ? -49.522 -3.278 15.595 1.00 40.72 354 PRO A C 1
ATOM 2515 O O . PRO A 1 354 ? -50.586 -3.265 16.218 1.00 40.72 354 PRO A O 1
ATOM 2518 N N . SER A 1 355 ? -49.288 -2.437 14.587 1.00 39.72 355 SER A N 1
ATOM 2519 C CA . SER A 1 355 ? -50.337 -1.643 13.951 1.00 39.72 355 SER A CA 1
ATOM 2520 C C . SER A 1 355 ? -51.041 -2.474 12.872 1.00 39.72 355 SER A C 1
ATOM 2522 O O . SER A 1 355 ? -50.440 -3.019 11.949 1.00 39.72 355 SER A O 1
ATOM 2524 N N . THR A 1 356 ? -52.352 -2.603 13.034 1.00 47.28 356 THR A N 1
ATOM 2525 C CA . THR A 1 356 ? -53.299 -3.268 12.134 1.00 47.28 356 THR A CA 1
ATOM 2526 C C . THR A 1 356 ? -53.241 -2.692 10.708 1.00 47.28 356 THR A C 1
ATOM 2528 O O . THR A 1 356 ? -53.260 -1.467 10.562 1.00 47.28 356 THR A O 1
ATOM 2531 N N . PRO A 1 357 ? -53.260 -3.513 9.641 1.00 48.44 357 PRO A N 1
ATOM 2532 C CA . PRO A 1 357 ? -53.352 -3.001 8.276 1.00 48.44 357 PRO A CA 1
ATOM 2533 C C . PRO A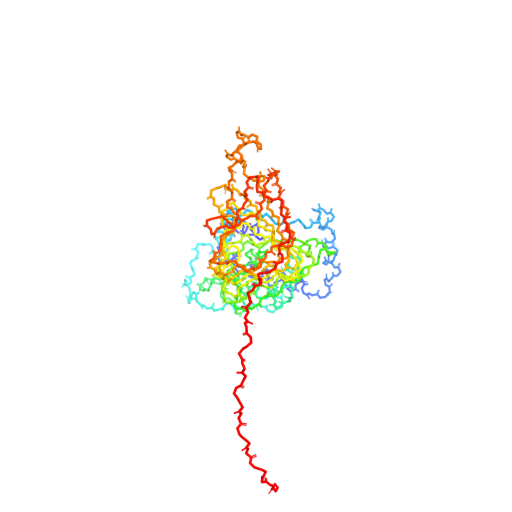 1 357 ? -54.794 -2.564 7.942 1.00 48.44 357 PRO A C 1
ATOM 2535 O O . PRO A 1 357 ? -55.744 -3.258 8.316 1.00 48.44 357 PRO A O 1
ATOM 2538 N N . PRO A 1 358 ? -55.006 -1.455 7.208 1.00 44.56 358 PRO A N 1
ATOM 2539 C CA . PRO A 1 358 ? -56.331 -1.098 6.716 1.00 44.56 358 PRO A CA 1
ATOM 2540 C C . PRO A 1 358 ? -56.746 -1.990 5.535 1.00 44.56 358 PRO A C 1
ATOM 2542 O O . PRO A 1 358 ? -56.042 -2.116 4.531 1.00 44.56 358 PRO A O 1
ATOM 2545 N N . SER A 1 359 ? -57.933 -2.582 5.652 1.00 45.72 359 SER A N 1
ATOM 2546 C CA . SER A 1 359 ? -58.619 -3.363 4.622 1.00 45.72 359 SER A CA 1
ATOM 2547 C C . SER A 1 359 ? -58.846 -2.538 3.349 1.00 45.72 359 SER A C 1
ATOM 2549 O O . SER A 1 359 ? -59.503 -1.497 3.391 1.00 45.72 359 SER A O 1
ATOM 2551 N N . ARG A 1 360 ? -58.357 -3.014 2.197 1.00 42.19 360 ARG A N 1
ATOM 2552 C CA . ARG A 1 360 ? -58.631 -2.398 0.888 1.00 42.19 360 ARG A CA 1
ATOM 2553 C C . ARG A 1 360 ? -59.831 -3.088 0.207 1.00 42.19 360 ARG A C 1
ATOM 2555 O O . ARG A 1 360 ? -59.841 -4.318 0.153 1.00 42.19 360 ARG A O 1
ATOM 2562 N N . PRO A 1 361 ? -60.828 -2.350 -0.323 1.00 42.88 361 PRO A N 1
ATOM 2563 C CA . PRO A 1 361 ? -61.972 -2.934 -1.028 1.00 42.88 361 PRO A CA 1
ATOM 2564 C C . PRO A 1 361 ? -61.577 -3.484 -2.406 1.00 42.88 361 PRO A C 1
ATOM 2566 O O . PRO A 1 361 ? -60.726 -2.913 -3.087 1.00 42.88 361 PRO A O 1
ATOM 2569 N N . GLY A 1 362 ? -62.216 -4.587 -2.804 1.00 43.06 362 GLY A N 1
ATOM 2570 C CA . GLY A 1 362 ? -61.952 -5.313 -4.046 1.00 43.06 362 GLY A CA 1
ATOM 2571 C C . GLY A 1 362 ? -62.278 -4.543 -5.330 1.00 43.06 362 GLY A C 1
ATOM 2572 O O . GLY A 1 362 ? -63.149 -3.676 -5.361 1.00 43.06 362 GLY A O 1
ATOM 2573 N N . LEU A 1 363 ? -61.588 -4.922 -6.407 1.00 41.69 363 LEU A N 1
ATOM 2574 C CA . LEU A 1 363 ? -61.887 -4.526 -7.784 1.00 41.69 363 LEU A CA 1
ATOM 2575 C C . LEU A 1 363 ? -62.331 -5.761 -8.592 1.00 41.69 363 LEU A C 1
ATOM 2577 O O . LEU A 1 363 ? -61.806 -6.853 -8.364 1.00 41.69 363 LEU A O 1
ATOM 2581 N N . PRO A 1 364 ? -63.314 -5.612 -9.499 1.00 48.31 364 PRO A N 1
ATOM 2582 C CA . PRO A 1 364 ? -63.988 -6.723 -10.157 1.00 48.31 364 PRO A CA 1
ATOM 2583 C C . PRO A 1 364 ? -63.191 -7.289 -11.337 1.00 48.31 364 PRO A C 1
ATOM 2585 O O . PRO A 1 364 ? -62.463 -6.579 -12.028 1.00 48.31 364 PRO A O 1
ATOM 2588 N N . SER A 1 365 ? -63.397 -8.582 -11.592 1.00 45.84 365 SER A N 1
ATOM 2589 C CA . SER A 1 365 ? -62.877 -9.291 -12.756 1.00 45.84 365 SER A CA 1
ATOM 2590 C C . SER A 1 365 ? -63.490 -8.767 -14.054 1.00 45.84 365 SER A C 1
ATOM 2592 O O . SER A 1 365 ? -64.715 -8.747 -14.195 1.00 45.84 365 SER A O 1
ATOM 2594 N N . THR A 1 366 ? -62.658 -8.488 -15.050 1.00 51.91 366 THR A N 1
ATOM 2595 C CA . THR A 1 366 ? -63.082 -8.469 -16.453 1.00 51.91 366 THR A CA 1
ATOM 2596 C C . THR A 1 366 ? -62.174 -9.389 -17.242 1.00 51.91 366 THR A C 1
ATOM 2598 O O . THR A 1 366 ? -60.981 -9.129 -17.373 1.00 51.91 366 THR A O 1
ATOM 2601 N N . GLY A 1 367 ? -62.753 -10.483 -17.731 1.00 45.59 367 GLY A N 1
ATOM 2602 C CA . GLY A 1 367 ? -62.107 -11.364 -18.687 1.00 45.59 367 GLY A CA 1
ATOM 2603 C C . GLY A 1 367 ? -62.107 -10.773 -20.093 1.00 45.59 367 GLY A C 1
ATOM 2604 O O . GLY A 1 367 ? -63.086 -10.157 -20.518 1.00 45.59 367 GLY A O 1
ATOM 2605 N N . ARG A 1 368 ? -61.014 -11.014 -20.806 1.00 40.91 368 ARG A N 1
ATOM 2606 C CA . ARG A 1 368 ? -60.948 -11.653 -22.123 1.00 40.91 368 ARG A CA 1
ATOM 2607 C C . ARG A 1 368 ? -59.494 -11.978 -22.421 1.00 40.91 368 ARG A C 1
ATOM 2609 O O . ARG A 1 368 ? -58.630 -11.184 -21.998 1.00 40.91 368 ARG A O 1
#

InterPro domains:
  IPR011050 Pectin lyase fold/virulence factor [SSF51126] (161-290)
  IPR013425 Autotransporter-associated beta strand repeat [PF12951] (187-216)
  IPR013425 Autotransporter-associated beta strand repeat [TIGR02601] (186-216)
  IPR036852 Peptidase S8/S53 domain superfamily [SSF52743] (106-157)
  IPR036938 Phosphatidic acid phosphatase type 2/haloperoxidase superfamily [SSF48317] (2-54)

Organism: NCBI:txid1332264

Foldseek 3Di:
DLVLLVVLVVCCVVVVDPLLVSLLVQLVVLVVVLVCLPDPVCVVVVVVVVVVCCVPVNFADADDLPLVVLVVSLVSSCCSNQVPFDAQQAHDQPDQAAQAPSSLSLCCVLQVQDDSVQLSQLQRQQWGTHNGPPQPDPRRSSRGPVSLSSQHHQEPQAADETAAECVVDHVSAEYEHNHAYAHAYEYEYHYAHEYEQSYQYAHAVFYEYAYHEYEYAAQRSGHQYEYADNYYEYHYNYLDAHEHNAEYHHQEEYEFEDQDQVDANYEYAAEYEEEEEYEYEDPNPDPVNVVDALPPRDQKGFHYAYPYYHAHYPYYHYHSHPQWDFDQDPRTTITGHNPPHDDRDDDDDDDDDDDDDDDDDDDDDDDD

Sequence (368 aa):
MLRASELGESRVVAGMHNAIDVMGGRVLATGIAASVLADPANADLLARAQADVEELVGPATPTSTDRDAYQDQLAQFLENVTFDYEPGAVGPATVAPRVPKGAEVLLDSRLPYLEDDQVRWVLYSTALESGYPILDDAEGWGRLNLFAASHGFGSFDRDVAVTMDAADGGFSAADVWLNDIDGAGALTKAGSGALTLAGLNSYSGGTTVTGGTLAITTATALGTGDVALLGGVLDEDSADPVAIGGDLRSDARLELGVENAGTPALTVEGVADLDGAIVVDVTGLGSAARARAATDLPDVIPVLRAASYTGAFDTVEVIGAEGYALEVRDGVLSLVKGGPAPTPTPSPTVSASPSTPPSRPGLPSTGR

Nearest PDB structures (foldseek):
  8e7f-assembly1_A  TM=6.763E-01  e=1.330E-06  Serratia marcescens
  8axg-assembly4_DDD  TM=4.819E-01  e=3.790E-05  Fusobacterium nucleatum

Solvent-accessible surface area (backbone atoms only — not comparable to full-atom values): 19128 Å² total; per-residue (Å²): 96,54,72,61,25,55,54,47,39,50,35,38,78,71,67,76,42,56,66,66,58,48,46,54,50,49,29,52,48,52,55,51,50,24,55,54,70,67,34,75,91,38,47,71,58,51,55,48,54,52,52,52,45,38,71,73,72,42,72,64,68,64,61,80,75,60,48,68,64,48,52,56,48,49,54,53,33,50,42,42,67,47,67,80,58,51,67,34,74,73,44,63,48,78,56,80,74,49,71,42,88,61,50,40,64,75,40,43,93,70,50,65,46,53,54,64,73,52,41,41,44,17,45,42,47,31,32,50,69,20,14,35,80,85,27,73,41,93,61,20,57,44,27,53,31,64,56,55,31,73,22,42,45,28,43,24,84,47,70,44,77,44,51,21,41,43,88,75,34,42,54,24,19,32,37,49,27,54,38,48,26,31,45,62,16,27,43,33,39,26,42,62,9,36,43,31,32,36,11,67,22,56,17,45,45,15,35,36,32,56,20,24,34,43,34,30,49,33,36,30,32,61,15,42,14,35,38,36,29,74,21,39,33,43,39,38,62,24,82,47,57,28,42,33,56,21,37,38,38,32,61,21,37,42,36,40,36,33,49,44,66,89,46,34,33,34,38,29,62,28,47,34,39,32,32,34,32,39,36,42,34,38,67,53,49,27,92,87,46,67,86,54,64,88,86,68,67,68,64,57,29,44,40,40,37,37,71,41,76,41,81,55,52,70,38,83,46,68,42,74,48,88,62,49,16,79,44,76,52,99,75,26,37,18,40,26,58,74,44,72,73,84,65,79,72,81,78,85,86,77,88,76,79,87,79,81,80,83,88,79,85,87,81,84,90,79,89,129